Protein AF-A0A4C1TTH3-F1 (afdb_monomer)

pLDDT: mean 70.86, std 21.7, range [21.84, 97.75]

Structure (mmCIF, N/CA/C/O backbone):
data_AF-A0A4C1TTH3-F1
#
_entry.id   AF-A0A4C1TTH3-F1
#
loop_
_atom_site.group_PDB
_atom_site.id
_atom_site.type_symbol
_atom_site.label_atom_id
_atom_site.label_alt_id
_atom_site.label_comp_id
_atom_site.label_asym_id
_atom_site.label_entity_id
_atom_site.label_seq_id
_atom_site.pdbx_PDB_ins_code
_atom_site.Cartn_x
_atom_site.Cartn_y
_atom_site.Cartn_z
_atom_site.occupancy
_atom_site.B_iso_or_equiv
_atom_site.auth_seq_id
_atom_site.auth_comp_id
_atom_site.auth_asym_id
_atom_site.auth_atom_id
_atom_site.pdbx_PDB_model_num
ATOM 1 N N . MET A 1 1 ? 19.690 10.436 -14.563 1.00 42.12 1 MET A N 1
ATOM 2 C CA . MET A 1 1 ? 19.011 10.699 -15.862 1.00 42.12 1 MET A CA 1
ATOM 3 C C . MET A 1 1 ? 18.703 9.431 -16.688 1.00 42.12 1 MET A C 1
ATOM 5 O O . MET A 1 1 ? 17.757 9.463 -17.469 1.00 42.12 1 MET A O 1
ATOM 9 N N . HIS A 1 2 ? 19.437 8.315 -16.526 1.00 52.94 2 HIS A N 1
ATOM 10 C CA . HIS A 1 2 ? 19.313 7.115 -17.380 1.00 52.94 2 HIS A CA 1
ATOM 11 C C . HIS A 1 2 ? 18.184 6.132 -16.983 1.00 52.94 2 HIS A C 1
ATOM 13 O O . HIS A 1 2 ? 17.442 5.668 -17.846 1.00 52.94 2 HIS A O 1
ATOM 19 N N . THR A 1 3 ? 17.958 5.880 -15.688 1.00 59.75 3 THR A N 1
ATOM 20 C CA . THR A 1 3 ? 16.935 4.922 -15.202 1.00 59.75 3 THR A CA 1
ATOM 21 C C . THR A 1 3 ? 15.510 5.293 -15.628 1.00 59.75 3 THR A C 1
ATOM 23 O O . THR A 1 3 ? 14.761 4.445 -16.106 1.00 59.75 3 THR A O 1
ATOM 26 N N . ARG A 1 4 ? 15.147 6.584 -15.576 1.00 66.94 4 ARG A N 1
ATOM 27 C CA . ARG A 1 4 ? 13.846 7.079 -16.069 1.00 66.94 4 ARG A CA 1
ATOM 28 C C . ARG A 1 4 ? 13.658 6.826 -17.568 1.00 66.94 4 ARG A C 1
ATOM 30 O O . ARG A 1 4 ? 12.554 6.495 -17.986 1.00 66.94 4 ARG A O 1
ATOM 37 N N . ARG A 1 5 ? 14.718 6.943 -18.380 1.00 69.94 5 ARG A N 1
ATOM 38 C CA . ARG A 1 5 ? 14.681 6.666 -19.832 1.00 69.94 5 ARG A CA 1
ATOM 39 C C . ARG A 1 5 ? 14.541 5.175 -20.144 1.00 69.94 5 ARG A C 1
ATOM 41 O O . ARG A 1 5 ? 14.066 4.834 -21.219 1.00 69.94 5 ARG A O 1
ATOM 48 N N . ARG A 1 6 ? 14.898 4.306 -19.198 1.00 74.38 6 ARG A N 1
ATOM 49 C CA . ARG A 1 6 ? 14.829 2.844 -19.321 1.00 74.38 6 ARG A CA 1
ATOM 50 C C . ARG A 1 6 ? 13.618 2.216 -18.631 1.00 74.38 6 ARG A C 1
ATOM 52 O O . ARG A 1 6 ? 13.443 1.014 -18.754 1.00 74.38 6 ARG A O 1
ATOM 59 N N . ASN A 1 7 ? 12.773 3.005 -17.960 1.00 82.50 7 ASN A N 1
ATOM 60 C CA . ASN A 1 7 ? 11.551 2.512 -17.323 1.00 82.50 7 ASN A CA 1
ATOM 61 C C . ASN A 1 7 ? 10.514 2.064 -18.379 1.00 82.50 7 ASN A C 1
ATOM 63 O O . ASN A 1 7 ? 10.028 2.932 -19.121 1.00 82.50 7 ASN A O 1
ATOM 67 N N . PRO A 1 8 ? 10.140 0.769 -18.435 1.00 79.31 8 PRO A N 1
ATOM 68 C CA . PRO A 1 8 ? 9.083 0.279 -19.317 1.00 79.31 8 PRO A CA 1
ATOM 69 C C . PRO A 1 8 ? 7.701 0.825 -18.947 1.00 79.31 8 PRO A C 1
ATOM 71 O O . PRO A 1 8 ? 6.890 1.051 -19.825 1.00 79.31 8 PRO A O 1
ATOM 74 N N . ALA A 1 9 ? 7.429 1.143 -17.683 1.00 84.88 9 ALA A N 1
ATOM 75 C CA . ALA A 1 9 ? 6.153 1.731 -17.267 1.00 84.88 9 ALA A CA 1
ATOM 76 C C . ALA A 1 9 ? 6.107 3.267 -17.401 1.00 84.88 9 ALA A C 1
ATOM 78 O O . ALA A 1 9 ? 5.178 3.914 -16.920 1.00 84.88 9 ALA A O 1
ATOM 79 N N . GLY A 1 10 ? 7.111 3.877 -18.043 1.00 85.50 10 GLY A N 1
ATOM 80 C CA . GLY A 1 10 ? 7.292 5.333 -18.070 1.00 85.50 10 GLY A CA 1
ATOM 81 C C . GLY A 1 10 ? 6.135 6.133 -18.682 1.00 85.50 10 GLY A C 1
ATOM 82 O O . GLY A 1 10 ? 5.984 7.300 -18.335 1.00 85.50 10 GLY A O 1
ATOM 83 N N . GLU A 1 11 ? 5.322 5.515 -19.542 1.00 82.38 11 GLU A N 1
ATOM 84 C CA . GLU A 1 11 ? 4.189 6.167 -20.221 1.00 82.38 11 GLU A CA 1
ATOM 85 C C . GLU A 1 11 ? 2.832 5.864 -19.566 1.00 82.38 11 GLU A C 1
ATOM 87 O O . GLU A 1 11 ? 1.827 6.451 -19.961 1.00 82.38 11 GLU A O 1
ATOM 92 N N . VAL A 1 12 ? 2.776 4.984 -18.554 1.00 83.25 12 VAL A N 1
ATOM 93 C CA . VAL A 1 12 ? 1.510 4.581 -17.909 1.00 83.25 12 VAL A CA 1
ATOM 94 C C . VAL A 1 12 ? 0.770 5.797 -17.355 1.00 83.25 12 VAL A C 1
ATOM 96 O O . VAL A 1 12 ? -0.394 6.004 -17.680 1.00 83.25 12 VAL A O 1
ATOM 99 N N . GLY A 1 13 ? 1.451 6.647 -16.579 1.00 83.44 13 GLY A N 1
ATOM 100 C CA . GLY A 1 13 ? 0.831 7.840 -15.995 1.00 83.44 13 GLY A CA 1
ATOM 101 C C . GLY A 1 13 ? 0.301 8.812 -17.054 1.00 83.44 13 GLY A C 1
ATOM 102 O O . GLY A 1 13 ? -0.820 9.296 -16.945 1.00 83.44 13 GLY A O 1
ATOM 103 N N . TRP A 1 14 ? 1.057 9.059 -18.128 1.00 79.25 14 TRP A N 1
ATOM 10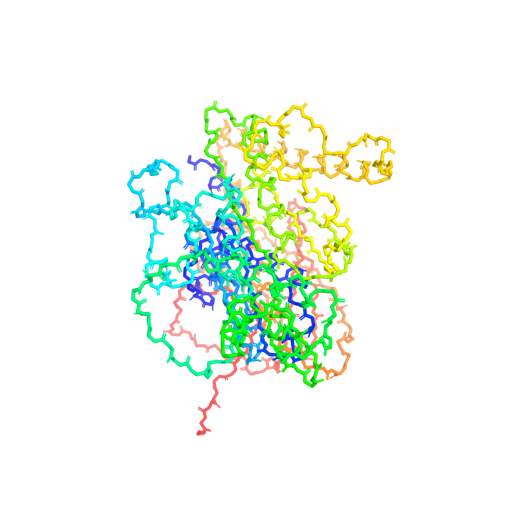4 C CA . TRP A 1 14 ? 0.567 9.899 -19.226 1.00 79.25 14 TRP A CA 1
ATOM 105 C C . TRP A 1 14 ? -0.667 9.282 -19.893 1.00 79.25 14 TRP A C 1
ATOM 107 O O . TRP A 1 14 ? -1.658 9.974 -20.119 1.00 79.25 14 TRP A O 1
ATOM 117 N N . LYS A 1 15 ? -0.651 7.965 -20.133 1.00 75.94 15 LYS A N 1
ATOM 118 C CA . LYS A 1 15 ? -1.774 7.250 -20.740 1.00 75.94 15 LYS A CA 1
ATOM 119 C C . LYS A 1 15 ? -3.032 7.315 -19.878 1.00 75.94 15 LYS A C 1
ATOM 121 O O . LYS A 1 15 ? -4.095 7.638 -20.396 1.00 75.94 15 LYS A O 1
ATOM 126 N N . VAL A 1 16 ? -2.904 7.072 -18.574 1.00 79.19 16 VAL A N 1
ATOM 127 C CA . VAL A 1 16 ? -4.002 7.188 -17.602 1.00 79.19 16 VAL A CA 1
ATOM 128 C C . VAL A 1 16 ? -4.576 8.605 -17.622 1.00 79.19 16 VAL A C 1
ATOM 130 O O . VAL A 1 16 ? -5.788 8.770 -17.755 1.00 79.19 16 VAL A O 1
ATOM 133 N N . LYS A 1 17 ? -3.717 9.634 -17.609 1.00 77.75 17 LYS A N 1
ATOM 134 C CA . LYS A 1 17 ? -4.150 11.033 -17.720 1.00 77.75 17 LYS A CA 1
ATOM 135 C C . LYS A 1 17 ? -4.968 11.292 -18.984 1.00 77.75 17 LYS A C 1
ATOM 137 O O . LYS A 1 17 ? -5.989 11.959 -18.919 1.00 77.75 17 LYS A O 1
ATOM 142 N N . CYS A 1 18 ? -4.536 10.770 -20.127 1.00 75.44 18 CYS A N 1
ATOM 143 C CA . CYS A 1 18 ? -5.238 10.976 -21.391 1.00 75.44 18 CYS A CA 1
ATOM 144 C C . CYS A 1 18 ? -6.563 10.209 -21.495 1.00 75.44 18 CYS A C 1
ATOM 146 O O . CYS A 1 18 ? -7.446 10.657 -22.218 1.00 75.44 18 CYS A O 1
ATOM 148 N N . VAL A 1 19 ? -6.691 9.055 -20.832 1.00 70.44 19 VAL A N 1
ATOM 149 C CA . VAL A 1 19 ? -7.866 8.178 -20.973 1.00 70.44 19 VAL A CA 1
ATOM 150 C C . VAL A 1 19 ? -8.957 8.513 -19.958 1.00 70.44 19 VAL A C 1
ATOM 152 O O . VAL A 1 19 ? -10.119 8.579 -20.344 1.00 70.44 19 VAL A O 1
ATOM 155 N N . ILE A 1 20 ? -8.602 8.723 -18.687 1.00 76.06 20 ILE A N 1
ATOM 156 C CA . ILE A 1 20 ? -9.586 8.968 -17.611 1.00 76.06 20 ILE A CA 1
ATOM 157 C C . ILE A 1 20 ? -9.337 10.254 -16.826 1.00 76.06 20 ILE A C 1
ATOM 159 O O . ILE A 1 20 ? -10.205 10.660 -16.066 1.00 76.06 20 ILE A O 1
ATOM 163 N N . ASN A 1 21 ? -8.178 10.896 -17.019 1.00 77.69 21 ASN A N 1
ATOM 164 C CA . ASN A 1 21 ? -7.796 12.153 -16.371 1.00 77.69 21 ASN A CA 1
ATOM 165 C C . ASN A 1 21 ? -8.146 12.204 -14.866 1.00 77.69 21 ASN A C 1
ATOM 167 O O . ASN A 1 21 ? -8.904 13.085 -14.453 1.00 77.69 21 ASN A O 1
ATOM 171 N N . PRO A 1 22 ? -7.633 11.259 -14.054 1.00 83.56 22 PRO A N 1
ATOM 172 C CA . PRO A 1 22 ? -8.020 11.165 -12.658 1.00 83.56 22 PRO A CA 1
ATOM 173 C C . PRO A 1 22 ? -7.406 12.307 -11.847 1.00 83.56 22 PRO A C 1
ATOM 175 O O . PRO A 1 22 ? -6.373 12.889 -12.204 1.00 83.56 22 PRO A O 1
ATOM 178 N N . GLU A 1 23 ? -8.041 12.604 -10.724 1.00 82.25 23 GLU A N 1
ATOM 179 C CA . GLU A 1 23 ? -7.547 13.536 -9.732 1.00 82.25 23 GLU A CA 1
ATOM 180 C C . GLU A 1 23 ? -6.210 13.068 -9.146 1.00 82.25 23 GLU A C 1
ATOM 182 O O . GLU A 1 23 ? -5.964 11.879 -8.946 1.00 82.25 23 GLU A O 1
ATOM 187 N N . PHE A 1 24 ? -5.329 14.033 -8.883 1.00 85.19 24 PHE A N 1
ATOM 188 C CA . PHE A 1 24 ? -4.076 13.823 -8.157 1.00 85.19 24 PHE A CA 1
ATOM 189 C C . PHE A 1 24 ? -3.208 12.650 -8.668 1.00 85.19 24 PHE A C 1
ATOM 191 O O . PHE A 1 24 ? -2.597 11.901 -7.904 1.00 85.19 24 PHE A O 1
ATOM 198 N N . LEU A 1 25 ? -3.134 12.498 -9.995 1.00 87.75 25 LEU A N 1
ATOM 199 C CA . LEU A 1 25 ? -2.385 11.421 -10.633 1.00 87.75 25 LEU A CA 1
ATOM 200 C C . LEU A 1 25 ? -0.875 11.516 -10.369 1.00 87.75 25 LEU A C 1
ATOM 202 O O . LEU A 1 25 ? -0.181 12.392 -10.893 1.00 87.75 25 LEU A O 1
ATOM 206 N N . THR A 1 26 ? -0.352 10.535 -9.640 1.00 91.69 26 THR A N 1
ATOM 207 C CA . THR A 1 26 ? 1.079 10.343 -9.374 1.00 91.69 26 THR A CA 1
ATOM 208 C C . THR A 1 26 ? 1.521 8.913 -9.706 1.00 91.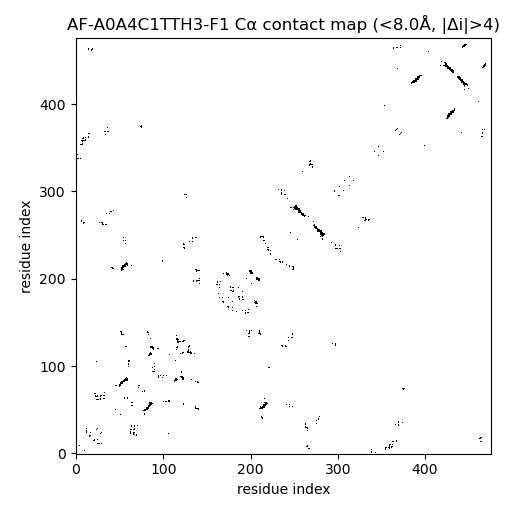69 26 THR A C 1
ATOM 210 O O . THR A 1 26 ? 0.721 8.056 -10.081 1.00 91.69 26 THR A O 1
ATOM 213 N N . GLN A 1 27 ? 2.817 8.619 -9.560 1.00 92.75 27 GLN A N 1
ATOM 214 C CA . GLN A 1 27 ? 3.301 7.239 -9.662 1.00 92.75 27 GLN A CA 1
ATOM 215 C C . GLN A 1 27 ? 2.666 6.356 -8.574 1.00 92.75 27 GLN A C 1
ATOM 217 O O . GLN A 1 27 ? 2.183 5.276 -8.896 1.00 92.75 27 GLN A O 1
ATOM 222 N N . ALA A 1 28 ? 2.594 6.835 -7.326 1.00 93.94 28 ALA A N 1
ATOM 223 C CA . ALA A 1 28 ? 1.937 6.136 -6.217 1.00 93.94 28 ALA A CA 1
ATOM 224 C C . ALA A 1 28 ? 0.452 5.856 -6.512 1.00 93.94 28 ALA A C 1
ATOM 226 O O . ALA A 1 28 ? 0.002 4.726 -6.344 1.00 93.94 28 ALA A O 1
ATOM 227 N N . TRP A 1 29 ? -0.263 6.823 -7.102 1.00 94.94 29 TRP A N 1
ATOM 228 C CA . TRP A 1 29 ? -1.647 6.632 -7.557 1.00 94.94 29 TRP A CA 1
ATOM 229 C C . TRP A 1 29 ? -1.767 5.412 -8.481 1.00 94.94 29 TRP A C 1
ATOM 231 O O . TRP A 1 29 ? -2.627 4.556 -8.277 1.00 94.94 29 TRP A O 1
ATOM 241 N N . THR A 1 30 ? -0.868 5.293 -9.472 1.00 95.44 30 THR A N 1
ATOM 242 C CA . THR A 1 30 ? -0.897 4.171 -10.427 1.00 95.44 30 THR A CA 1
ATOM 243 C C . THR A 1 30 ? -0.507 2.836 -9.803 1.00 95.44 30 THR A C 1
ATOM 245 O O . THR A 1 30 ? -1.017 1.813 -10.248 1.00 95.44 30 TH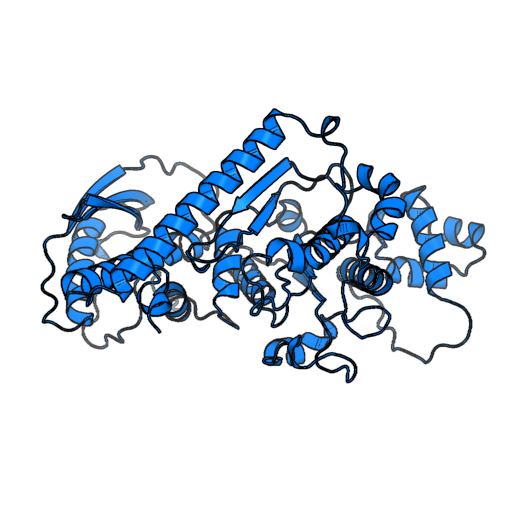R A O 1
ATOM 248 N N . LYS A 1 31 ? 0.364 2.828 -8.783 1.00 95.62 31 LYS A N 1
ATOM 249 C CA . LYS A 1 31 ? 0.735 1.609 -8.048 1.00 95.62 31 LYS A CA 1
ATOM 250 C C . LYS A 1 31 ? -0.475 1.055 -7.300 1.00 95.62 31 LYS A C 1
ATOM 252 O O . LYS A 1 31 ? -0.828 -0.105 -7.488 1.00 95.62 31 LYS A O 1
ATOM 257 N N . PHE A 1 32 ? -1.146 1.900 -6.516 1.00 96.69 32 PHE A N 1
ATOM 258 C CA . PHE A 1 32 ? -2.321 1.479 -5.760 1.00 96.69 32 PHE A CA 1
ATOM 259 C C . PHE A 1 32 ? -3.491 1.102 -6.667 1.00 96.69 32 PHE A C 1
ATOM 261 O O . PHE A 1 32 ? -4.133 0.082 -6.432 1.00 96.69 32 PHE A O 1
ATOM 268 N N . TYR A 1 33 ? -3.721 1.855 -7.749 1.00 94.94 33 TYR A N 1
ATOM 269 C CA . TYR A 1 33 ? -4.773 1.527 -8.714 1.00 94.94 33 TYR A CA 1
ATOM 270 C C . TYR A 1 33 ? -4.551 0.136 -9.323 1.00 94.94 33 TYR A C 1
ATOM 272 O O . TYR A 1 33 ? -5.489 -0.644 -9.469 1.00 94.94 33 TYR A O 1
ATOM 280 N N . GLU A 1 34 ? -3.296 -0.209 -9.632 1.00 93.38 34 GLU A N 1
ATOM 281 C CA . GLU A 1 34 ? -2.926 -1.542 -10.109 1.00 93.38 34 GLU A CA 1
ATOM 282 C C . GLU A 1 34 ? -3.214 -2.630 -9.070 1.00 93.38 34 GLU A C 1
ATOM 284 O O . GLU A 1 34 ? -3.793 -3.662 -9.422 1.00 93.38 34 GLU A O 1
ATOM 289 N N . CYS A 1 35 ? -2.869 -2.399 -7.798 1.00 92.06 35 CYS A N 1
ATOM 290 C CA . CYS A 1 35 ? -3.201 -3.308 -6.699 1.00 92.06 35 CYS A CA 1
ATOM 291 C C . CYS A 1 35 ? -4.719 -3.506 -6.580 1.00 92.06 35 CYS A C 1
ATOM 293 O O . CYS A 1 35 ? -5.185 -4.644 -6.569 1.00 92.06 35 CYS A O 1
ATOM 295 N N . ALA A 1 36 ? -5.496 -2.419 -6.573 1.00 91.94 36 ALA A N 1
ATOM 296 C CA . ALA A 1 36 ? -6.955 -2.450 -6.477 1.00 91.94 36 ALA A CA 1
ATOM 297 C C . ALA A 1 36 ? -7.621 -3.170 -7.662 1.00 91.94 36 ALA A C 1
ATOM 299 O O . ALA A 1 36 ? -8.633 -3.853 -7.506 1.00 91.94 36 ALA A O 1
ATOM 300 N N . CYS A 1 37 ? -7.039 -3.063 -8.857 1.00 86.31 37 CYS A N 1
ATOM 301 C CA . CYS A 1 37 ? -7.527 -3.777 -10.034 1.00 86.31 37 CYS A CA 1
ATOM 302 C C . CYS A 1 37 ? -7.158 -5.264 -10.013 1.00 86.31 37 CYS A C 1
ATOM 304 O O . CYS A 1 37 ? -7.950 -6.094 -10.470 1.00 86.31 37 CYS A O 1
ATOM 306 N N . THR A 1 38 ? -5.980 -5.597 -9.481 1.00 85.81 38 THR A N 1
ATOM 307 C CA . THR A 1 38 ? -5.441 -6.965 -9.437 1.00 85.81 38 THR A CA 1
ATOM 308 C C . THR A 1 38 ? -6.110 -7.805 -8.352 1.00 85.81 38 THR A C 1
ATOM 310 O O . THR A 1 38 ? -6.468 -8.951 -8.605 1.00 85.81 38 THR A O 1
ATOM 313 N N . TYR A 1 39 ? -6.334 -7.225 -7.175 1.00 87.56 39 TYR A N 1
ATOM 314 C CA . TYR A 1 39 ? -6.858 -7.921 -6.003 1.00 87.56 39 TYR A CA 1
ATOM 315 C C . TYR A 1 39 ? -8.274 -7.458 -5.665 1.00 87.56 39 TYR A C 1
ATOM 317 O O . TYR A 1 39 ? -8.646 -6.307 -5.898 1.00 87.56 39 TYR A O 1
ATOM 325 N N . ASN A 1 40 ? -9.099 -8.342 -5.100 1.00 86.00 40 ASN A N 1
ATOM 326 C CA . ASN A 1 40 ? -10.425 -7.952 -4.626 1.00 86.00 40 ASN A CA 1
ATOM 327 C C . ASN A 1 40 ? -10.331 -7.305 -3.236 1.00 86.00 40 ASN A C 1
ATOM 329 O O . ASN A 1 40 ? -10.636 -7.930 -2.225 1.00 86.00 40 ASN A O 1
ATOM 333 N N . ILE A 1 41 ? -9.870 -6.053 -3.199 1.00 88.31 41 ILE A N 1
ATOM 334 C CA . ILE A 1 41 ? -9.631 -5.308 -1.952 1.00 88.31 41 ILE A CA 1
ATOM 335 C C . ILE A 1 41 ? -10.904 -4.716 -1.330 1.00 88.31 41 ILE A C 1
ATOM 337 O O . ILE A 1 41 ? -10.845 -4.159 -0.238 1.00 88.31 41 ILE A O 1
ATOM 341 N N . ILE A 1 42 ? -12.045 -4.799 -2.023 1.00 87.75 42 ILE A N 1
ATOM 342 C CA . ILE A 1 42 ? -13.332 -4.295 -1.538 1.00 87.75 42 ILE A CA 1
ATOM 343 C C . ILE A 1 42 ? -14.130 -5.475 -0.978 1.00 87.75 42 ILE A C 1
ATOM 345 O O . ILE A 1 42 ? -14.544 -6.345 -1.749 1.00 87.75 42 ILE A O 1
ATOM 349 N N . PRO A 1 43 ? -14.368 -5.539 0.346 1.00 83.75 43 PRO A N 1
ATOM 350 C CA . PRO A 1 43 ? -15.132 -6.631 0.932 1.00 83.75 43 PRO A CA 1
ATOM 351 C C . PRO A 1 43 ? -16.558 -6.687 0.376 1.00 83.75 43 PRO A C 1
ATOM 353 O O . PRO A 1 43 ? -17.210 -5.654 0.225 1.00 83.75 43 PRO A O 1
ATOM 356 N N . ASN A 1 44 ? -17.095 -7.894 0.172 1.00 81.06 44 ASN A N 1
ATOM 357 C CA . ASN A 1 44 ? -18.471 -8.089 -0.314 1.00 81.06 44 ASN A CA 1
ATOM 358 C C . ASN A 1 44 ? -19.520 -7.363 0.547 1.00 81.06 44 ASN A C 1
ATOM 360 O O . ASN A 1 44 ? -20.534 -6.906 0.025 1.00 81.06 44 ASN A O 1
ATOM 364 N N . GLN A 1 45 ? -19.255 -7.201 1.848 1.00 80.94 45 GLN A N 1
ATOM 365 C CA . GLN A 1 45 ? -20.121 -6.458 2.763 1.00 80.94 45 GLN A CA 1
ATOM 366 C C . GLN A 1 45 ? -20.329 -4.998 2.325 1.00 80.94 45 GLN A C 1
ATOM 368 O O . GLN A 1 45 ? -21.435 -4.484 2.450 1.00 80.94 45 GLN A O 1
ATOM 373 N N . VAL A 1 46 ? -19.312 -4.352 1.738 1.00 83.50 46 VAL A N 1
ATOM 374 C CA . VAL A 1 46 ? -19.424 -2.986 1.194 1.00 83.50 46 VAL A CA 1
ATOM 375 C C . VAL A 1 46 ? -20.454 -2.929 0.067 1.00 83.50 46 VAL A C 1
ATOM 377 O O . VAL A 1 46 ? -21.189 -1.952 -0.063 1.00 83.50 46 VAL A O 1
ATOM 380 N N . LEU A 1 47 ? -20.529 -3.980 -0.753 1.00 82.75 47 LEU A N 1
ATOM 381 C CA . LEU A 1 47 ? -21.445 -4.038 -1.893 1.00 82.75 47 LEU A CA 1
ATOM 382 C C . LEU A 1 47 ? -22.906 -4.129 -1.443 1.00 82.75 47 LEU A C 1
ATOM 384 O O . LEU A 1 47 ? -23.783 -3.606 -2.133 1.00 82.75 47 LEU A O 1
ATOM 388 N N . VAL A 1 48 ? -23.136 -4.765 -0.292 1.00 82.50 48 VAL A N 1
ATOM 389 C CA . VAL A 1 48 ? -24.449 -4.914 0.347 1.00 82.50 48 VAL A CA 1
ATOM 390 C C . VAL A 1 48 ? -24.823 -3.650 1.118 1.00 82.50 48 VAL A C 1
ATOM 392 O O . VAL A 1 48 ? -25.875 -3.070 0.866 1.00 82.50 48 VAL A O 1
ATOM 395 N N . ASP A 1 49 ? -23.953 -3.196 2.023 1.00 83.06 49 ASP A N 1
ATOM 396 C CA . ASP A 1 49 ? -24.237 -2.069 2.919 1.00 83.06 49 ASP A CA 1
ATOM 397 C C . ASP A 1 49 ? -24.136 -0.709 2.229 1.00 83.06 49 ASP A C 1
ATOM 399 O O . ASP A 1 49 ? -24.609 0.290 2.773 1.00 83.06 49 ASP A O 1
ATOM 403 N N . LYS A 1 50 ? -23.487 -0.659 1.058 1.00 86.25 50 LYS A N 1
ATOM 404 C CA . LYS A 1 50 ? -23.193 0.571 0.313 1.00 86.25 50 LYS A CA 1
ATOM 405 C C . LYS A 1 50 ? -22.447 1.613 1.147 1.00 86.25 50 LYS A C 1
ATOM 407 O O . LYS A 1 50 ? -22.538 2.803 0.874 1.00 86.25 50 LYS A O 1
ATOM 412 N N . LYS A 1 51 ? -21.680 1.169 2.143 1.00 87.06 51 LYS A N 1
ATOM 413 C CA . LYS A 1 51 ? -20.865 2.012 3.019 1.00 87.06 51 LYS A CA 1
ATOM 414 C C . LYS A 1 51 ? -19.477 1.416 3.163 1.00 87.06 51 LYS A C 1
ATOM 416 O O . LYS A 1 51 ? -19.341 0.203 3.316 1.00 87.06 51 LYS A O 1
ATOM 421 N N . MET A 1 52 ? -18.460 2.267 3.146 1.00 89.06 52 MET A N 1
ATOM 422 C CA . MET A 1 52 ? -17.073 1.859 3.338 1.00 89.06 52 MET A CA 1
ATOM 423 C C . MET A 1 52 ? -16.343 2.864 4.215 1.00 89.06 52 MET A C 1
ATOM 425 O O . MET A 1 52 ? -16.461 4.066 4.001 1.00 89.06 52 MET A O 1
ATOM 429 N N . VAL A 1 53 ? -15.556 2.360 5.164 1.00 91.44 53 VAL A N 1
ATOM 430 C CA . VAL A 1 53 ? -14.579 3.160 5.907 1.00 91.44 53 VAL A CA 1
ATOM 431 C C . VAL A 1 53 ? -13.180 2.645 5.586 1.00 91.44 53 VAL A C 1
ATOM 433 O O . VAL A 1 53 ? -12.929 1.448 5.750 1.00 91.44 53 VAL A O 1
ATOM 436 N N . SER A 1 54 ? -12.273 3.520 5.155 1.00 94.75 54 SER A N 1
ATOM 437 C CA . SER A 1 54 ? -10.847 3.198 4.999 1.00 94.75 54 SER A CA 1
ATOM 438 C C . SER A 1 54 ? -9.957 4.043 5.910 1.00 94.75 54 SER A C 1
ATOM 440 O O . SER A 1 54 ? -10.306 5.158 6.296 1.00 94.75 54 SER A O 1
ATOM 442 N N . LEU A 1 55 ? -8.800 3.493 6.271 1.00 96.19 55 LEU A N 1
ATOM 443 C CA . LEU A 1 55 ? -7.747 4.194 6.999 1.00 96.19 55 LEU A CA 1
ATOM 444 C C . LEU A 1 55 ? -6.457 4.150 6.182 1.00 96.19 55 LEU A C 1
ATOM 446 O O . LEU A 1 55 ? -6.038 3.083 5.750 1.00 96.19 55 LEU A O 1
ATOM 450 N N . HIS A 1 56 ? -5.818 5.296 6.001 1.00 97.62 56 HIS A N 1
ATOM 451 C CA . HIS A 1 56 ? -4.585 5.400 5.234 1.00 97.62 56 HIS A CA 1
ATOM 452 C C . HIS A 1 56 ? -3.454 5.929 6.122 1.00 97.62 56 HIS A C 1
ATOM 454 O O . HIS A 1 56 ? -3.498 7.067 6.586 1.00 97.62 56 HIS A O 1
ATOM 460 N N . LEU A 1 57 ? -2.472 5.087 6.419 1.00 97.75 57 LEU A N 1
ATOM 461 C CA . LEU A 1 57 ? -1.364 5.386 7.320 1.00 97.75 57 LEU A CA 1
ATOM 462 C C . LEU A 1 57 ? -0.168 5.923 6.536 1.00 97.75 57 LEU A C 1
ATOM 464 O O . LEU A 1 57 ? 0.165 5.394 5.479 1.00 97.75 57 LEU A O 1
ATOM 468 N N . CYS A 1 58 ? 0.470 6.968 7.068 1.00 95.25 58 CYS A N 1
ATOM 469 C CA . CYS A 1 58 ? 1.638 7.609 6.455 1.00 95.25 58 CYS A CA 1
ATOM 470 C C . CYS A 1 58 ? 1.423 7.976 4.974 1.00 95.25 58 CYS A C 1
ATOM 472 O O . CYS A 1 58 ? 2.314 7.848 4.144 1.00 95.25 58 CYS A O 1
ATOM 474 N N . GLU A 1 59 ? 0.216 8.437 4.654 1.00 93.00 59 GLU A N 1
ATOM 475 C CA . GLU A 1 59 ? -0.331 8.425 3.293 1.00 93.00 59 GLU A CA 1
ATOM 476 C C . GLU A 1 59 ? -0.070 9.709 2.499 1.00 93.00 59 GLU A C 1
ATOM 478 O O . GLU A 1 59 ? -0.390 9.806 1.309 1.00 93.00 59 GLU A O 1
ATOM 483 N N . ALA A 1 60 ? 0.455 10.751 3.141 1.00 87.75 60 ALA A N 1
ATOM 484 C CA . ALA A 1 60 ? 0.678 12.002 2.440 1.00 87.75 60 ALA A CA 1
ATOM 485 C C . ALA A 1 60 ? 1.504 11.761 1.152 1.00 87.75 60 ALA A C 1
ATOM 487 O O . ALA A 1 60 ? 2.384 10.901 1.119 1.00 87.75 60 ALA A O 1
ATOM 488 N N . PRO A 1 61 ? 1.230 12.501 0.064 1.00 88.50 61 PRO A N 1
ATOM 489 C CA . PRO A 1 61 ? 0.261 13.592 -0.037 1.00 88.50 61 PRO A CA 1
ATOM 490 C C . PRO A 1 61 ? -1.192 13.156 -0.329 1.00 88.50 61 PRO A C 1
ATOM 492 O O . PRO A 1 61 ? -2.033 14.016 -0.571 1.00 88.50 61 PRO A O 1
ATOM 495 N N . GLY A 1 62 ? -1.512 11.855 -0.323 1.00 91.12 62 GLY A N 1
ATOM 496 C CA . GLY A 1 62 ? -2.874 11.338 -0.537 1.00 91.12 62 GLY A CA 1
ATOM 497 C C . GLY A 1 62 ? -3.104 10.636 -1.876 1.00 91.12 62 GLY A C 1
ATOM 498 O O . GLY A 1 62 ? -4.214 10.642 -2.412 1.00 91.12 62 GLY A O 1
ATOM 499 N N . ALA A 1 63 ? -2.055 10.056 -2.460 1.00 93.44 63 ALA A N 1
ATOM 500 C CA . ALA A 1 63 ? -2.135 9.434 -3.777 1.00 93.44 63 ALA A CA 1
ATOM 501 C C . ALA A 1 63 ? -2.956 8.134 -3.787 1.00 93.44 63 ALA A C 1
ATOM 503 O O . ALA A 1 63 ? -3.685 7.899 -4.754 1.00 93.44 63 ALA A O 1
ATOM 504 N N . PHE A 1 64 ? -2.867 7.293 -2.751 1.00 96.25 64 PHE A N 1
ATOM 505 C CA . PHE A 1 64 ? -3.693 6.089 -2.646 1.00 96.25 64 PHE A CA 1
ATOM 506 C C . PHE A 1 64 ? -5.133 6.455 -2.304 1.00 96.25 64 PHE A C 1
ATOM 508 O O . PHE A 1 64 ? -6.038 5.811 -2.820 1.00 96.25 64 PHE A O 1
ATOM 515 N N . ILE A 1 65 ? -5.366 7.517 -1.524 1.00 96.00 65 ILE A N 1
ATOM 516 C CA . ILE A 1 65 ? -6.720 8.032 -1.240 1.00 96.00 65 ILE A CA 1
ATOM 517 C C . ILE A 1 65 ? -7.405 8.450 -2.544 1.00 96.00 65 ILE A C 1
ATOM 519 O O . ILE A 1 65 ? -8.484 7.957 -2.864 1.00 96.00 65 ILE A O 1
ATOM 523 N N . ALA A 1 66 ? -6.756 9.305 -3.339 1.00 93.38 66 ALA A N 1
ATOM 524 C CA . ALA A 1 66 ? -7.264 9.731 -4.644 1.00 93.38 66 ALA A CA 1
ATOM 525 C C . ALA A 1 66 ? -7.462 8.547 -5.610 1.00 93.38 66 ALA A C 1
ATOM 527 O O . ALA A 1 66 ? -8.431 8.489 -6.365 1.00 93.38 66 ALA A O 1
ATOM 528 N N . SER A 1 67 ? -6.558 7.568 -5.574 1.00 95.44 67 SER A N 1
ATOM 529 C CA . SER A 1 67 ? -6.655 6.356 -6.390 1.00 95.44 67 SER A CA 1
ATOM 530 C C . SER A 1 67 ? -7.819 5.456 -5.974 1.00 95.44 67 SER A C 1
ATOM 532 O O . SER A 1 67 ? -8.569 4.984 -6.832 1.00 95.44 67 SER A O 1
ATOM 534 N N . LEU A 1 68 ? -8.034 5.280 -4.668 1.00 95.38 68 LEU A N 1
ATOM 535 C CA . LEU A 1 68 ? -9.165 4.543 -4.119 1.00 95.38 68 LEU A CA 1
ATOM 536 C C . LEU A 1 68 ? -10.485 5.242 -4.436 1.00 95.38 68 LEU A C 1
ATOM 538 O O . LEU A 1 68 ? -11.421 4.566 -4.851 1.00 95.38 68 LEU A O 1
ATOM 542 N N . ASN A 1 69 ? -10.551 6.572 -4.308 1.00 93.25 69 ASN A N 1
ATOM 543 C CA . ASN A 1 69 ? -11.726 7.350 -4.693 1.00 93.25 69 ASN A CA 1
ATOM 544 C C . ASN A 1 69 ? -12.114 7.058 -6.144 1.00 93.25 69 ASN A C 1
ATOM 546 O O . ASN A 1 69 ? -13.226 6.609 -6.423 1.00 93.25 69 ASN A O 1
ATOM 550 N N . HIS A 1 70 ? -11.163 7.241 -7.062 1.00 90.00 70 HIS A N 1
ATOM 551 C CA . HIS A 1 70 ? -11.385 7.006 -8.480 1.00 90.00 70 HIS A CA 1
ATOM 552 C C . HIS A 1 70 ? -11.798 5.556 -8.762 1.00 90.00 70 HIS A C 1
ATOM 554 O O . HIS A 1 70 ? -12.719 5.307 -9.545 1.00 90.00 70 HIS A O 1
ATOM 560 N N . PHE A 1 71 ? -11.147 4.589 -8.110 1.00 91.31 71 PHE A N 1
ATOM 561 C CA . PHE A 1 71 ? -11.486 3.175 -8.222 1.00 91.31 71 PHE A CA 1
ATOM 562 C C . PHE A 1 71 ? -12.916 2.893 -7.750 1.00 91.31 71 PHE A C 1
ATOM 564 O O . PHE A 1 71 ? -13.670 2.242 -8.474 1.00 91.31 71 PHE A O 1
ATOM 571 N N . LEU A 1 72 ? -13.317 3.420 -6.590 1.00 89.88 72 LEU A N 1
ATOM 572 C CA . LEU A 1 72 ? -14.658 3.240 -6.043 1.00 89.88 72 LEU A CA 1
ATOM 573 C C . LEU A 1 72 ? -15.724 3.841 -6.963 1.00 89.88 72 LEU A C 1
ATOM 575 O O . LEU A 1 72 ? -16.645 3.132 -7.361 1.00 89.88 72 LEU A O 1
ATOM 579 N N . GLN A 1 73 ? -15.550 5.101 -7.370 1.00 86.25 73 GLN A N 1
ATOM 580 C CA . GLN A 1 73 ? -16.496 5.812 -8.239 1.00 86.25 73 GLN A CA 1
ATOM 581 C C . GLN A 1 73 ? -16.644 5.156 -9.619 1.00 86.25 73 GLN A C 1
ATOM 583 O O . GLN A 1 73 ? -17.731 5.155 -10.193 1.00 86.25 73 GLN A O 1
ATOM 588 N N . SER A 1 74 ? -15.565 4.576 -10.151 1.00 81.94 74 SER A N 1
ATOM 589 C CA . SER A 1 74 ? -15.579 3.975 -11.490 1.00 81.94 74 SER A CA 1
ATOM 590 C C . SER A 1 74 ? -16.132 2.549 -11.521 1.00 81.94 74 SER A C 1
ATOM 592 O O . SER A 1 74 ? -16.624 2.113 -12.560 1.00 81.94 74 SER A O 1
ATOM 594 N N . ASN A 1 75 ? -16.045 1.810 -10.409 1.00 80.88 75 ASN A N 1
ATOM 595 C CA . ASN A 1 75 ? -16.349 0.374 -10.378 1.00 80.88 75 ASN A CA 1
ATOM 596 C C . ASN A 1 75 ? -17.579 0.020 -9.536 1.00 80.88 75 ASN A C 1
ATOM 598 O O . ASN A 1 75 ? -18.130 -1.072 -9.687 1.00 80.88 75 ASN A O 1
ATOM 602 N N . PHE A 1 76 ? -18.020 0.910 -8.645 1.00 84.00 76 PHE A N 1
ATOM 603 C CA . PHE A 1 76 ? -19.096 0.614 -7.711 1.00 84.00 76 PHE A CA 1
ATOM 604 C C . PHE A 1 76 ? -20.062 1.787 -7.575 1.00 84.00 76 PHE A C 1
ATOM 606 O O . PHE A 1 76 ? -19.733 2.856 -7.067 1.00 84.00 76 PHE A O 1
ATOM 613 N N . GLN A 1 77 ? -21.313 1.560 -7.964 1.00 80.00 77 GLN A N 1
ATOM 614 C CA . GLN A 1 77 ? -22.345 2.580 -7.836 1.00 80.00 77 GLN A CA 1
ATOM 615 C C . GLN A 1 77 ? -22.860 2.696 -6.397 1.00 80.00 77 GLN A C 1
ATOM 617 O O . GLN A 1 77 ? -23.274 1.701 -5.781 1.00 80.00 77 GLN A O 1
ATOM 622 N N . GLY A 1 78 ? -22.883 3.937 -5.906 1.00 81.25 78 GLY A N 1
ATOM 623 C CA . GLY A 1 78 ? -23.584 4.331 -4.686 1.00 81.25 78 GLY A CA 1
ATOM 624 C C . GLY A 1 78 ? -22.908 3.918 -3.382 1.00 81.25 78 GLY A C 1
ATOM 625 O O . GLY A 1 78 ? -23.606 3.823 -2.381 1.00 81.25 78 GLY A O 1
ATOM 626 N N . ILE A 1 79 ? -21.598 3.642 -3.374 1.00 87.00 79 ILE A N 1
ATOM 627 C CA . ILE A 1 79 ? -20.863 3.462 -2.114 1.00 87.00 79 ILE A CA 1
ATOM 628 C C . ILE A 1 79 ? -20.672 4.833 -1.456 1.00 87.00 79 ILE A C 1
ATOM 630 O O . ILE A 1 79 ? -19.996 5.706 -1.995 1.00 87.00 79 ILE A O 1
ATOM 634 N N . GLU A 1 80 ? -21.234 5.000 -0.265 1.00 88.62 80 GLU A N 1
ATOM 635 C CA . GLU A 1 80 ? -20.907 6.080 0.659 1.00 88.62 80 GLU A CA 1
ATOM 636 C C . GLU A 1 80 ? -19.562 5.760 1.323 1.00 88.62 80 GLU A C 1
ATOM 638 O O . GLU A 1 80 ? -19.449 4.857 2.158 1.00 88.62 80 GLU A O 1
ATOM 643 N N . TRP A 1 81 ? -18.521 6.473 0.907 1.00 91.69 81 TRP A N 1
ATOM 644 C CA . TRP A 1 81 ? -17.161 6.239 1.368 1.00 91.69 81 TRP A CA 1
ATOM 645 C C . TRP A 1 81 ? -16.723 7.319 2.352 1.00 91.69 81 TRP A C 1
ATOM 647 O O . TRP A 1 81 ? -16.756 8.509 2.046 1.00 91.69 81 TRP A O 1
ATOM 657 N N . HIS A 1 82 ? -16.282 6.873 3.522 1.00 92.31 82 HIS A N 1
ATOM 658 C CA . HIS A 1 82 ? -15.626 7.689 4.531 1.00 92.31 82 HIS A CA 1
ATOM 659 C C . HIS A 1 82 ? -14.184 7.226 4.697 1.00 92.31 82 HIS A C 1
ATOM 661 O O . HIS A 1 82 ? -13.885 6.035 4.598 1.00 92.31 82 HIS A O 1
ATOM 667 N N . TRP A 1 83 ? -13.276 8.146 4.993 1.00 94.38 83 TRP A N 1
ATOM 668 C CA . TRP A 1 83 ? -11.871 7.802 5.169 1.00 94.38 83 TRP A CA 1
ATOM 669 C C . TRP A 1 83 ? -11.190 8.704 6.190 1.00 94.38 83 TRP A C 1
ATOM 671 O O . TRP A 1 83 ? -11.564 9.867 6.355 1.00 94.38 83 TRP A O 1
ATOM 681 N N . ALA A 1 84 ? -10.205 8.136 6.879 1.00 95.56 84 ALA A N 1
ATOM 682 C CA . ALA A 1 84 ? -9.236 8.856 7.695 1.00 95.56 84 ALA A CA 1
ATOM 683 C C . ALA A 1 84 ? -7.843 8.638 7.108 1.00 95.56 84 ALA A C 1
ATOM 685 O O . ALA A 1 84 ? -7.546 7.552 6.603 1.00 95.56 84 ALA A O 1
ATOM 686 N N . ALA A 1 85 ? -6.976 9.634 7.226 1.00 96.31 85 ALA A N 1
ATOM 687 C CA . ALA A 1 85 ? -5.571 9.498 6.874 1.00 96.31 85 ALA A CA 1
ATOM 688 C C . ALA A 1 85 ? -4.665 10.014 7.988 1.00 96.31 85 ALA A C 1
ATOM 690 O O . ALA A 1 85 ? -5.042 10.918 8.726 1.00 96.31 85 ALA A O 1
ATOM 691 N N . SER A 1 86 ? -3.464 9.461 8.105 1.00 95.75 86 SER A N 1
ATOM 692 C CA . SER A 1 86 ? -2.424 9.968 8.996 1.00 95.75 86 SER A CA 1
ATOM 693 C C . SER A 1 86 ? -1.110 10.158 8.251 1.00 95.75 86 SER A C 1
ATOM 695 O O . SER A 1 86 ? -0.849 9.556 7.212 1.00 95.75 86 SER A O 1
ATOM 697 N N . THR A 1 87 ? -0.290 11.053 8.781 1.00 93.94 87 THR A N 1
ATOM 698 C CA . THR A 1 87 ? 1.042 11.415 8.291 1.00 93.94 87 THR A CA 1
ATOM 699 C C . THR A 1 87 ? 1.691 12.317 9.333 1.00 93.94 87 THR A C 1
ATOM 701 O O . THR A 1 87 ? 0.974 12.896 10.152 1.00 93.94 87 THR A O 1
ATOM 704 N N . LEU A 1 88 ? 3.012 12.508 9.266 1.00 92.31 88 LEU A N 1
ATOM 705 C CA . LEU A 1 88 ? 3.670 13.600 9.986 1.00 92.31 88 LEU A CA 1
ATOM 706 C C . LEU A 1 88 ? 2.994 14.927 9.636 1.00 92.31 88 LEU A C 1
ATOM 708 O O . LEU A 1 88 ? 2.823 15.237 8.457 1.00 92.31 88 LEU A O 1
ATOM 712 N N . ASN A 1 89 ? 2.601 15.688 10.657 1.00 87.25 89 ASN A N 1
ATOM 713 C CA . ASN A 1 89 ? 1.870 16.936 10.491 1.00 87.25 89 ASN A CA 1
ATOM 714 C C . ASN A 1 89 ? 2.773 18.006 9.852 1.00 87.25 89 ASN A C 1
ATOM 716 O O . ASN A 1 89 ? 3.706 18.455 10.529 1.00 87.25 89 ASN A O 1
ATOM 720 N N . PRO A 1 90 ? 2.498 18.452 8.607 1.00 82.25 90 PRO A N 1
ATOM 721 C CA . PRO A 1 90 ? 3.302 19.473 7.935 1.00 82.25 90 PRO A CA 1
ATOM 722 C C . PRO A 1 90 ? 3.198 20.856 8.591 1.00 82.25 90 PRO A C 1
ATOM 724 O O . PRO A 1 90 ? 4.050 21.711 8.368 1.00 82.25 90 PRO A O 1
ATOM 727 N N . TYR A 1 91 ? 2.170 21.074 9.414 1.00 79.94 91 TYR A N 1
ATOM 728 C CA . TYR A 1 91 ? 1.890 22.340 10.091 1.00 79.94 91 TYR A CA 1
ATOM 729 C C . TYR A 1 91 ? 2.389 22.367 11.545 1.00 79.94 91 TYR A C 1
ATOM 731 O O . TYR A 1 91 ? 2.133 23.330 12.266 1.00 79.94 91 TYR A O 1
ATOM 739 N N . TYR A 1 92 ? 3.081 21.316 11.998 1.00 77.81 92 TYR A N 1
ATOM 740 C CA . TYR A 1 92 ? 3.673 21.256 13.332 1.00 77.81 92 TYR A CA 1
ATOM 741 C C . TYR A 1 92 ? 5.150 21.664 13.283 1.00 77.81 92 TYR A C 1
ATOM 743 O O . TYR A 1 92 ? 5.980 20.940 12.737 1.00 77.81 92 TYR A O 1
ATOM 751 N N . GLU A 1 93 ? 5.491 22.802 13.895 1.00 74.31 93 GLU A N 1
ATOM 752 C CA . GLU A 1 93 ? 6.839 23.405 13.835 1.00 74.31 93 GLU A CA 1
ATOM 753 C C . GLU A 1 93 ? 7.959 22.497 14.371 1.00 74.31 93 GLU A C 1
ATOM 755 O O . GLU A 1 93 ? 9.117 22.655 13.995 1.00 74.31 93 GLU A O 1
ATOM 760 N N . GLY A 1 94 ? 7.629 21.536 15.242 1.00 68.50 94 GLY A N 1
ATOM 761 C CA . GLY A 1 94 ? 8.601 20.597 15.805 1.00 68.50 94 GLY A CA 1
ATOM 762 C C . GLY A 1 94 ? 8.998 19.444 14.876 1.00 68.50 94 GLY A C 1
ATOM 763 O O . GLY A 1 94 ? 9.904 18.687 15.222 1.00 68.50 94 GLY A O 1
ATOM 764 N N . ASN A 1 95 ? 8.344 19.280 13.722 1.00 79.19 95 ASN A N 1
ATOM 765 C CA . ASN A 1 95 ? 8.687 18.240 12.756 1.00 79.19 95 ASN A CA 1
ATOM 766 C C . ASN A 1 95 ? 9.789 18.709 11.793 1.00 79.19 95 ASN A C 1
ATOM 768 O O . ASN A 1 95 ? 9.807 19.848 11.329 1.00 79.19 95 ASN A O 1
ATOM 772 N N . SER A 1 96 ? 10.703 17.801 11.441 1.00 74.88 96 SER A N 1
ATOM 773 C CA . SER A 1 96 ? 11.753 18.087 10.458 1.00 74.88 96 SER A CA 1
ATOM 774 C C . SER A 1 96 ? 11.163 18.293 9.062 1.00 74.88 96 SER A C 1
ATOM 776 O O . SER A 1 96 ? 10.512 17.395 8.531 1.00 74.88 96 SER A O 1
ATOM 778 N N . LEU A 1 97 ? 11.482 19.425 8.424 1.00 69.00 97 LEU A N 1
ATOM 779 C CA . LEU A 1 97 ? 11.104 19.725 7.034 1.00 69.00 97 LEU A CA 1
ATOM 780 C C . LEU A 1 97 ? 11.584 18.658 6.037 1.00 69.00 97 LEU A C 1
ATOM 782 O O . LEU A 1 97 ? 10.940 18.465 5.012 1.00 69.00 97 LEU A O 1
ATOM 786 N N . ALA A 1 98 ? 12.679 17.947 6.335 1.00 62.03 98 ALA A N 1
ATOM 787 C CA . ALA A 1 98 ? 13.197 16.875 5.480 1.00 62.03 98 ALA A CA 1
ATOM 788 C C . ALA A 1 98 ? 12.303 15.621 5.476 1.00 62.03 98 ALA A C 1
ATOM 790 O O . ALA A 1 98 ? 12.304 14.871 4.504 1.00 62.03 98 ALA A O 1
ATOM 791 N N . ASN A 1 99 ? 11.522 15.416 6.540 1.00 62.12 99 ASN A N 1
ATOM 792 C CA . ASN A 1 99 ? 10.649 14.253 6.702 1.00 62.12 99 ASN A CA 1
ATOM 793 C C . ASN A 1 99 ? 9.194 14.554 6.306 1.00 62.12 99 ASN A C 1
ATOM 795 O O . ASN A 1 99 ? 8.349 13.663 6.346 1.00 62.12 99 ASN A O 1
ATOM 799 N N . MET A 1 100 ? 8.883 15.810 5.969 1.00 67.56 100 MET A N 1
ATOM 800 C CA . MET A 1 100 ? 7.535 16.261 5.635 1.00 67.56 100 MET A CA 1
ATOM 801 C C . MET A 1 100 ? 7.355 16.394 4.127 1.00 67.56 100 MET A C 1
ATOM 803 O O . MET A 1 100 ? 8.292 16.658 3.373 1.00 67.56 100 MET A O 1
ATOM 807 N N . ILE A 1 101 ? 6.115 16.226 3.683 1.00 65.56 101 ILE A N 1
ATOM 808 C CA . ILE A 1 101 ? 5.773 16.296 2.266 1.00 65.56 101 ILE A CA 1
ATOM 809 C C . ILE A 1 101 ? 5.468 17.733 1.878 1.00 65.56 101 ILE A C 1
ATOM 811 O O . ILE A 1 101 ? 4.768 18.448 2.587 1.00 65.56 101 ILE A O 1
ATOM 815 N N . SER A 1 102 ? 6.009 18.146 0.735 1.00 59.09 102 SER A N 1
ATOM 816 C CA . SER A 1 102 ? 5.944 19.526 0.252 1.00 59.09 102 SER A CA 1
ATOM 817 C C . SER A 1 102 ? 4.686 19.863 -0.552 1.00 59.09 102 SER A C 1
ATOM 819 O O . SER A 1 102 ? 4.405 21.040 -0.751 1.00 59.09 102 SER A O 1
ATOM 821 N N . ASP A 1 103 ? 3.941 18.863 -1.034 1.00 69.88 103 ASP A N 1
ATOM 822 C CA . ASP A 1 103 ? 2.683 19.058 -1.766 1.00 69.88 103 ASP A CA 1
ATOM 823 C C . ASP A 1 103 ? 1.487 18.782 -0.849 1.00 69.88 103 ASP A C 1
ATOM 825 O O . ASP A 1 103 ? 1.056 17.640 -0.701 1.00 69.88 103 ASP A O 1
ATOM 829 N N . ASP A 1 104 ? 0.959 19.832 -0.224 1.00 73.00 104 ASP A N 1
ATOM 830 C CA . ASP A 1 104 ? -0.147 19.754 0.732 1.00 73.00 104 ASP A CA 1
ATOM 831 C C . ASP A 1 104 ? -1.512 20.085 0.113 1.00 73.00 104 ASP A C 1
ATOM 833 O O . ASP A 1 104 ? -2.513 20.090 0.816 1.00 73.00 104 ASP A O 1
ATOM 837 N N . ARG A 1 105 ? -1.610 20.324 -1.201 1.00 75.06 105 ARG A N 1
ATOM 838 C CA . ARG A 1 105 ? -2.849 20.826 -1.832 1.00 75.06 105 ARG A CA 1
ATOM 839 C C . ARG A 1 105 ? -4.052 19.910 -1.617 1.00 75.06 105 ARG A C 1
ATOM 841 O O . ARG A 1 105 ? -5.148 20.388 -1.337 1.00 75.06 105 ARG A O 1
ATOM 848 N N . PHE A 1 106 ? -3.858 18.597 -1.751 1.00 81.50 106 PHE A N 1
ATOM 849 C CA . PHE A 1 106 ? -4.915 17.623 -1.472 1.00 81.50 106 PHE A CA 1
ATOM 850 C C . PHE A 1 106 ? -5.264 17.609 0.022 1.00 81.50 106 PHE A C 1
ATOM 852 O O . PHE A 1 106 ? -6.441 17.667 0.378 1.00 81.50 106 PHE A O 1
ATOM 859 N N . MET A 1 107 ? -4.246 17.608 0.886 1.00 79.94 107 MET A N 1
ATOM 860 C CA . MET A 1 107 ? -4.402 17.614 2.341 1.00 79.94 107 MET A CA 1
ATOM 861 C C . MET A 1 107 ? -5.140 18.854 2.843 1.00 79.94 107 MET A C 1
ATOM 863 O O . MET A 1 107 ? -6.080 18.731 3.616 1.00 79.94 107 MET A O 1
ATOM 867 N N . PHE A 1 108 ? -4.779 20.037 2.356 1.00 76.81 108 PHE A N 1
ATOM 868 C CA . PHE A 1 108 ? -5.376 21.309 2.738 1.00 76.81 108 PHE A CA 1
ATOM 869 C C . PHE A 1 108 ? -6.888 21.336 2.480 1.00 76.81 108 PHE A C 1
ATOM 871 O O . PHE A 1 108 ? -7.660 21.781 3.325 1.00 76.81 108 PHE A O 1
ATOM 878 N N . HIS A 1 109 ? -7.329 20.810 1.334 1.00 75.75 109 HIS A N 1
ATOM 879 C CA . HIS A 1 109 ? -8.751 20.742 0.984 1.00 75.75 109 HIS A CA 1
ATOM 880 C C . HIS A 1 109 ? -9.517 19.604 1.667 1.00 75.75 109 HIS A C 1
ATOM 882 O O . HIS A 1 109 ? -10.742 19.577 1.582 1.00 75.75 109 HIS A O 1
ATOM 888 N N . THR A 1 110 ? -8.818 18.680 2.324 1.00 83.56 110 THR A N 1
ATOM 889 C CA . THR A 1 110 ? -9.397 17.498 2.981 1.00 83.56 110 THR A CA 1
ATOM 890 C C . THR A 1 110 ? -8.984 17.396 4.447 1.00 83.56 110 THR A C 1
ATOM 892 O O . THR A 1 110 ? -9.011 16.312 5.021 1.00 83.56 110 THR A O 1
ATOM 895 N N . LEU A 1 111 ? -8.556 18.509 5.059 1.00 82.75 111 LEU A N 1
ATOM 896 C CA . LEU A 1 111 ? -7.854 18.529 6.348 1.00 82.75 111 LEU A CA 1
ATOM 897 C C . LEU A 1 111 ? -8.663 17.895 7.490 1.00 82.75 111 LEU A C 1
ATOM 899 O O . LEU A 1 111 ? -8.089 17.333 8.416 1.00 82.75 111 LEU A O 1
ATOM 903 N N . ASP A 1 112 ? -9.990 17.940 7.406 1.00 85.38 112 ASP A N 1
ATOM 904 C CA . ASP A 1 112 ? -10.928 17.311 8.338 1.00 85.38 112 ASP A CA 1
ATOM 905 C C . ASP A 1 112 ? -10.852 15.773 8.362 1.00 85.38 112 ASP A C 1
ATOM 907 O O . ASP A 1 112 ? -11.242 15.151 9.354 1.00 85.38 112 ASP A O 1
ATOM 911 N N . HIS A 1 113 ? -10.289 15.164 7.318 1.00 89.19 113 HIS A N 1
ATOM 912 C CA . HIS A 1 113 ? -10.011 13.732 7.231 1.00 89.19 113 HIS A CA 1
ATOM 913 C C . HIS A 1 113 ? -8.604 13.339 7.717 1.00 89.19 113 HIS A C 1
ATOM 915 O O . HIS A 1 113 ? -8.330 12.146 7.888 1.00 89.19 113 HIS A O 1
ATOM 921 N N . TRP A 1 114 ? -7.708 14.304 7.960 1.00 91.25 114 TRP A N 1
ATOM 922 C CA . TRP A 1 114 ? -6.341 14.040 8.416 1.00 91.25 114 TRP A CA 1
ATOM 923 C C . TRP A 1 114 ? -6.248 14.026 9.941 1.00 91.25 114 TRP A C 1
ATOM 925 O O . TRP A 1 114 ? -6.687 14.941 10.636 1.00 91.25 114 TRP A O 1
ATOM 935 N N . VAL A 1 115 ? -5.648 12.962 10.468 1.00 93.81 115 VAL A N 1
ATOM 936 C CA . VAL A 1 115 ? -5.544 12.675 11.895 1.00 93.81 115 VAL A CA 1
ATOM 937 C C . VAL A 1 115 ? -4.083 12.703 12.314 1.00 93.81 115 VAL A C 1
ATOM 939 O O . VAL A 1 115 ? -3.310 11.800 11.995 1.00 93.81 115 VAL A O 1
ATOM 942 N N . PHE A 1 116 ? -3.712 13.730 13.075 1.00 92.62 116 PHE A N 1
ATOM 943 C CA . PHE A 1 116 ? -2.335 13.949 13.531 1.00 92.62 116 PHE A CA 1
ATOM 944 C C . PHE A 1 116 ? -2.040 13.364 14.922 1.00 92.62 116 PHE A C 1
ATOM 946 O O . PHE A 1 116 ? -1.007 13.658 15.520 1.00 92.62 116 PHE A O 1
ATOM 953 N N . GLY A 1 117 ? -2.926 12.513 15.440 1.00 91.12 117 GLY A N 1
ATOM 954 C CA . GLY A 1 117 ? -2.734 11.837 16.722 1.00 91.12 117 GLY A CA 1
ATOM 955 C C . GLY A 1 117 ? -3.063 12.696 17.949 1.00 91.12 117 GLY A C 1
ATOM 956 O O . GLY A 1 117 ? -3.657 13.768 17.849 1.00 91.12 117 GLY A O 1
ATOM 957 N N . ALA A 1 118 ? -2.705 12.190 19.128 1.00 90.44 118 ALA A N 1
ATOM 958 C CA . ALA A 1 118 ? -3.008 12.790 20.424 1.00 90.44 118 ALA A CA 1
ATOM 959 C C . ALA A 1 118 ? -2.172 14.048 20.715 1.00 90.44 118 ALA A C 1
ATOM 961 O O . ALA A 1 118 ? -2.666 14.971 21.362 1.00 90.44 118 ALA A O 1
ATOM 962 N N . ASP A 1 119 ? -0.927 14.084 20.232 1.00 91.25 119 ASP A N 1
ATOM 963 C CA . ASP A 1 119 ? 0.010 15.200 20.417 1.00 91.25 119 ASP A CA 1
ATOM 964 C C . ASP A 1 119 ? 0.073 16.159 19.213 1.00 91.25 119 ASP A C 1
ATOM 966 O O . ASP A 1 119 ? 0.826 17.131 19.235 1.00 91.25 119 ASP A O 1
ATOM 970 N N . ASN A 1 120 ? -0.734 15.904 18.175 1.00 90.69 120 ASN A N 1
ATOM 971 C CA . ASN A 1 120 ? -0.803 16.675 16.932 1.00 90.69 120 ASN A CA 1
ATOM 972 C C . ASN A 1 120 ? 0.486 16.666 16.079 1.00 90.69 120 ASN A C 1
ATOM 974 O O . ASN A 1 120 ? 0.567 17.398 15.092 1.00 90.69 120 ASN A O 1
ATOM 978 N N . THR A 1 121 ? 1.485 15.838 16.405 1.00 92.00 121 THR A N 1
ATOM 979 C CA . THR A 1 121 ? 2.728 15.713 15.619 1.00 92.00 121 THR A CA 1
ATOM 980 C C . THR A 1 121 ? 2.529 14.896 14.347 1.00 92.00 121 THR A C 1
ATOM 982 O O . THR A 1 121 ? 3.283 15.046 13.386 1.00 92.00 121 THR A O 1
ATOM 985 N N . GLY A 1 122 ? 1.540 14.001 14.327 1.00 92.19 122 GLY A N 1
ATOM 986 C CA . GLY A 1 122 ? 1.358 13.026 13.258 1.00 92.19 122 GLY A CA 1
ATOM 987 C C . GLY A 1 122 ? 2.390 11.893 13.256 1.00 92.19 122 GLY A C 1
ATOM 988 O O . GLY A 1 122 ? 2.416 11.087 12.328 1.00 92.19 122 GLY A O 1
ATOM 989 N N . ASN A 1 123 ? 3.245 11.802 14.281 1.00 95.00 123 ASN A N 1
ATOM 990 C CA . ASN A 1 123 ? 4.230 10.733 14.385 1.00 95.00 123 ASN A CA 1
ATOM 991 C C . ASN A 1 123 ? 3.541 9.408 14.733 1.00 95.00 123 ASN A C 1
ATOM 993 O O . ASN A 1 123 ? 3.169 9.180 15.887 1.00 95.00 123 ASN A O 1
ATOM 997 N N . LEU A 1 124 ? 3.403 8.530 13.736 1.00 96.12 124 LEU A N 1
ATOM 998 C CA . LEU A 1 124 ? 2.783 7.214 13.891 1.00 96.12 124 LEU A CA 1
ATOM 999 C C . LEU A 1 124 ? 3.558 6.300 14.849 1.00 96.12 124 LEU A C 1
ATOM 1001 O O . LEU A 1 124 ? 2.954 5.413 15.447 1.00 96.12 124 LEU A O 1
ATOM 1005 N N . MET A 1 125 ? 4.864 6.521 15.034 1.00 94.56 125 MET A N 1
ATOM 1006 C CA . MET A 1 125 ? 5.678 5.728 15.960 1.00 94.56 125 MET A CA 1
ATOM 1007 C C . MET A 1 125 ? 5.382 6.040 17.434 1.00 94.56 125 MET A C 1
ATOM 1009 O O . MET A 1 125 ? 5.826 5.312 18.316 1.00 94.56 125 MET A O 1
ATOM 1013 N N . ASN A 1 126 ? 4.603 7.087 17.726 1.00 95.06 126 ASN A N 1
ATOM 1014 C CA . ASN A 1 126 ? 4.048 7.300 19.057 1.00 95.06 126 ASN A CA 1
ATOM 1015 C C . ASN A 1 126 ? 2.780 6.443 19.228 1.00 95.06 126 ASN A C 1
ATOM 1017 O O . ASN A 1 126 ? 1.800 6.600 18.493 1.00 95.06 126 ASN A O 1
ATOM 1021 N N . TRP A 1 127 ? 2.784 5.556 20.229 1.00 94.75 127 TRP A N 1
ATOM 1022 C CA . TRP A 1 127 ? 1.645 4.691 20.541 1.00 94.75 127 TRP A CA 1
ATOM 1023 C C . TRP A 1 127 ? 0.347 5.486 20.721 1.00 94.75 127 TRP A C 1
ATOM 1025 O O . TRP A 1 127 ? -0.662 5.139 20.114 1.00 94.75 127 TRP A O 1
ATOM 1035 N N . ASP A 1 128 ? 0.352 6.573 21.491 1.00 95.12 128 ASP A N 1
ATOM 1036 C CA . ASP A 1 128 ? -0.875 7.324 21.786 1.00 95.12 128 ASP A CA 1
ATOM 1037 C C . ASP A 1 128 ? -1.447 7.999 20.529 1.00 95.12 128 ASP A C 1
ATOM 1039 O O . ASP A 1 128 ? -2.668 8.071 20.355 1.00 95.12 128 ASP A O 1
ATOM 1043 N N . ASN A 1 129 ? -0.579 8.399 19.594 1.00 95.69 129 ASN A N 1
ATOM 1044 C CA . ASN A 1 129 ? -1.001 8.882 18.282 1.00 95.69 129 ASN A CA 1
ATOM 1045 C C . ASN A 1 129 ? -1.672 7.781 17.465 1.00 95.69 129 ASN A C 1
ATOM 1047 O O . ASN A 1 129 ? -2.750 8.018 16.918 1.00 95.69 129 ASN A O 1
ATOM 1051 N N . SER A 1 130 ? -1.090 6.576 17.427 1.00 95.69 130 SER A N 1
ATOM 1052 C CA . SER A 1 130 ? -1.693 5.429 16.733 1.00 95.69 130 SER A CA 1
ATOM 1053 C C . SER A 1 130 ? -3.105 5.125 17.246 1.00 95.69 130 SER A C 1
ATOM 1055 O O . SER A 1 130 ? -4.030 4.928 16.457 1.00 95.69 130 SER A O 1
ATOM 1057 N N . GLN A 1 131 ? -3.306 5.179 18.567 1.00 93.56 131 GLN A N 1
ATOM 1058 C CA . GLN A 1 131 ? -4.598 4.899 19.189 1.00 93.56 131 GLN A CA 1
ATOM 1059 C C . GLN A 1 131 ? -5.632 5.981 18.865 1.00 93.56 131 GLN A C 1
ATOM 1061 O O . GLN A 1 131 ? -6.774 5.658 18.534 1.00 93.56 131 GLN A O 1
ATOM 1066 N N . ALA A 1 132 ? -5.233 7.257 18.889 1.00 90.19 132 ALA A N 1
ATOM 1067 C CA . ALA A 1 132 ? -6.098 8.362 18.483 1.00 90.19 132 ALA A CA 1
ATOM 1068 C C . ALA A 1 132 ? -6.522 8.251 17.004 1.00 90.19 132 ALA A C 1
ATOM 1070 O O . ALA A 1 132 ? -7.696 8.452 16.685 1.00 90.19 132 ALA A O 1
ATOM 1071 N N . ILE A 1 133 ? -5.599 7.856 16.117 1.00 94.00 133 ILE A N 1
ATOM 1072 C CA . ILE A 1 133 ? -5.877 7.603 14.694 1.00 94.00 133 ILE A CA 1
ATOM 1073 C C . ILE A 1 133 ? -6.907 6.479 14.529 1.00 94.00 133 ILE A C 1
ATOM 1075 O O . ILE A 1 133 ? -7.918 6.662 13.846 1.00 94.00 133 ILE A O 1
ATOM 1079 N N . ILE A 1 134 ? -6.697 5.338 15.196 1.00 90.88 134 ILE A N 1
ATOM 1080 C CA . ILE A 1 134 ? -7.621 4.195 15.163 1.00 90.88 134 ILE A CA 1
ATOM 1081 C C . ILE A 1 134 ? -9.015 4.610 15.645 1.00 90.88 134 ILE A C 1
ATOM 1083 O O . ILE A 1 134 ? -10.021 4.283 15.009 1.00 90.88 134 ILE A O 1
ATOM 1087 N N . GLN A 1 135 ? -9.086 5.338 16.761 1.00 87.44 135 GLN A N 1
ATOM 1088 C CA . GLN A 1 135 ? -10.348 5.782 17.341 1.00 87.44 135 GLN A CA 1
ATOM 1089 C C . GLN A 1 135 ? -11.112 6.709 16.390 1.00 87.44 135 GLN A C 1
ATOM 1091 O O . GLN A 1 135 ? -12.320 6.540 16.205 1.00 87.44 135 GLN A O 1
ATOM 1096 N N . GLN A 1 136 ? -10.425 7.668 15.764 1.00 87.56 136 GLN A N 1
ATOM 1097 C CA . GLN A 1 136 ? -11.057 8.571 14.809 1.00 87.56 136 GLN A CA 1
ATOM 1098 C C . GLN A 1 136 ? -11.556 7.817 13.575 1.00 87.56 136 GLN A C 1
ATOM 1100 O O . GLN A 1 136 ? -12.712 8.005 13.194 1.00 87.56 136 GLN A O 1
ATOM 1105 N N . ALA A 1 137 ? -10.755 6.908 13.012 1.00 89.56 137 ALA A N 1
ATOM 1106 C CA . ALA A 1 137 ? -11.142 6.104 11.853 1.00 89.56 137 ALA A CA 1
ATOM 1107 C C . ALA A 1 137 ? -12.399 5.262 12.122 1.00 89.56 137 ALA A C 1
ATOM 1109 O O . ALA A 1 137 ? -13.362 5.314 11.357 1.00 89.56 137 ALA A O 1
ATOM 1110 N N . LYS A 1 138 ? -12.454 4.568 13.267 1.00 84.88 138 LYS A N 1
ATOM 1111 C CA . LYS A 1 138 ? -13.636 3.793 13.697 1.00 84.88 138 LYS A CA 1
ATOM 1112 C C . LYS A 1 138 ? -14.884 4.662 13.909 1.00 84.88 138 LYS A C 1
ATOM 1114 O O . LYS A 1 138 ? -16.002 4.154 13.937 1.00 84.88 138 LYS A O 1
ATOM 1119 N N . SER A 1 139 ? -14.725 5.979 14.028 1.00 82.06 139 SER A N 1
ATOM 1120 C CA . SER A 1 139 ? -15.826 6.914 14.255 1.00 82.06 139 SER A CA 1
ATOM 1121 C C . SER A 1 139 ? -16.484 7.458 12.975 1.00 82.06 139 SER A C 1
ATOM 1123 O O . SER A 1 139 ? -17.555 8.056 13.068 1.00 82.06 139 SER A O 1
ATOM 1125 N N . LEU A 1 140 ? -15.897 7.252 11.791 1.00 76.50 140 LEU A N 1
ATOM 1126 C CA . LEU A 1 140 ? -16.303 7.936 10.553 1.00 76.50 140 LEU A CA 1
ATOM 1127 C C . LEU A 1 140 ? -17.568 7.390 9.860 1.00 76.50 140 LEU A C 1
ATOM 1129 O O . LEU A 1 140 ? -18.055 8.005 8.925 1.00 76.50 140 LEU A O 1
ATOM 1133 N N . GLY A 1 141 ? -18.160 6.283 10.316 1.00 57.75 141 GLY A N 1
ATOM 1134 C CA . GLY A 1 141 ? -19.358 5.697 9.685 1.00 57.75 141 GLY A CA 1
ATOM 1135 C C . GLY A 1 141 ? -20.718 6.220 10.179 1.00 57.75 141 GLY A C 1
ATOM 1136 O O . GLY A 1 141 ? -21.756 5.713 9.749 1.00 57.75 141 GLY A O 1
ATOM 1137 N N . LYS A 1 142 ? -20.741 7.197 11.095 1.00 63.41 142 LYS A N 1
ATOM 1138 C CA . LYS A 1 142 ? -21.956 7.649 11.799 1.00 63.41 142 LYS A CA 1
ATOM 1139 C C . LYS A 1 142 ? -22.971 8.281 10.841 1.00 63.41 142 LYS A C 1
ATOM 1141 O O . LYS A 1 142 ? -22.666 9.255 10.164 1.00 63.41 142 LYS A O 1
ATOM 1146 N N . SER A 1 143 ? -24.230 7.841 10.874 1.00 40.78 143 SER A N 1
ATOM 1147 C CA . SER A 1 143 ? -25.331 8.673 10.377 1.00 40.78 143 SER A CA 1
ATOM 1148 C C . SER A 1 143 ? -25.469 9.903 11.283 1.00 40.78 143 SER A C 1
ATOM 1150 O O . SER A 1 143 ? -25.803 9.757 12.461 1.00 40.78 143 SER A O 1
ATOM 1152 N N . ASN A 1 144 ? -25.206 11.097 10.747 1.00 31.28 144 ASN A N 1
ATOM 1153 C CA . ASN A 1 144 ? -25.431 12.371 11.428 1.00 31.28 144 ASN A CA 1
ATOM 1154 C C . ASN A 1 144 ? -26.907 12.513 11.828 1.00 31.28 144 ASN A C 1
ATOM 1156 O O . ASN A 1 144 ? -27.742 12.918 11.028 1.00 31.28 144 ASN A O 1
ATOM 1160 N N . ASN A 1 145 ? -27.208 12.246 13.092 1.00 29.86 145 ASN A N 1
ATOM 1161 C CA . ASN A 1 145 ? -28.264 12.940 13.809 1.00 29.86 145 ASN A CA 1
ATOM 1162 C C . ASN A 1 145 ? -27.610 13.533 15.056 1.00 29.86 145 ASN A C 1
ATOM 1164 O O . ASN A 1 145 ? -26.965 12.813 15.811 1.00 29.86 145 ASN A O 1
ATOM 1168 N N . PHE A 1 146 ? -27.795 14.841 15.239 1.00 32.91 146 PHE A N 1
ATOM 1169 C CA . PHE A 1 146 ? -27.247 15.714 16.286 1.00 32.91 146 PHE A CA 1
ATOM 1170 C C . PHE A 1 146 ? -25.891 16.359 15.973 1.00 32.91 146 PHE A C 1
ATOM 1172 O O . PHE A 1 146 ? -24.827 15.911 16.393 1.00 32.91 146 PHE A O 1
ATOM 1179 N N . GLY A 1 147 ? -25.965 17.510 15.294 1.00 32.56 147 GLY A N 1
ATOM 1180 C CA . GLY A 1 147 ? -24.900 18.504 15.314 1.00 32.56 147 GLY A CA 1
ATOM 1181 C C . GLY A 1 147 ? -24.656 18.978 16.746 1.00 32.56 147 GLY A C 1
ATOM 1182 O O . GLY A 1 147 ? -25.503 19.639 17.344 1.00 32.56 147 GLY A O 1
ATOM 1183 N N . VAL A 1 148 ? -23.493 18.639 17.293 1.00 33.22 148 VAL A N 1
ATOM 1184 C CA . VAL A 1 148 ? -22.998 19.203 18.549 1.00 33.22 148 VAL A CA 1
ATOM 1185 C C . VAL A 1 148 ? -21.846 20.131 18.189 1.00 33.22 148 VAL A C 1
ATOM 1187 O O . VAL A 1 148 ? -20.797 19.682 17.732 1.00 33.22 148 VAL A O 1
ATOM 1190 N N . LYS A 1 149 ? -22.062 21.440 18.359 1.00 28.59 149 LYS A N 1
ATOM 1191 C CA . LYS A 1 149 ? -20.992 22.441 18.309 1.00 28.59 149 LYS A CA 1
ATOM 1192 C C . LYS A 1 149 ? -20.009 22.160 19.450 1.00 28.59 149 LYS A C 1
ATOM 1194 O O . LYS A 1 149 ? -20.427 21.879 20.570 1.00 28.59 149 LYS A O 1
ATOM 1199 N N . ASN A 1 150 ? -18.713 22.228 19.153 1.00 30.08 150 ASN A N 1
ATOM 1200 C CA . ASN A 1 150 ? -17.652 22.111 20.152 1.00 30.08 150 ASN A CA 1
ATOM 1201 C C . ASN A 1 150 ? -17.727 23.290 21.138 1.00 30.08 150 ASN A C 1
ATOM 1203 O O . ASN A 1 150 ? -17.492 24.427 20.737 1.00 30.08 150 ASN A O 1
ATOM 1207 N N . GLU A 1 151 ? -18.008 23.020 22.414 1.00 28.08 151 GLU A N 1
ATOM 1208 C CA . GLU A 1 151 ? -17.814 23.975 23.515 1.00 28.08 151 GLU A CA 1
ATOM 1209 C C . GLU A 1 151 ? -16.577 23.608 24.364 1.00 28.08 151 GLU A C 1
ATOM 1211 O O . GLU A 1 151 ? -16.147 22.446 24.353 1.00 28.08 151 GLU A O 1
ATOM 1216 N N . PRO A 1 152 ? -15.961 24.579 25.074 1.00 34.47 152 PRO A N 1
ATOM 1217 C CA . PRO A 1 152 ? -14.677 24.393 25.744 1.00 34.47 152 PRO A CA 1
ATOM 1218 C C . PRO A 1 152 ? -14.773 23.417 26.920 1.00 34.47 152 PRO A C 1
ATOM 1220 O O . PRO A 1 152 ? -15.704 23.449 27.721 1.00 34.47 152 PRO A O 1
ATOM 1223 N N . ARG A 1 153 ? -13.767 22.546 27.021 1.00 44.66 153 ARG A N 1
ATOM 1224 C CA . ARG A 1 153 ? -13.693 21.435 27.976 1.00 44.66 153 ARG A CA 1
ATOM 1225 C C . ARG A 1 153 ? -13.326 21.932 29.379 1.00 44.66 153 ARG A C 1
ATOM 1227 O O . ARG A 1 153 ? -12.280 22.553 29.546 1.00 44.66 153 ARG A O 1
ATOM 1234 N N . SER A 1 154 ? -14.109 21.555 30.389 1.00 31.73 154 SER A N 1
ATOM 1235 C CA . SER A 1 154 ? -13.707 21.581 31.800 1.00 31.73 154 SER A CA 1
ATOM 1236 C C . SER A 1 154 ? -13.754 20.167 32.406 1.00 31.73 154 SER A C 1
ATOM 1238 O O . SER A 1 154 ? -14.700 19.418 32.186 1.00 31.73 154 SER A O 1
ATOM 1240 N N . GLY A 1 155 ? -12.689 19.814 33.140 1.00 41.12 155 GLY A N 1
ATOM 1241 C CA . GLY A 1 155 ? -12.643 18.811 34.218 1.00 41.12 155 GLY A CA 1
ATOM 1242 C C . GLY A 1 155 ? -12.848 17.318 33.895 1.00 41.12 155 GLY A C 1
ATOM 1243 O O . GLY A 1 155 ? -13.975 16.863 33.752 1.00 41.12 155 GLY A O 1
ATOM 1244 N N . GLN A 1 156 ? -11.755 16.539 34.003 1.00 38.00 156 GLN A N 1
ATOM 1245 C CA . GLN A 1 156 ? -11.658 15.060 34.110 1.00 38.00 156 GLN A CA 1
ATOM 1246 C C . GLN A 1 156 ? -11.647 14.259 32.780 1.00 38.00 156 GLN A C 1
ATOM 1248 O O . GLN A 1 156 ? -12.387 14.595 31.854 1.00 38.00 156 GLN A O 1
ATOM 1253 N N . PRO A 1 157 ? -10.793 13.215 32.614 1.00 50.97 157 PRO A N 1
ATOM 1254 C CA . PRO A 1 157 ? -10.433 12.714 31.289 1.00 50.97 157 PRO A CA 1
ATOM 1255 C C . PRO A 1 157 ? -11.602 11.956 30.660 1.00 50.97 157 PRO A C 1
ATOM 1257 O O . PRO A 1 157 ? -11.911 10.824 31.028 1.00 50.97 157 PRO A O 1
ATOM 1260 N N . VAL A 1 158 ? -12.226 12.584 29.664 1.00 53.00 158 VAL A N 1
ATOM 1261 C CA . VAL A 1 158 ? -13.253 12.017 28.772 1.00 53.00 158 VAL A CA 1
ATOM 1262 C C . VAL A 1 158 ? -12.874 10.605 28.294 1.00 53.00 158 VAL A C 1
ATOM 1264 O O . VAL A 1 158 ? -13.752 9.759 28.140 1.00 53.00 158 VAL A O 1
ATOM 1267 N N . MET A 1 159 ? -11.575 10.338 28.131 1.00 47.28 159 MET A N 1
ATOM 1268 C CA . MET A 1 159 ? -11.027 9.074 27.642 1.00 47.28 159 MET A CA 1
ATOM 1269 C C . MET A 1 159 ? -11.245 7.883 28.586 1.00 47.28 159 MET A C 1
ATOM 1271 O O . MET A 1 159 ? -11.610 6.805 28.125 1.00 47.28 159 MET A O 1
ATOM 1275 N N . ASN A 1 160 ? -11.139 8.079 29.905 1.00 57.84 160 ASN A N 1
ATOM 1276 C CA . ASN A 1 160 ? -11.349 6.997 30.876 1.00 57.84 160 ASN A CA 1
ATOM 1277 C C . ASN A 1 160 ? -12.803 6.503 30.855 1.00 57.84 160 ASN A C 1
ATOM 1279 O O . ASN A 1 160 ? -13.060 5.309 30.970 1.00 57.84 160 ASN A O 1
ATOM 1283 N N . LYS A 1 161 ? -13.754 7.422 30.638 1.00 63.72 161 LYS A N 1
ATOM 1284 C CA . LYS A 1 161 ? -15.181 7.093 30.508 1.00 63.72 161 LYS A CA 1
ATOM 1285 C C . LYS A 1 161 ? -15.491 6.376 29.190 1.00 63.72 161 LYS A C 1
ATOM 1287 O O . LYS A 1 161 ? -16.344 5.503 29.177 1.00 63.72 161 LYS A O 1
ATOM 1292 N N . ILE A 1 162 ? -14.807 6.720 28.092 1.00 58.81 162 ILE A N 1
ATOM 1293 C CA . ILE A 1 162 ? -14.965 6.035 26.793 1.00 58.81 162 ILE A CA 1
ATOM 1294 C C . ILE A 1 162 ? -14.464 4.589 26.875 1.00 58.81 162 ILE A C 1
ATOM 1296 O O . ILE A 1 162 ? -15.176 3.682 26.453 1.00 58.81 162 ILE A O 1
ATOM 1300 N N . ASN A 1 163 ? -13.278 4.376 27.449 1.00 58.47 163 ASN A N 1
ATOM 1301 C CA . ASN A 1 163 ? -12.678 3.045 27.559 1.00 58.47 163 ASN A CA 1
ATOM 1302 C C . ASN A 1 163 ? -13.533 2.100 28.416 1.00 58.47 163 ASN A C 1
ATOM 1304 O O . ASN A 1 163 ? -13.770 0.971 28.005 1.00 58.47 163 ASN A O 1
ATOM 1308 N N . ALA A 1 164 ? -14.073 2.582 29.541 1.00 68.94 164 ALA A N 1
ATOM 1309 C CA . ALA A 1 164 ? -14.963 1.791 30.396 1.00 68.94 164 ALA A CA 1
ATOM 1310 C C . ALA A 1 164 ? -16.271 1.379 29.690 1.00 68.94 164 ALA A C 1
ATOM 1312 O O . ALA A 1 164 ? -16.782 0.284 29.905 1.00 68.94 164 ALA A O 1
ATOM 1313 N N . ILE A 1 165 ? -16.814 2.244 28.824 1.00 68.12 165 ILE A N 1
ATOM 1314 C CA . ILE A 1 165 ? -18.007 1.927 28.025 1.00 68.12 165 ILE A CA 1
ATOM 1315 C C . ILE A 1 165 ? -17.678 0.877 26.960 1.00 68.12 165 ILE A C 1
ATOM 1317 O O . ILE A 1 165 ? -18.447 -0.065 26.780 1.00 68.12 165 ILE A O 1
ATOM 1321 N N . LEU A 1 166 ? -16.545 1.025 26.265 1.00 61.91 166 LEU A N 1
ATOM 1322 C CA . LEU A 1 166 ? -16.086 0.054 25.269 1.00 61.91 166 LEU A CA 1
ATOM 1323 C C . LEU A 1 166 ? -15.883 -1.327 25.879 1.00 61.91 166 LEU A C 1
ATOM 1325 O O . LEU A 1 166 ? -16.383 -2.300 25.331 1.00 61.91 166 LEU A O 1
ATOM 1329 N N . GLU A 1 167 ? -15.226 -1.398 27.033 1.00 69.25 167 GLU A N 1
ATOM 1330 C CA . GLU A 1 167 ? -14.988 -2.650 27.748 1.00 69.25 167 GLU A CA 1
ATOM 1331 C C . GLU A 1 167 ? -16.302 -3.386 28.054 1.00 69.25 167 GLU A C 1
ATOM 1333 O O . GLU A 1 167 ? -16.408 -4.591 27.839 1.00 69.25 167 GLU A O 1
ATOM 1338 N N . LYS A 1 168 ? -17.348 -2.658 28.466 1.00 70.19 168 LYS A N 1
ATOM 1339 C CA . LYS A 1 168 ? -18.677 -3.233 28.722 1.00 70.19 168 LYS A CA 1
ATOM 1340 C C . LYS A 1 168 ? -19.386 -3.710 27.458 1.00 70.19 168 LYS A C 1
ATOM 1342 O O . LYS A 1 168 ? -19.979 -4.784 27.465 1.00 70.19 168 LYS A O 1
ATOM 1347 N N . VAL A 1 169 ? -19.298 -2.945 26.372 1.00 65.25 169 VAL A N 1
ATOM 1348 C CA . VAL A 1 169 ? -19.863 -3.334 25.068 1.00 65.25 169 VAL A CA 1
ATOM 1349 C C . VAL A 1 169 ? -19.125 -4.538 24.470 1.00 65.25 169 VAL A C 1
ATOM 1351 O O . VAL A 1 169 ? -19.738 -5.363 23.795 1.00 65.25 169 VAL A O 1
ATOM 1354 N N . GLU A 1 170 ? -17.819 -4.661 24.711 1.00 61.25 170 GLU A N 1
ATOM 1355 C CA . GLU A 1 170 ? -17.030 -5.826 24.303 1.00 61.25 170 GLU A CA 1
ATOM 1356 C C . GLU A 1 170 ? -17.362 -7.074 25.132 1.00 61.25 170 GLU A C 1
ATOM 1358 O O . GLU A 1 170 ? -17.385 -8.172 24.575 1.00 61.25 170 GLU A O 1
ATOM 1363 N N . GLN A 1 171 ? -17.644 -6.914 26.431 1.00 68.00 171 GLN A N 1
ATOM 1364 C CA . GLN A 1 171 ? -18.056 -8.003 27.327 1.00 68.00 171 GLN A CA 1
ATOM 1365 C C . GLN A 1 171 ? -19.446 -8.554 26.981 1.00 68.00 171 GLN A C 1
ATOM 1367 O O . GLN A 1 171 ? -19.642 -9.768 27.006 1.00 68.00 171 GLN A O 1
ATOM 1372 N N . ASP A 1 172 ? -20.397 -7.683 26.640 1.00 66.25 172 ASP A N 1
ATOM 1373 C CA . ASP A 1 172 ? -21.746 -8.069 26.227 1.00 66.25 172 ASP A CA 1
ATOM 1374 C C . ASP A 1 172 ? -22.280 -7.123 25.142 1.00 66.25 172 ASP A C 1
ATOM 1376 O O . ASP A 1 172 ? -22.600 -5.960 25.387 1.00 66.25 172 ASP A O 1
ATOM 1380 N N . ARG A 1 173 ? -22.441 -7.637 23.919 1.00 58.25 173 ARG A N 1
ATOM 1381 C CA . ARG A 1 173 ? -22.933 -6.841 22.781 1.00 58.25 173 ARG A CA 1
ATOM 1382 C C . ARG A 1 173 ? -24.429 -6.551 22.824 1.00 58.25 173 ARG A C 1
ATOM 1384 O O . ARG A 1 173 ? -24.890 -5.696 22.061 1.00 58.25 173 ARG A O 1
ATOM 1391 N N . HIS A 1 174 ? -25.174 -7.239 23.686 1.00 65.88 174 HIS A N 1
ATOM 1392 C CA . HIS A 1 174 ? -26.606 -7.042 23.903 1.00 65.88 174 HIS A CA 1
ATOM 1393 C C . HIS A 1 174 ? -26.898 -6.112 25.085 1.00 65.88 174 HIS A C 1
ATOM 1395 O O . HIS A 1 174 ? -28.059 -5.760 25.318 1.00 65.88 174 HIS A O 1
ATOM 1401 N N . ILE A 1 175 ? -25.860 -5.661 25.801 1.00 71.69 175 ILE A N 1
ATOM 1402 C CA . ILE A 1 175 ? -26.021 -4.781 26.951 1.00 71.69 175 ILE A CA 1
ATOM 1403 C C . ILE A 1 175 ? -26.740 -3.488 26.550 1.00 71.69 175 ILE A C 1
ATOM 1405 O O . ILE A 1 175 ? -26.411 -2.800 25.573 1.00 71.69 175 ILE A O 1
ATOM 1409 N N . THR A 1 176 ? -27.766 -3.126 27.316 1.00 71.88 176 THR A N 1
ATOM 1410 C CA . THR A 1 176 ? -28.510 -1.897 27.042 1.00 71.88 176 THR A CA 1
ATOM 1411 C C . THR A 1 176 ? -27.722 -0.683 27.531 1.00 71.88 176 THR A C 1
ATOM 1413 O O . THR A 1 176 ? -27.046 -0.725 28.556 1.00 71.88 176 THR A O 1
ATOM 1416 N N . SER A 1 177 ? -27.862 0.455 26.844 1.00 70.69 177 SER A N 1
ATOM 1417 C CA . SER A 1 177 ? -27.296 1.738 27.295 1.00 70.69 177 SER A CA 1
ATOM 1418 C C . SER A 1 177 ? -27.698 2.110 28.727 1.00 70.69 177 SER A C 1
ATOM 1420 O O . SER A 1 177 ? -26.966 2.832 29.393 1.00 70.69 177 SER A O 1
ATOM 1422 N N . TYR A 1 178 ? -28.870 1.651 29.181 1.00 73.44 178 TYR A N 1
ATOM 1423 C CA . TYR A 1 178 ? -29.366 1.885 30.537 1.00 73.44 178 TYR A CA 1
ATOM 1424 C C . TYR A 1 178 ? -28.620 1.034 31.563 1.00 73.44 178 TYR A C 1
ATOM 1426 O O . TYR A 1 178 ? -28.239 1.558 32.600 1.00 73.44 178 TYR A O 1
ATOM 1434 N N . HIS A 1 179 ? -28.331 -0.229 31.239 1.00 74.62 179 HIS A N 1
ATOM 1435 C CA . HIS A 1 179 ? -27.502 -1.088 32.085 1.00 74.62 179 HIS A CA 1
ATOM 1436 C C . HIS A 1 179 ? -26.068 -0.561 32.199 1.00 74.62 179 HIS A C 1
ATOM 1438 O O . HIS A 1 179 ? -25.531 -0.483 33.296 1.00 74.62 179 HIS A O 1
ATOM 1444 N N . ILE A 1 180 ? -25.470 -0.100 31.091 1.00 73.75 180 ILE A N 1
ATOM 1445 C CA . ILE A 1 180 ? -24.139 0.530 31.139 1.00 73.75 180 ILE A CA 1
ATOM 1446 C C . ILE A 1 180 ? -24.170 1.796 32.020 1.00 73.75 180 ILE A C 1
ATOM 1448 O O . ILE A 1 180 ? -23.251 2.026 32.803 1.00 73.75 180 ILE A O 1
ATOM 1452 N N . ALA A 1 181 ? -25.214 2.627 31.893 1.00 77.56 181 ALA A N 1
ATOM 1453 C CA . ALA A 1 181 ? -25.382 3.840 32.701 1.00 77.56 181 ALA A CA 1
ATOM 1454 C C . ALA A 1 181 ? -25.469 3.527 34.203 1.00 77.56 181 ALA A C 1
ATOM 1456 O O . ALA A 1 181 ? -24.836 4.208 35.010 1.00 77.56 181 ALA A O 1
ATOM 1457 N N . GLU A 1 182 ? -26.224 2.485 34.555 1.00 79.25 182 GLU A N 1
ATOM 1458 C CA . GLU A 1 182 ? -26.407 2.006 35.925 1.00 79.25 182 GLU A CA 1
ATOM 1459 C C . GLU A 1 182 ? -25.104 1.446 36.509 1.00 79.25 182 GLU A C 1
ATOM 1461 O O . GLU A 1 182 ? -24.685 1.874 37.582 1.00 79.25 182 GLU A O 1
ATOM 1466 N N . GLU A 1 183 ? -24.409 0.572 35.776 1.00 80.06 183 GLU A N 1
ATOM 1467 C CA . GLU A 1 183 ? -23.158 -0.038 36.240 1.00 80.06 183 GLU A CA 1
ATOM 1468 C C . GLU A 1 183 ? -22.012 0.966 36.390 1.00 80.06 183 GLU A C 1
ATOM 1470 O O . GLU A 1 183 ? -21.210 0.861 37.318 1.00 80.06 183 GLU A O 1
ATOM 1475 N N . LEU A 1 184 ? -21.908 1.934 35.475 1.00 77.31 184 LEU A N 1
ATOM 1476 C CA . LEU A 1 184 ? -20.832 2.925 35.501 1.00 77.31 184 LEU A CA 1
ATOM 1477 C C . LEU A 1 184 ? -21.178 4.162 36.343 1.00 77.31 184 LEU A C 1
ATOM 1479 O O . LEU A 1 184 ? -20.308 5.008 36.558 1.00 77.31 184 LEU A O 1
ATOM 1483 N N . GLY A 1 185 ? -22.429 4.305 36.797 1.00 76.75 185 GLY A N 1
ATOM 1484 C CA . GLY A 1 185 ? -22.911 5.512 37.475 1.00 76.75 185 GLY A CA 1
ATOM 1485 C C . GLY A 1 185 ? -22.806 6.767 36.598 1.00 76.75 185 GLY A C 1
ATOM 1486 O O . GLY A 1 185 ? -22.543 7.863 37.097 1.00 76.75 185 GLY A O 1
ATOM 1487 N N . ILE A 1 186 ? -22.945 6.610 35.279 1.00 76.81 186 ILE A N 1
ATOM 1488 C CA . ILE A 1 186 ? -22.796 7.681 34.286 1.00 76.81 186 ILE A CA 1
ATOM 1489 C C . ILE A 1 186 ? -24.165 8.002 33.692 1.00 76.81 186 ILE A C 1
ATOM 1491 O O . ILE A 1 186 ? -24.918 7.106 33.330 1.00 76.81 186 ILE A O 1
ATOM 1495 N N . ASP A 1 187 ? -24.464 9.293 33.529 1.00 74.81 187 ASP A N 1
ATOM 1496 C CA . ASP A 1 187 ? -25.701 9.744 32.893 1.00 74.81 187 ASP A CA 1
ATOM 1497 C C . ASP A 1 187 ? -25.909 9.093 31.510 1.00 74.81 187 ASP A C 1
ATOM 1499 O O . ASP A 1 187 ? -25.002 9.039 30.676 1.00 74.81 187 ASP A O 1
ATOM 1503 N N . HIS A 1 188 ? -27.124 8.611 31.247 1.00 71.38 188 HIS A N 1
ATOM 1504 C CA . HIS A 1 188 ? -27.466 7.885 30.020 1.00 71.38 188 HIS A CA 1
ATOM 1505 C C . HIS A 1 188 ? -27.194 8.692 28.739 1.00 71.38 188 HIS A C 1
ATOM 1507 O O . HIS A 1 188 ? -26.753 8.135 27.732 1.00 71.38 188 HIS A O 1
ATOM 1513 N N . LYS A 1 189 ? -27.353 10.021 28.776 1.00 68.06 189 LYS A N 1
ATOM 1514 C CA . LYS A 1 189 ? -27.022 10.909 27.654 1.00 68.06 189 LYS A CA 1
ATOM 1515 C C . LYS A 1 189 ? -25.513 10.959 27.423 1.00 68.06 189 LYS A C 1
ATOM 1517 O O . LYS A 1 189 ? -25.072 10.999 26.275 1.00 68.06 189 LYS A O 1
ATOM 1522 N N . ILE A 1 190 ? -24.717 10.901 28.493 1.00 67.50 190 ILE A N 1
ATOM 1523 C CA . ILE A 1 190 ? -23.257 10.762 28.419 1.00 67.50 190 ILE A CA 1
ATOM 1524 C C . ILE A 1 190 ? -22.889 9.383 27.863 1.00 67.50 190 ILE A C 1
ATOM 1526 O O . ILE A 1 190 ? -22.054 9.331 26.967 1.00 67.50 190 ILE A O 1
ATOM 1530 N N . ILE A 1 191 ? -23.543 8.293 28.281 1.00 66.75 191 ILE A N 1
ATOM 1531 C CA . ILE A 1 191 ? -23.341 6.963 27.674 1.00 66.75 191 ILE A CA 1
ATOM 1532 C C . ILE A 1 191 ? -23.612 7.007 26.169 1.00 66.75 191 ILE A C 1
ATOM 1534 O O . ILE A 1 191 ? -22.784 6.532 25.401 1.00 66.75 191 ILE A O 1
ATOM 1538 N N . LEU A 1 192 ? -24.711 7.618 25.718 1.00 62.59 192 LEU A N 1
ATOM 1539 C CA . LEU A 1 192 ? -25.028 7.740 24.290 1.00 62.59 192 LEU A CA 1
ATOM 1540 C C . LEU A 1 192 ? -23.981 8.573 23.534 1.00 62.59 192 LEU A C 1
ATOM 1542 O O . LEU A 1 192 ? -23.473 8.132 22.504 1.00 62.59 192 LEU A O 1
ATOM 1546 N N . ILE A 1 193 ? -23.597 9.741 24.064 1.00 61.44 193 ILE A N 1
ATOM 1547 C CA . ILE A 1 193 ? -22.566 10.608 23.470 1.00 61.44 193 ILE A CA 1
ATOM 1548 C C . ILE A 1 193 ? -21.214 9.886 23.406 1.00 61.44 193 ILE A C 1
ATOM 1550 O O . ILE A 1 193 ? -20.509 9.976 22.401 1.00 61.44 193 ILE A O 1
ATOM 1554 N N . HIS A 1 194 ? -20.835 9.179 24.467 1.00 61.53 194 HIS A N 1
ATOM 1555 C CA . HIS A 1 194 ? -19.551 8.497 24.558 1.00 61.53 194 HIS A CA 1
ATOM 1556 C C . HIS A 1 194 ? -19.523 7.184 23.769 1.00 61.53 194 HIS A C 1
ATOM 1558 O O . HIS A 1 194 ? -18.508 6.923 23.141 1.00 61.53 194 HIS A O 1
ATOM 1564 N N . SER A 1 195 ? -20.620 6.426 23.694 1.00 55.66 195 SER A N 1
ATOM 1565 C CA . SER A 1 195 ? -20.748 5.226 22.842 1.00 55.66 195 SER A CA 1
ATOM 1566 C C . SER A 1 195 ? -20.670 5.594 21.360 1.00 55.66 195 SER A C 1
ATOM 1568 O O . SER A 1 195 ? -19.976 4.939 20.586 1.00 55.66 195 SER A O 1
ATOM 1570 N N . LEU A 1 196 ? -21.290 6.717 20.975 1.00 52.06 196 LEU A N 1
ATOM 1571 C CA . LEU A 1 196 ? -21.119 7.305 19.646 1.00 52.06 196 LEU A CA 1
ATOM 1572 C C . LEU A 1 196 ? -19.669 7.762 19.423 1.00 52.06 196 LEU A C 1
ATOM 1574 O O . LEU A 1 196 ? -19.096 7.495 18.371 1.00 52.06 196 LEU A O 1
ATOM 1578 N N . LYS A 1 197 ? -19.020 8.422 20.393 1.00 49.44 197 LYS A N 1
ATOM 1579 C CA . LYS A 1 197 ? -17.582 8.769 20.307 1.00 49.44 197 LYS A CA 1
ATOM 1580 C C . LYS A 1 197 ? -16.663 7.541 20.265 1.00 49.44 197 LYS A C 1
ATOM 1582 O O . LYS A 1 197 ? -15.578 7.642 19.704 1.00 49.44 197 LYS A O 1
ATOM 1587 N N . ALA A 1 198 ? -17.103 6.413 20.810 1.00 48.69 198 ALA A N 1
ATOM 1588 C CA . ALA A 1 198 ? -16.398 5.138 20.824 1.00 48.69 198 ALA A CA 1
ATOM 1589 C C . ALA A 1 198 ? -16.567 4.317 19.529 1.00 48.69 198 ALA A C 1
ATOM 1591 O O . ALA A 1 198 ? -15.887 3.314 19.350 1.00 48.69 198 ALA A O 1
ATOM 1592 N N . GLY A 1 199 ? -17.454 4.742 18.622 1.00 49.75 199 GLY A N 1
ATOM 1593 C CA . GLY A 1 199 ? -17.687 4.076 17.337 1.00 49.75 199 GLY A CA 1
ATOM 1594 C C . GLY A 1 199 ? -18.770 2.993 17.357 1.00 49.75 199 GLY A C 1
ATOM 1595 O O . GLY A 1 199 ? -18.948 2.325 16.344 1.00 49.75 199 GLY A O 1
ATOM 1596 N N . CYS A 1 200 ? -19.521 2.830 18.451 1.00 50.72 200 CYS A N 1
ATOM 1597 C CA . CYS A 1 200 ? -20.576 1.820 18.580 1.00 50.72 200 CYS A CA 1
ATOM 1598 C C . CYS A 1 200 ? -21.936 2.353 18.085 1.00 50.72 200 CYS A C 1
ATOM 1600 O O . CYS A 1 200 ? -22.369 3.432 18.491 1.00 50.72 200 CYS A O 1
ATOM 1602 N N . THR A 1 201 ? -22.647 1.586 17.248 1.00 51.41 201 THR A N 1
ATOM 1603 C CA . THR A 1 201 ? -24.028 1.889 16.811 1.00 51.41 201 THR A CA 1
ATOM 1604 C C . THR A 1 201 ? -24.985 0.758 17.156 1.00 51.41 201 THR A C 1
ATOM 1606 O O . THR A 1 201 ? -24.621 -0.405 17.059 1.00 51.41 201 THR A O 1
ATOM 1609 N N . LYS A 1 202 ? -26.219 1.066 17.566 1.00 45.53 202 LYS A N 1
ATOM 1610 C CA . LYS A 1 202 ? -27.211 0.046 17.932 1.00 45.53 202 LYS A CA 1
ATOM 1611 C C . LYS A 1 202 ? -28.011 -0.381 16.690 1.00 45.53 202 LYS A C 1
ATOM 1613 O O . LYS A 1 202 ? -28.816 0.402 16.191 1.00 45.53 202 LYS A O 1
ATOM 1618 N N . LYS A 1 203 ? -27.816 -1.609 16.195 1.00 44.19 203 LYS A N 1
ATOM 1619 C CA . LYS A 1 203 ? -28.690 -2.260 15.196 1.00 44.19 203 LYS A CA 1
ATOM 1620 C C . LYS A 1 203 ? -29.492 -3.351 15.904 1.00 44.19 203 LYS A C 1
ATOM 1622 O O . LYS A 1 203 ? -28.886 -4.275 16.430 1.00 44.19 203 LYS A O 1
ATOM 1627 N N . LEU A 1 204 ? -30.828 -3.246 15.908 1.00 39.94 204 LEU A N 1
ATOM 1628 C CA . LEU A 1 204 ? -31.750 -4.290 16.403 1.00 39.94 204 LEU A CA 1
ATOM 1629 C C . LEU A 1 204 ? -31.308 -4.896 17.758 1.00 39.94 204 LEU A C 1
ATOM 1631 O O . LEU A 1 204 ? -31.062 -6.091 17.862 1.00 39.94 204 LEU A O 1
ATOM 1635 N N . ASP A 1 205 ? -31.123 -4.047 18.774 1.00 48.59 205 ASP A N 1
ATOM 1636 C CA . ASP A 1 205 ? -30.686 -4.444 20.129 1.00 48.59 205 ASP A CA 1
AT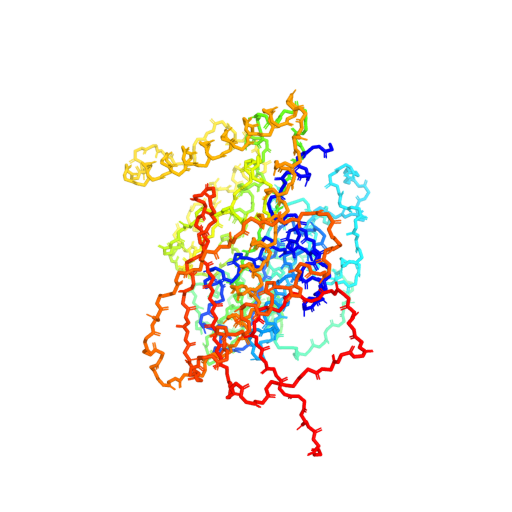OM 1637 C C . ASP A 1 205 ? -29.276 -5.039 20.274 1.00 48.59 205 ASP A C 1
ATOM 1639 O O . ASP A 1 205 ? -28.940 -5.608 21.307 1.00 48.59 205 ASP A O 1
ATOM 1643 N N . THR A 1 206 ? -28.408 -4.805 19.288 1.00 37.41 206 THR A N 1
ATOM 1644 C CA . THR A 1 206 ? -26.984 -5.160 19.350 1.00 37.41 206 THR A CA 1
ATOM 1645 C C . THR A 1 206 ? -26.114 -3.944 19.046 1.00 37.41 206 THR A C 1
ATOM 1647 O O . THR A 1 206 ? -26.360 -3.224 18.072 1.00 37.41 206 THR A O 1
ATOM 1650 N N . TRP A 1 207 ? -25.084 -3.700 19.855 1.00 49.25 207 TRP A N 1
ATOM 1651 C CA . TRP A 1 207 ? -24.056 -2.710 19.533 1.00 49.25 207 TRP A CA 1
ATOM 1652 C C . TRP A 1 207 ? -23.098 -3.268 18.475 1.00 49.25 207 TRP A C 1
ATOM 1654 O O . TRP A 1 207 ? -22.466 -4.304 18.661 1.00 49.25 207 TRP A O 1
ATOM 1664 N N . VAL A 1 208 ? -22.981 -2.566 17.352 1.00 46.22 208 VAL A N 1
ATOM 1665 C CA . VAL A 1 208 ? -22.104 -2.894 16.230 1.00 46.22 208 VAL A CA 1
ATOM 1666 C C . VAL A 1 208 ? -21.167 -1.706 15.996 1.00 46.22 208 VAL A C 1
ATOM 1668 O O . VAL A 1 208 ? -21.641 -0.613 15.656 1.00 46.22 208 VAL A O 1
ATOM 1671 N N . PRO A 1 209 ? -19.849 -1.872 16.193 1.00 50.97 209 PRO A N 1
ATOM 1672 C CA . PRO A 1 209 ? -18.876 -0.854 15.824 1.00 50.97 209 PRO A CA 1
ATOM 1673 C C . PRO A 1 209 ? -18.946 -0.549 14.321 1.00 50.97 209 PRO A C 1
ATOM 1675 O O . PRO A 1 209 ? -19.111 -1.477 13.524 1.00 50.97 209 PRO A O 1
ATOM 1678 N N . HIS A 1 210 ? -18.773 0.708 13.901 1.00 59.75 210 HIS A N 1
ATOM 1679 C CA . HIS A 1 210 ? -18.405 0.976 12.507 1.00 59.75 210 HIS A CA 1
ATOM 1680 C C . HIS A 1 210 ? -16.986 0.454 12.263 1.00 59.75 210 HIS A C 1
ATOM 1682 O O . HIS A 1 210 ? -16.055 0.739 13.016 1.00 59.75 210 HIS A O 1
ATOM 1688 N N . LYS A 1 211 ? -16.838 -0.374 11.230 1.00 76.31 211 LYS A N 1
ATOM 1689 C CA . LYS A 1 211 ? -15.629 -1.161 10.982 1.00 76.31 211 LYS A CA 1
ATOM 1690 C C . LYS A 1 211 ? -14.771 -0.461 9.936 1.00 76.31 211 LYS A C 1
ATOM 1692 O O . LYS A 1 211 ? -15.281 -0.123 8.872 1.00 76.31 211 LYS A O 1
ATOM 1697 N N . VAL A 1 212 ? -13.481 -0.273 10.219 1.00 88.19 212 VAL A N 1
ATOM 1698 C CA . VAL A 1 212 ? -12.498 0.044 9.173 1.00 88.19 212 VAL A CA 1
ATOM 1699 C C . VAL A 1 212 ? -12.359 -1.205 8.308 1.00 88.19 212 VAL A C 1
ATOM 1701 O O . VAL A 1 212 ? -12.081 -2.289 8.820 1.00 88.19 212 VAL A O 1
ATOM 1704 N N . MET A 1 213 ? -12.622 -1.062 7.013 1.00 89.06 213 MET A N 1
ATOM 1705 C CA . MET A 1 213 ? -12.749 -2.182 6.072 1.00 89.06 213 MET A CA 1
ATOM 1706 C C . MET A 1 213 ? -11.517 -2.355 5.188 1.00 89.06 213 MET A C 1
ATOM 1708 O O . MET A 1 213 ? -11.316 -3.423 4.620 1.00 89.06 213 MET A O 1
ATOM 1712 N N . LEU A 1 214 ? -10.709 -1.304 5.069 1.00 93.25 214 LEU A N 1
ATOM 1713 C CA . LEU A 1 214 ? -9.462 -1.297 4.322 1.00 93.25 214 LEU A CA 1
ATOM 1714 C C . LEU A 1 214 ? -8.460 -0.414 5.056 1.00 93.25 214 LEU A C 1
ATOM 1716 O O . LEU A 1 214 ? -8.794 0.709 5.439 1.00 93.25 214 LEU A O 1
ATOM 1720 N N . VAL A 1 215 ? -7.241 -0.917 5.218 1.00 95.50 215 VAL A N 1
ATOM 1721 C CA . VAL A 1 215 ? -6.097 -0.116 5.647 1.00 95.50 215 VAL A CA 1
ATOM 1722 C C . VAL A 1 215 ? -5.087 -0.080 4.510 1.00 95.50 215 VAL A C 1
ATOM 1724 O O . VAL A 1 215 ? -4.799 -1.120 3.920 1.00 95.50 215 VAL A O 1
ATOM 1727 N N . THR A 1 216 ? -4.553 1.098 4.205 1.00 97.31 216 THR A N 1
ATOM 1728 C CA . THR A 1 216 ? -3.356 1.241 3.368 1.00 97.31 216 THR A CA 1
ATOM 1729 C C . THR A 1 216 ? -2.236 1.870 4.180 1.00 97.31 216 THR A C 1
ATOM 1731 O O . THR A 1 216 ? -2.496 2.599 5.135 1.00 97.31 216 THR A O 1
ATOM 1734 N N . ALA A 1 217 ? -1.001 1.570 3.802 1.00 96.62 217 ALA A N 1
ATOM 1735 C CA . ALA A 1 217 ? 0.207 2.123 4.390 1.00 96.62 217 ALA A CA 1
ATOM 1736 C C . ALA A 1 217 ? 1.257 2.244 3.274 1.00 96.62 217 ALA A C 1
ATOM 1738 O O . ALA A 1 217 ? 1.474 1.272 2.548 1.00 96.62 217 ALA A O 1
ATOM 1739 N N . ASP A 1 218 ? 1.829 3.434 3.089 1.00 92.69 218 ASP A N 1
ATOM 1740 C CA . ASP A 1 218 ? 2.877 3.728 2.085 1.00 92.69 218 ASP A CA 1
ATOM 1741 C C . ASP A 1 218 ? 3.997 4.581 2.718 1.00 92.69 218 ASP A C 1
ATOM 1743 O O . ASP A 1 218 ? 4.656 5.376 2.046 1.00 92.69 218 ASP A O 1
ATOM 1747 N N . GLY A 1 219 ? 4.191 4.452 4.038 1.00 90.44 219 GLY A N 1
ATOM 1748 C CA . GLY A 1 219 ? 5.206 5.179 4.782 1.00 90.44 219 GLY A CA 1
ATOM 1749 C C . GLY A 1 219 ? 6.623 4.705 4.476 1.00 90.44 219 GLY A C 1
ATOM 1750 O O . GLY A 1 219 ? 6.892 3.528 4.261 1.00 90.44 219 GLY A O 1
ATOM 1751 N N . SER A 1 220 ? 7.568 5.641 4.493 1.00 89.12 220 SER A N 1
ATOM 1752 C CA . SER A 1 220 ? 8.998 5.348 4.390 1.00 89.12 220 SER A CA 1
ATOM 1753 C C . SER A 1 220 ? 9.799 6.393 5.158 1.00 89.12 220 SER A C 1
ATOM 1755 O O . SER A 1 220 ? 9.311 7.480 5.466 1.00 89.12 220 SER A O 1
ATOM 1757 N N . ILE A 1 221 ? 11.057 6.066 5.434 1.00 87.38 221 ILE A N 1
ATOM 1758 C CA . ILE A 1 221 ? 12.052 6.967 6.021 1.00 87.38 221 ILE A CA 1
ATOM 1759 C C . ILE A 1 221 ? 13.152 7.203 4.981 1.00 87.38 221 ILE A C 1
ATOM 1761 O O . ILE A 1 221 ? 13.441 6.314 4.175 1.00 87.38 221 ILE A O 1
ATOM 1765 N N . ASP A 1 222 ? 13.732 8.405 4.962 1.00 86.69 222 ASP A N 1
ATOM 1766 C CA . ASP A 1 222 ? 14.872 8.701 4.096 1.00 86.69 222 ASP A CA 1
ATOM 1767 C C . ASP A 1 222 ? 16.088 7.855 4.505 1.00 86.69 222 ASP A C 1
ATOM 1769 O O . ASP A 1 222 ? 16.547 7.888 5.646 1.00 86.69 222 ASP A O 1
ATOM 1773 N N . CYS A 1 223 ? 16.598 7.080 3.554 1.00 87.75 223 CYS A N 1
ATOM 1774 C CA . CYS A 1 223 ? 17.742 6.194 3.717 1.00 87.75 223 CYS A CA 1
ATOM 1775 C C . CYS A 1 223 ? 18.807 6.436 2.635 1.00 87.75 223 CYS A C 1
ATOM 1777 O O . CYS A 1 223 ? 19.567 5.525 2.308 1.00 87.75 223 CYS A O 1
ATOM 1779 N N . LEU A 1 224 ? 18.857 7.636 2.038 1.00 85.00 224 LEU A N 1
ATOM 1780 C CA . LEU A 1 224 ? 19.782 7.962 0.942 1.00 85.00 224 LEU A CA 1
ATOM 1781 C C . LEU A 1 224 ? 21.261 7.712 1.282 1.00 85.00 224 LEU A C 1
ATOM 1783 O O . LEU A 1 224 ? 22.016 7.303 0.403 1.00 85.00 224 LEU A O 1
ATOM 1787 N N . GLU A 1 225 ? 21.654 7.906 2.542 1.00 89.56 225 GLU A N 1
ATOM 1788 C CA . GLU A 1 225 ? 23.030 7.692 3.018 1.00 89.56 225 GLU A CA 1
ATOM 1789 C C . GLU A 1 225 ? 23.382 6.204 3.229 1.00 89.56 225 GLU A C 1
ATOM 1791 O O . GLU A 1 225 ? 24.554 5.834 3.198 1.00 89.56 225 GLU A O 1
ATOM 1796 N N . ARG A 1 226 ? 22.380 5.335 3.438 1.00 89.81 226 ARG A N 1
ATOM 1797 C CA . ARG A 1 226 ? 22.540 3.883 3.663 1.00 89.81 226 ARG A CA 1
ATOM 1798 C C . ARG A 1 226 ? 21.455 3.079 2.925 1.00 89.81 226 ARG A C 1
ATOM 1800 O O . ARG A 1 226 ? 20.600 2.460 3.563 1.00 89.81 226 ARG A O 1
ATOM 1807 N N . PRO A 1 227 ? 21.446 3.087 1.580 1.00 88.38 227 PRO A N 1
ATOM 1808 C CA . PRO A 1 227 ? 20.395 2.437 0.796 1.00 88.38 227 PRO A CA 1
ATOM 1809 C C . PRO A 1 227 ? 20.410 0.905 0.911 1.00 88.38 227 PRO A C 1
ATOM 1811 O O . PRO A 1 227 ? 19.382 0.267 0.705 1.00 88.38 227 PRO A O 1
ATOM 1814 N N . ASP A 1 228 ? 21.557 0.313 1.245 1.00 89.56 228 ASP A N 1
ATOM 1815 C CA . ASP A 1 228 ? 21.734 -1.114 1.529 1.00 89.56 228 ASP A CA 1
ATOM 1816 C C . ASP A 1 228 ? 21.053 -1.549 2.836 1.00 89.56 228 ASP A C 1
ATOM 1818 O O . ASP A 1 228 ? 20.603 -2.685 2.944 1.00 89.56 228 ASP A O 1
ATOM 1822 N N . ALA A 1 229 ? 20.912 -0.629 3.793 1.00 90.69 229 ALA A N 1
ATOM 1823 C CA . ALA A 1 229 ? 20.242 -0.852 5.072 1.00 90.69 229 ALA A CA 1
ATOM 1824 C C . ALA A 1 229 ? 18.790 -0.338 5.089 1.00 90.69 229 ALA A C 1
ATOM 1826 O O . ALA A 1 229 ? 18.218 -0.134 6.159 1.00 90.69 229 ALA A O 1
ATOM 1827 N N . GLN A 1 230 ? 18.178 -0.104 3.920 1.00 91.00 230 GLN A N 1
ATOM 1828 C CA . GLN A 1 230 ? 16.822 0.448 3.820 1.00 91.00 230 GLN A CA 1
ATOM 1829 C C . GLN A 1 230 ? 15.797 -0.356 4.636 1.00 91.00 230 GLN A C 1
ATOM 1831 O O . GLN A 1 230 ? 14.959 0.240 5.310 1.00 91.00 230 GLN A O 1
ATOM 1836 N N . GLU A 1 231 ? 15.857 -1.689 4.593 1.00 89.44 231 GLU A N 1
ATOM 1837 C CA . GLU A 1 231 ? 14.947 -2.558 5.349 1.00 89.44 231 GLU A CA 1
ATOM 1838 C C . GLU A 1 231 ? 15.103 -2.354 6.862 1.00 89.44 231 GLU A C 1
ATOM 1840 O O . GLU A 1 231 ? 14.112 -2.133 7.552 1.00 89.44 231 GLU A O 1
ATOM 1845 N N . GLU A 1 232 ? 16.341 -2.324 7.364 1.00 88.94 232 GLU A N 1
ATOM 1846 C CA . GLU A 1 232 ? 16.652 -2.056 8.774 1.00 88.94 232 GLU A CA 1
ATOM 1847 C C . GLU A 1 232 ? 16.084 -0.693 9.208 1.00 88.94 232 GLU A C 1
ATOM 1849 O O . GLU A 1 232 ? 15.370 -0.608 10.208 1.00 88.94 232 GLU A O 1
ATOM 1854 N N . ILE A 1 233 ? 16.324 0.354 8.409 1.00 89.69 233 ILE A N 1
ATOM 1855 C CA . ILE A 1 233 ? 15.918 1.739 8.697 1.00 89.69 233 ILE A CA 1
ATOM 1856 C C . ILE A 1 233 ? 14.392 1.921 8.662 1.00 89.69 233 ILE A C 1
ATOM 1858 O O . ILE A 1 233 ? 13.855 2.710 9.436 1.00 89.69 233 ILE A O 1
ATOM 1862 N N . THR A 1 234 ? 13.683 1.215 7.776 1.00 90.25 234 THR A N 1
ATOM 1863 C CA . THR A 1 234 ? 12.222 1.362 7.583 1.00 90.25 234 THR A CA 1
ATOM 1864 C C . THR A 1 234 ? 11.385 0.378 8.400 1.00 90.25 234 THR A C 1
ATOM 1866 O O . THR A 1 234 ? 10.239 0.685 8.732 1.00 90.25 234 THR A O 1
ATOM 1869 N N . SER A 1 235 ? 11.965 -0.750 8.828 1.00 89.81 235 SER A N 1
ATOM 1870 C CA . SER A 1 235 ? 11.332 -1.728 9.725 1.00 89.81 235 SER A CA 1
ATOM 1871 C C . SER A 1 235 ? 10.617 -1.154 10.968 1.00 89.81 235 SER A C 1
ATOM 1873 O O . SER A 1 235 ? 9.518 -1.646 11.248 1.00 89.81 235 SER A O 1
ATOM 1875 N N . PRO A 1 236 ? 11.112 -0.113 11.685 1.00 90.62 236 PRO A N 1
ATOM 1876 C CA . PRO A 1 236 ? 10.364 0.506 12.790 1.00 90.62 236 PRO A CA 1
ATOM 1877 C C . PRO A 1 236 ? 8.991 1.006 12.364 1.00 90.62 236 PRO A C 1
ATOM 1879 O O . PRO A 1 236 ? 7.990 0.802 13.056 1.00 90.62 236 PRO A O 1
ATOM 1882 N N . LEU A 1 237 ? 8.967 1.710 11.233 1.00 93.19 237 LEU A N 1
ATOM 1883 C CA . LEU A 1 237 ? 7.768 2.341 10.723 1.00 93.19 237 LEU A CA 1
ATOM 1884 C C . LEU A 1 237 ? 6.801 1.272 10.228 1.00 93.19 237 LEU A C 1
ATOM 1886 O O . LEU A 1 237 ? 5.645 1.289 10.642 1.00 93.19 237 LEU A O 1
ATOM 1890 N N . HIS A 1 238 ? 7.295 0.285 9.474 1.00 93.00 238 HIS A N 1
ATOM 1891 C CA . HIS A 1 238 ? 6.483 -0.845 9.021 1.00 93.00 238 HIS A CA 1
ATOM 1892 C C . HIS A 1 238 ? 5.856 -1.603 10.197 1.00 93.00 238 HIS A C 1
ATOM 1894 O O . HIS A 1 238 ? 4.679 -1.949 10.154 1.00 93.00 238 HIS A O 1
ATOM 1900 N N . TYR A 1 239 ? 6.604 -1.828 11.284 1.00 93.19 239 TYR A N 1
ATOM 1901 C CA . TYR A 1 239 ? 6.060 -2.439 12.497 1.00 93.19 239 TYR A CA 1
ATOM 1902 C C . TYR A 1 239 ? 4.895 -1.617 13.066 1.00 93.19 239 TYR A C 1
ATOM 1904 O O . TYR A 1 239 ? 3.832 -2.163 13.368 1.00 93.19 239 TYR A O 1
ATOM 1912 N N . CYS A 1 240 ? 5.071 -0.298 13.172 1.00 95.19 240 CYS A N 1
ATOM 1913 C CA . CYS A 1 240 ? 4.040 0.612 13.663 1.00 95.19 240 CYS A CA 1
ATOM 1914 C C . CYS A 1 240 ? 2.805 0.639 12.745 1.00 95.19 240 CYS A C 1
ATOM 1916 O O . CYS A 1 240 ? 1.675 0.589 13.236 1.00 95.19 240 CYS A O 1
ATOM 1918 N N . GLU A 1 241 ? 2.999 0.652 11.425 1.00 96.31 241 GLU A N 1
ATOM 1919 C CA . GLU A 1 241 ? 1.930 0.583 10.422 1.00 96.31 241 GLU A CA 1
ATOM 1920 C C . GLU A 1 241 ? 1.153 -0.735 10.506 1.00 96.31 241 GLU A C 1
ATOM 1922 O O . GLU A 1 241 ? -0.077 -0.714 10.560 1.00 96.31 241 GLU A O 1
ATOM 1927 N N . ILE A 1 242 ? 1.849 -1.874 10.595 1.00 93.56 242 ILE A N 1
ATOM 1928 C CA . ILE A 1 242 ? 1.237 -3.204 10.715 1.00 93.56 242 ILE A CA 1
ATOM 1929 C C . ILE A 1 242 ? 0.425 -3.291 12.008 1.00 93.56 242 ILE A C 1
ATOM 1931 O O . ILE A 1 242 ? -0.758 -3.626 11.974 1.00 93.56 242 ILE A O 1
ATOM 1935 N N . VAL A 1 243 ? 1.022 -2.955 13.154 1.00 92.62 243 VAL A N 1
ATOM 1936 C CA . VAL A 1 243 ? 0.346 -3.044 14.457 1.00 92.62 243 VAL A CA 1
ATOM 1937 C C . VAL A 1 243 ? -0.841 -2.079 14.535 1.00 92.62 243 VAL A C 1
ATOM 1939 O O . VAL A 1 243 ? -1.890 -2.442 15.073 1.00 92.62 243 VAL A O 1
ATOM 1942 N N . THR A 1 244 ? -0.729 -0.873 13.973 1.00 94.69 244 THR A N 1
ATOM 1943 C CA . THR A 1 244 ? -1.846 0.085 13.904 1.00 94.69 244 THR A CA 1
ATOM 1944 C C . THR A 1 244 ? -2.953 -0.412 12.982 1.00 94.69 244 THR A C 1
ATOM 1946 O O . THR A 1 244 ? -4.123 -0.418 13.367 1.00 94.69 244 THR A O 1
ATOM 1949 N N . GLY A 1 245 ? -2.599 -0.858 11.776 1.00 93.50 245 GLY A N 1
ATOM 1950 C CA . GLY A 1 245 ? -3.547 -1.336 10.777 1.00 93.50 245 GLY A CA 1
ATOM 1951 C C . GLY A 1 245 ? -4.330 -2.551 11.258 1.00 93.50 245 GLY A C 1
ATOM 1952 O O . GLY A 1 245 ? -5.556 -2.574 11.165 1.00 93.50 245 GLY A O 1
ATOM 1953 N N . LEU A 1 246 ? -3.645 -3.517 11.869 1.00 90.06 246 LEU A N 1
ATOM 1954 C CA . LEU A 1 246 ? -4.265 -4.706 12.448 1.00 90.06 246 LEU A CA 1
ATOM 1955 C C . LEU A 1 246 ? -5.276 -4.370 13.558 1.00 90.06 246 LEU A C 1
ATOM 1957 O O . LEU A 1 246 ? -6.344 -4.975 13.606 1.00 90.06 246 LEU A O 1
ATOM 1961 N N . GLN A 1 247 ? -4.978 -3.385 14.413 1.00 88.69 247 GLN A N 1
ATOM 1962 C CA . GLN A 1 247 ? -5.905 -2.904 15.449 1.00 88.69 247 GLN A CA 1
ATOM 1963 C C . GLN A 1 247 ? -7.079 -2.086 14.884 1.00 88.69 247 GLN A C 1
ATOM 1965 O O . GLN A 1 247 ? -8.154 -2.022 15.499 1.00 88.69 247 GLN A O 1
ATOM 1970 N N . ALA A 1 248 ? -6.875 -1.406 13.752 1.00 88.62 248 ALA A N 1
ATOM 1971 C CA . ALA A 1 248 ? -7.906 -0.615 13.090 1.00 88.62 248 ALA A CA 1
ATOM 1972 C C . ALA A 1 248 ? -8.969 -1.504 12.432 1.00 88.62 248 ALA A C 1
ATOM 1974 O O . ALA A 1 248 ? -10.164 -1.223 12.573 1.00 88.62 248 ALA A O 1
ATOM 1975 N N . LEU A 1 249 ? -8.534 -2.571 11.755 1.00 86.94 249 LEU A N 1
ATOM 1976 C CA . LEU A 1 249 ? -9.401 -3.564 11.123 1.00 86.94 249 LEU A CA 1
ATOM 1977 C C . LEU A 1 249 ? -10.261 -4.313 12.168 1.00 86.94 249 LEU A C 1
ATOM 1979 O O . LEU A 1 249 ? -9.917 -4.420 13.344 1.00 86.94 249 LEU A O 1
ATOM 1983 N N . SER A 1 250 ? -11.423 -4.828 11.760 1.00 69.44 250 SER A N 1
ATOM 1984 C CA . SER A 1 250 ? -12.408 -5.447 12.670 1.00 69.44 250 SER A CA 1
ATOM 1985 C C . SER A 1 250 ? -12.317 -6.986 12.805 1.00 69.44 250 SER A C 1
ATOM 1987 O O . SER A 1 250 ? -12.203 -7.641 11.785 1.00 69.44 250 SER A O 1
ATOM 1989 N N . GLU A 1 251 ? -12.460 -7.506 14.038 1.00 55.72 251 GLU A N 1
ATOM 1990 C CA . GLU A 1 251 ? -12.760 -8.868 14.608 1.00 55.72 251 GLU A CA 1
ATOM 1991 C C . GLU A 1 251 ? -12.750 -10.190 13.809 1.00 55.72 251 GLU A C 1
ATOM 1993 O O . GLU A 1 251 ? -13.299 -10.187 12.711 1.00 55.72 251 GLU A O 1
ATOM 1998 N N . GLY A 1 252 ? -12.244 -11.278 14.487 1.00 50.44 252 GLY A N 1
ATOM 1999 C CA . GLY A 1 252 ? -11.897 -12.709 14.122 1.00 50.44 252 GLY A CA 1
ATOM 2000 C C . GLY A 1 252 ? -10.406 -13.110 13.742 1.00 50.44 252 GLY A C 1
ATOM 2001 O O . GLY A 1 252 ? -9.505 -12.704 14.474 1.00 50.44 252 GLY A O 1
ATOM 2002 N N . ASN A 1 253 ? -10.108 -13.924 12.688 1.00 50.16 253 ASN A N 1
ATOM 2003 C CA . ASN A 1 253 ? -8.764 -14.488 12.305 1.00 50.16 253 ASN A CA 1
ATOM 2004 C C . ASN A 1 253 ? -7.968 -13.786 11.149 1.00 50.16 253 ASN A C 1
ATOM 2006 O O . ASN A 1 253 ? -8.297 -13.910 9.972 1.00 50.16 253 ASN A O 1
ATOM 2010 N N . LEU A 1 254 ? -6.854 -13.128 11.488 1.00 72.31 254 LEU A N 1
ATOM 2011 C CA . LEU A 1 254 ? -5.941 -12.314 10.654 1.00 72.31 254 LEU A CA 1
ATOM 2012 C C . LEU A 1 254 ? -6.184 -12.256 9.144 1.00 72.31 254 LEU A C 1
ATOM 2014 O O . LEU A 1 254 ? -6.897 -11.362 8.753 1.00 72.31 254 LEU A O 1
ATOM 2018 N N . PHE A 1 255 ? -5.633 -13.106 8.278 1.00 88.31 255 PHE A N 1
ATOM 2019 C CA . PHE A 1 255 ? -5.889 -13.020 6.827 1.00 88.31 255 PHE A CA 1
ATOM 2020 C C . PHE A 1 255 ? -5.937 -14.410 6.190 1.00 88.31 255 PHE A C 1
ATOM 2022 O O . PHE A 1 255 ? -5.220 -15.309 6.624 1.00 88.31 255 PHE A O 1
ATOM 2029 N N . ASN A 1 256 ? -6.752 -14.578 5.145 1.00 88.38 256 ASN A N 1
ATOM 2030 C CA . ASN A 1 256 ? -6.792 -15.803 4.337 1.00 88.38 256 ASN A CA 1
ATOM 2031 C C . ASN A 1 256 ? -5.541 -15.979 3.483 1.00 88.38 256 ASN A C 1
ATOM 2033 O O . ASN A 1 256 ? -5.065 -17.092 3.284 1.00 88.38 256 ASN A O 1
ATOM 2037 N N . GLU A 1 257 ? -5.068 -14.875 2.918 1.00 90.25 257 GLU A N 1
ATOM 2038 C CA . GLU A 1 257 ? -3.995 -14.871 1.939 1.00 90.25 257 GLU A CA 1
ATOM 2039 C C . GLU A 1 257 ? -3.179 -13.585 2.059 1.00 90.25 257 GLU A C 1
ATOM 2041 O O . GLU A 1 257 ? -3.712 -12.506 2.337 1.00 90.25 257 GLU A O 1
ATOM 2046 N N . VAL A 1 258 ? -1.871 -13.721 1.851 1.00 93.31 258 VAL A N 1
ATOM 2047 C CA . VAL A 1 258 ? -0.909 -12.621 1.838 1.00 93.31 258 VAL A CA 1
ATOM 2048 C C . VAL A 1 258 ? -0.109 -12.736 0.552 1.00 93.31 258 VAL A C 1
ATOM 2050 O O . VAL A 1 258 ? 0.547 -13.746 0.306 1.00 93.31 258 VAL A O 1
ATOM 2053 N N . HIS A 1 259 ? -0.170 -11.695 -0.270 1.00 94.50 259 HIS A N 1
ATOM 2054 C CA . HIS A 1 259 ? 0.521 -11.628 -1.552 1.00 94.50 259 HIS A CA 1
ATOM 2055 C C . HIS A 1 259 ? 1.624 -10.583 -1.485 1.00 94.50 259 HIS A C 1
ATOM 2057 O O . HIS A 1 259 ? 1.359 -9.442 -1.120 1.00 94.50 259 HIS A O 1
ATOM 2063 N N . ILE A 1 260 ? 2.847 -10.935 -1.880 1.00 95.69 260 ILE A N 1
ATOM 2064 C CA . ILE A 1 260 ? 3.915 -9.949 -2.074 1.00 95.69 260 ILE A CA 1
ATOM 2065 C C . ILE A 1 260 ? 3.909 -9.518 -3.537 1.00 95.69 260 ILE A C 1
ATOM 2067 O O . ILE A 1 260 ? 4.085 -10.330 -4.446 1.00 95.69 260 ILE A O 1
ATOM 2071 N N . TYR A 1 261 ? 3.679 -8.230 -3.772 1.00 94.19 261 TYR A N 1
ATOM 2072 C CA . TYR A 1 261 ? 3.390 -7.695 -5.092 1.00 94.19 261 TYR A CA 1
ATOM 2073 C C . TYR A 1 261 ? 4.222 -6.454 -5.408 1.00 94.19 261 TYR A C 1
ATOM 2075 O O . TYR A 1 261 ? 4.290 -5.515 -4.622 1.00 94.19 261 TYR A O 1
ATOM 2083 N N . LYS A 1 262 ? 4.815 -6.408 -6.604 1.00 93.25 262 LYS A N 1
ATOM 2084 C CA . LYS A 1 262 ? 5.501 -5.221 -7.127 1.00 93.25 262 LYS A CA 1
ATOM 2085 C C . LYS A 1 262 ? 4.738 -4.693 -8.347 1.00 93.25 262 LYS A C 1
ATOM 2087 O O . LYS A 1 262 ? 4.875 -5.284 -9.420 1.00 93.25 262 LYS A O 1
ATOM 2092 N N . PRO A 1 263 ? 3.954 -3.605 -8.216 1.00 92.56 263 PRO A N 1
ATOM 2093 C CA . PRO A 1 263 ? 3.249 -2.993 -9.340 1.00 92.56 263 PRO A CA 1
ATOM 2094 C C . PRO A 1 263 ? 4.202 -2.646 -10.483 1.00 92.56 263 PRO A C 1
ATOM 2096 O O . PRO A 1 263 ? 5.335 -2.217 -10.241 1.00 92.56 263 PRO A O 1
ATOM 2099 N N . ALA A 1 264 ? 3.746 -2.761 -11.731 1.00 87.12 264 ALA A N 1
ATOM 2100 C CA . ALA A 1 264 ? 4.572 -2.472 -12.904 1.00 87.12 264 ALA A CA 1
ATOM 2101 C C . ALA A 1 264 ? 5.070 -1.018 -12.921 1.00 87.12 264 ALA A C 1
ATOM 2103 O O . ALA A 1 264 ? 6.148 -0.721 -13.441 1.00 87.12 264 ALA A O 1
ATOM 2104 N N . THR A 1 265 ? 4.286 -0.110 -12.340 1.00 89.69 265 THR A N 1
ATOM 2105 C CA . THR A 1 265 ? 4.627 1.306 -12.200 1.00 89.69 265 THR A CA 1
ATOM 2106 C C . THR A 1 265 ? 5.573 1.593 -11.039 1.00 89.69 265 THR A C 1
ATOM 2108 O O . THR A 1 265 ? 6.099 2.704 -10.986 1.00 89.69 265 THR A O 1
ATOM 2111 N N . SER A 1 266 ? 5.870 0.636 -10.152 1.00 90.06 266 SER A N 1
ATOM 2112 C CA . SER A 1 266 ? 6.983 0.747 -9.202 1.00 90.06 266 SER A CA 1
ATOM 2113 C C . SER A 1 266 ? 8.326 0.686 -9.939 1.00 90.06 266 SER A C 1
ATOM 2115 O O . SER A 1 266 ? 8.463 0.083 -11.007 1.00 90.06 266 SER A O 1
ATOM 2117 N N . ARG A 1 267 ? 9.359 1.352 -9.411 1.00 88.38 267 ARG A N 1
ATOM 2118 C CA . ARG A 1 267 ? 10.671 1.368 -10.073 1.00 88.38 267 ARG A CA 1
ATOM 2119 C C . ARG A 1 267 ? 11.285 -0.026 -9.996 1.00 88.38 267 ARG A C 1
ATOM 2121 O O . ARG A 1 267 ? 11.672 -0.481 -8.935 1.00 88.38 267 ARG A O 1
ATOM 2128 N N . GLN A 1 268 ? 11.467 -0.671 -11.140 1.00 84.62 268 GLN A N 1
ATOM 2129 C CA . GLN A 1 268 ? 11.948 -2.056 -11.205 1.00 84.62 268 GLN A CA 1
ATOM 2130 C C . GLN A 1 268 ? 13.284 -2.321 -10.482 1.00 84.62 268 GLN A C 1
ATOM 2132 O O . GLN A 1 268 ? 13.501 -3.427 -10.012 1.00 84.62 268 GLN A O 1
ATOM 2137 N N . GLY A 1 269 ? 14.177 -1.327 -10.405 1.00 86.00 269 GLY A N 1
ATOM 2138 C CA . GLY A 1 269 ? 15.487 -1.475 -9.759 1.00 86.00 269 GLY A CA 1
ATOM 2139 C C . GLY A 1 269 ? 15.518 -1.172 -8.257 1.00 86.00 269 GLY A C 1
ATOM 2140 O O . GLY A 1 269 ? 16.589 -1.268 -7.669 1.00 86.00 269 GLY A O 1
ATOM 2141 N N . ASN A 1 270 ? 14.403 -0.759 -7.642 1.00 89.25 270 ASN A N 1
ATOM 2142 C CA . ASN A 1 270 ? 14.336 -0.561 -6.189 1.00 89.25 270 ASN A CA 1
ATOM 2143 C C . ASN A 1 270 ? 13.769 -1.804 -5.483 1.00 89.25 270 ASN A C 1
ATOM 2145 O O . ASN A 1 270 ? 13.181 -2.680 -6.125 1.00 89.25 270 ASN A O 1
ATOM 2149 N N . SER A 1 271 ? 13.898 -1.826 -4.160 1.00 91.38 271 SER A N 1
ATOM 2150 C CA . SER A 1 271 ? 13.448 -2.934 -3.310 1.00 91.38 271 SER A CA 1
ATOM 2151 C C . SER A 1 271 ? 11.969 -2.837 -2.904 1.00 91.38 271 SER A C 1
ATOM 2153 O O . SER A 1 271 ? 11.483 -3.678 -2.163 1.00 91.38 271 SER A O 1
ATOM 2155 N N . GLU A 1 272 ? 11.233 -1.831 -3.393 1.00 92.38 272 GLU A N 1
ATOM 2156 C CA . GLU A 1 272 ? 9.832 -1.597 -3.014 1.00 92.38 272 GLU A CA 1
ATOM 2157 C C . GLU A 1 272 ? 8.926 -2.742 -3.489 1.00 92.38 272 GLU A C 1
ATOM 2159 O O . GLU A 1 272 ? 8.863 -3.044 -4.687 1.00 92.38 272 GLU A O 1
ATOM 2164 N N . VAL A 1 273 ? 8.202 -3.335 -2.546 1.00 94.25 273 VAL A N 1
ATOM 2165 C CA . VAL A 1 273 ? 7.171 -4.359 -2.738 1.00 94.25 273 VAL A CA 1
ATOM 2166 C C . VAL A 1 273 ? 6.029 -4.077 -1.762 1.00 94.25 273 VAL A C 1
ATOM 2168 O O . VAL A 1 273 ? 6.241 -3.463 -0.722 1.00 94.25 273 VAL A O 1
ATOM 2171 N N . TYR A 1 274 ? 4.825 -4.528 -2.090 1.00 95.44 274 TYR A N 1
ATOM 2172 C CA . TYR A 1 274 ? 3.622 -4.351 -1.282 1.00 95.44 274 TYR A CA 1
ATOM 2173 C C . TYR A 1 274 ? 3.136 -5.704 -0.776 1.00 95.44 274 TYR A C 1
ATOM 2175 O O . TYR A 1 274 ? 3.002 -6.641 -1.563 1.00 95.44 274 TYR A O 1
ATOM 2183 N N . ALA A 1 275 ? 2.822 -5.796 0.514 1.00 96.19 275 ALA A N 1
ATOM 2184 C CA . ALA A 1 275 ? 2.058 -6.911 1.055 1.00 96.19 275 ALA A CA 1
ATOM 2185 C C . ALA A 1 275 ? 0.559 -6.618 0.887 1.00 96.19 275 ALA A C 1
ATOM 2187 O O . ALA A 1 275 ? 0.041 -5.651 1.443 1.00 96.19 275 ALA A O 1
ATOM 2188 N N . VAL A 1 276 ? -0.141 -7.439 0.106 1.00 95.50 276 VAL A N 1
ATOM 2189 C CA . VAL A 1 276 ? -1.593 -7.364 -0.079 1.00 95.50 276 VAL A CA 1
ATOM 2190 C C . VAL A 1 276 ? -2.235 -8.502 0.701 1.00 95.50 276 VAL A C 1
ATOM 2192 O O . VAL A 1 276 ? -2.157 -9.665 0.308 1.00 95.50 276 VAL A O 1
ATOM 2195 N N . CYS A 1 277 ? -2.856 -8.152 1.821 1.00 93.62 277 CYS A N 1
ATOM 2196 C CA . CYS A 1 277 ? -3.455 -9.096 2.756 1.00 93.62 277 CYS A CA 1
ATOM 2197 C C . CYS A 1 277 ? -4.980 -9.107 2.574 1.00 93.62 277 CYS A C 1
ATOM 2199 O O . CYS A 1 277 ? -5.625 -8.066 2.715 1.00 93.62 277 CYS A O 1
ATOM 2201 N N . LEU A 1 278 ? -5.566 -10.261 2.246 1.00 90.69 278 LEU A N 1
ATOM 2202 C CA . LEU A 1 278 ? -6.987 -10.375 1.895 1.00 90.69 278 LEU A CA 1
ATOM 2203 C C . LEU A 1 278 ? -7.727 -11.354 2.802 1.00 90.69 278 LEU A C 1
ATOM 2205 O O . LEU A 1 278 ? -7.147 -12.248 3.417 1.00 90.69 278 LEU A O 1
ATOM 2209 N N . GLY A 1 279 ? -9.048 -11.174 2.870 1.00 85.56 279 GLY A N 1
ATOM 2210 C CA . GLY A 1 279 ? -9.918 -11.995 3.706 1.00 85.56 279 GLY A CA 1
ATOM 2211 C C . GLY A 1 279 ? -9.576 -11.841 5.180 1.00 85.56 279 GLY A C 1
ATOM 2212 O O . GLY A 1 279 ? -9.293 -12.839 5.837 1.00 85.56 279 GLY A O 1
ATOM 2213 N N . PHE A 1 280 ? -9.553 -10.593 5.667 1.00 82.62 280 PHE A N 1
ATOM 2214 C CA . PHE A 1 280 ? -9.311 -10.342 7.079 1.00 82.62 280 PHE A CA 1
ATOM 2215 C C . PHE A 1 280 ? -10.441 -10.961 7.878 1.00 82.62 280 PHE A C 1
ATOM 2217 O O . PHE A 1 280 ? -11.561 -10.447 7.818 1.00 82.62 280 PHE A O 1
ATOM 2224 N N . HIS A 1 281 ? -10.181 -12.055 8.593 1.00 73.69 281 HIS A N 1
ATOM 2225 C CA . HIS A 1 281 ? -11.192 -12.525 9.518 1.00 73.69 281 HIS A CA 1
ATOM 2226 C C . HIS A 1 281 ? -11.041 -11.857 10.847 1.00 73.69 281 HIS A C 1
ATOM 2228 O O . HIS A 1 281 ? -11.984 -12.093 11.560 1.00 73.69 281 HIS A O 1
ATOM 2234 N N . GLY A 1 282 ? -9.960 -11.117 11.192 1.00 68.06 282 GLY A N 1
ATOM 2235 C CA . GLY A 1 282 ? -9.896 -10.316 12.424 1.00 68.06 282 GLY A CA 1
ATOM 2236 C C . GLY A 1 282 ? -8.655 -10.284 13.328 1.00 68.06 282 GLY A C 1
ATOM 2237 O O . GLY A 1 282 ? -7.618 -10.866 13.030 1.00 68.06 282 GLY A O 1
ATOM 2238 N N . TYR A 1 283 ? -8.795 -9.622 14.490 1.00 71.31 283 TYR A N 1
ATOM 2239 C CA . TYR A 1 283 ? -7.701 -9.338 15.441 1.00 71.31 283 TYR A CA 1
ATOM 2240 C C . TYR A 1 283 ? -7.795 -10.058 16.807 1.00 71.31 283 TYR A C 1
ATOM 2242 O O . TYR A 1 283 ? -6.926 -9.878 17.657 1.00 71.31 283 TYR A O 1
ATOM 2250 N N . ASP A 1 284 ? -8.819 -10.870 17.087 1.00 72.06 284 ASP A N 1
ATOM 2251 C CA . ASP A 1 284 ? -9.087 -11.307 18.475 1.00 72.06 284 ASP A CA 1
ATOM 2252 C C . ASP A 1 284 ? -7.944 -12.124 19.093 1.00 72.06 284 ASP A C 1
ATOM 2254 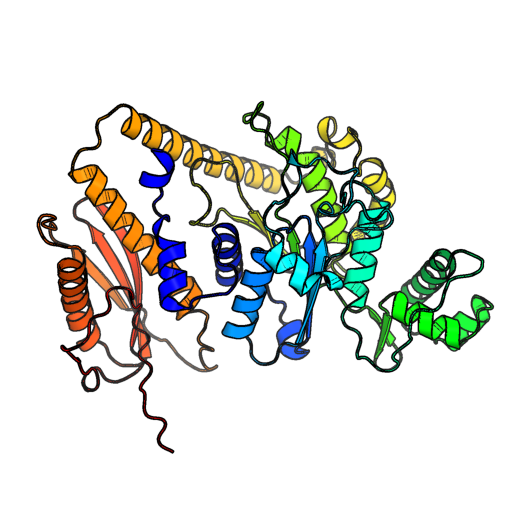O O . ASP A 1 284 ? -7.625 -11.959 20.269 1.00 72.06 284 ASP A O 1
ATOM 2258 N N . HIS A 1 285 ? -7.254 -12.923 18.279 1.00 73.88 285 HIS A N 1
ATOM 2259 C CA . HIS A 1 285 ? -6.113 -13.732 18.713 1.00 73.88 285 HIS A CA 1
ATOM 2260 C C . HIS A 1 285 ? -4.875 -12.884 19.035 1.00 73.88 285 HIS A C 1
ATOM 2262 O O . HIS A 1 285 ? -4.001 -13.325 19.773 1.00 73.88 285 HIS A O 1
ATOM 2268 N N . LEU A 1 286 ? -4.798 -11.658 18.508 1.00 76.50 286 LEU A N 1
ATOM 2269 C CA . LEU A 1 286 ? -3.702 -10.732 18.776 1.00 76.50 286 LEU A CA 1
ATOM 2270 C C . LEU A 1 286 ? -3.956 -9.831 19.992 1.00 76.50 286 LEU A C 1
ATOM 2272 O O . LEU A 1 286 ? -3.012 -9.215 20.489 1.00 76.50 286 LEU A O 1
ATOM 2276 N N . LYS A 1 287 ? -5.187 -9.775 20.528 1.00 80.81 287 LYS A N 1
ATOM 2277 C CA . LYS A 1 287 ? -5.512 -8.976 21.727 1.00 80.81 287 LYS A CA 1
ATOM 2278 C C . LYS A 1 287 ? -4.625 -9.340 22.920 1.00 80.81 287 LYS A C 1
ATOM 2280 O O . LYS A 1 287 ? -4.127 -8.443 23.595 1.00 80.81 287 LYS A O 1
ATOM 2285 N N . SER A 1 288 ? -4.348 -10.628 23.134 1.00 85.31 288 SER A N 1
ATOM 2286 C CA . SER A 1 288 ? -3.447 -11.098 24.199 1.00 85.31 288 SER A CA 1
ATOM 2287 C C . SER A 1 288 ? -1.991 -10.669 24.002 1.00 85.31 288 SER A C 1
ATOM 2289 O O . SER A 1 288 ? -1.244 -10.574 24.973 1.00 85.31 288 SER A O 1
ATOM 2291 N N . TYR A 1 289 ? -1.584 -10.388 22.763 1.00 86.06 289 TYR A N 1
ATOM 2292 C CA . TYR A 1 289 ? -0.225 -9.973 22.423 1.00 86.06 289 TYR A CA 1
ATOM 2293 C C . TYR A 1 289 ? -0.055 -8.450 22.391 1.00 86.06 289 TYR A C 1
ATOM 2295 O O . TYR A 1 289 ? 1.081 -7.984 22.406 1.00 86.06 289 TYR A O 1
ATOM 2303 N N . ILE A 1 290 ? -1.139 -7.659 22.422 1.00 87.56 290 ILE A N 1
ATOM 2304 C CA . ILE A 1 290 ? -1.082 -6.184 22.430 1.00 87.56 290 ILE A CA 1
ATOM 2305 C C . ILE A 1 290 ? -0.117 -5.621 23.480 1.00 87.56 290 ILE A C 1
ATOM 2307 O O . ILE A 1 290 ? 0.689 -4.770 23.107 1.00 87.56 290 ILE A O 1
ATOM 2311 N N . PRO A 1 291 ? -0.134 -6.058 24.758 1.00 90.25 291 PRO A N 1
ATOM 2312 C CA . PRO A 1 291 ? 0.784 -5.512 25.754 1.00 90.25 291 PRO A CA 1
ATOM 2313 C C . PRO A 1 291 ? 2.250 -5.702 25.357 1.00 90.25 291 PRO A C 1
ATOM 2315 O O . PRO A 1 291 ? 3.049 -4.786 25.520 1.00 90.25 291 PRO A O 1
ATOM 2318 N N . ILE A 1 292 ? 2.581 -6.861 24.777 1.00 88.00 292 ILE A N 1
ATOM 2319 C CA . ILE A 1 292 ? 3.924 -7.182 24.283 1.00 88.00 292 ILE A CA 1
ATOM 2320 C C . ILE A 1 292 ? 4.242 -6.330 23.054 1.00 88.00 292 ILE A C 1
ATOM 2322 O O . ILE A 1 292 ? 5.281 -5.674 23.030 1.00 88.00 292 ILE A O 1
ATOM 2326 N N . LEU A 1 293 ? 3.335 -6.271 22.073 1.00 89.19 293 LEU A N 1
ATOM 2327 C CA . LEU A 1 293 ? 3.529 -5.503 20.841 1.00 89.19 293 LEU A CA 1
ATOM 2328 C C . LEU A 1 293 ? 3.720 -4.007 21.128 1.00 89.19 293 LEU A C 1
ATOM 2330 O O . LEU A 1 293 ? 4.557 -3.355 20.502 1.00 89.19 293 LEU A O 1
ATOM 2334 N N . LYS A 1 294 ? 3.000 -3.482 22.124 1.00 91.69 294 LYS A N 1
ATOM 2335 C CA . LYS A 1 294 ? 3.152 -2.116 22.624 1.00 91.69 294 LYS A CA 1
ATOM 2336 C C . LYS A 1 294 ? 4.559 -1.848 23.164 1.00 91.69 294 LYS A C 1
ATOM 2338 O O . LYS A 1 294 ? 5.074 -0.763 22.928 1.00 91.69 294 LYS A O 1
ATOM 2343 N N . THR A 1 295 ? 5.206 -2.798 23.849 1.00 89.25 295 THR A N 1
ATOM 2344 C CA . THR A 1 295 ? 6.570 -2.568 24.381 1.00 89.25 295 THR A CA 1
ATOM 2345 C C . THR A 1 295 ? 7.614 -2.296 23.295 1.00 89.25 295 THR A C 1
ATOM 2347 O O . THR A 1 295 ? 8.560 -1.546 23.530 1.00 89.25 295 THR A O 1
ATOM 2350 N N . ALA A 1 296 ? 7.433 -2.865 22.101 1.00 88.31 296 ALA A N 1
ATOM 2351 C CA . ALA A 1 296 ? 8.329 -2.665 20.964 1.00 88.31 296 ALA A CA 1
ATOM 2352 C C . ALA A 1 296 ? 7.913 -1.487 20.061 1.00 88.31 296 ALA A C 1
ATOM 2354 O O . ALA A 1 296 ? 8.640 -1.117 19.143 1.00 88.31 296 ALA A O 1
ATOM 2355 N N . TYR A 1 297 ? 6.743 -0.893 20.302 1.00 91.94 297 TYR A N 1
ATOM 2356 C CA . TYR A 1 297 ? 6.168 0.121 19.429 1.00 91.94 297 TYR A CA 1
ATOM 2357 C C . TYR A 1 297 ? 6.959 1.432 19.504 1.00 91.94 297 TYR A C 1
ATOM 2359 O O . TYR A 1 297 ? 7.023 2.064 20.557 1.00 91.94 297 TYR A O 1
ATOM 2367 N N . GLY A 1 298 ? 7.570 1.828 18.384 1.00 88.06 298 GLY A N 1
ATOM 2368 C CA . GLY A 1 298 ? 8.397 3.035 18.291 1.00 88.06 298 GLY A CA 1
ATOM 2369 C C . GLY A 1 298 ? 9.718 2.989 19.073 1.00 88.06 298 GLY A C 1
ATOM 2370 O O . GLY A 1 298 ? 10.350 4.030 19.230 1.00 88.06 298 GLY A O 1
ATOM 2371 N N . THR A 1 299 ? 10.147 1.822 19.571 1.00 86.25 299 THR A N 1
ATOM 2372 C CA . THR A 1 299 ? 11.395 1.652 20.345 1.00 86.25 299 THR A CA 1
ATOM 2373 C C . THR A 1 299 ? 12.423 0.852 19.559 1.00 86.25 299 THR A C 1
ATOM 2375 O O . THR A 1 299 ? 12.036 0.008 18.775 1.00 86.25 299 THR A O 1
ATOM 2378 N N . GLU A 1 300 ? 13.726 0.998 19.805 1.00 79.31 300 GLU A N 1
ATOM 2379 C CA . GLU A 1 300 ? 14.792 0.244 19.098 1.00 79.31 300 GLU A CA 1
ATOM 2380 C C . GLU A 1 300 ? 14.786 -1.289 19.333 1.00 79.31 300 GLU A C 1
ATOM 2382 O O . GLU A 1 300 ? 15.707 -2.002 18.937 1.00 79.31 300 GLU A O 1
ATOM 2387 N N . LEU A 1 301 ? 13.765 -1.840 19.998 1.00 76.56 301 LEU A N 1
ATOM 2388 C CA . LEU A 1 301 ? 13.652 -3.279 20.238 1.00 76.56 301 LEU A CA 1
ATOM 2389 C C . LEU A 1 301 ? 13.388 -4.083 18.954 1.00 76.56 301 LEU A C 1
ATOM 2391 O O . LEU A 1 301 ? 13.802 -5.242 18.898 1.00 76.56 301 LEU A O 1
ATOM 2395 N N . TYR A 1 302 ? 12.741 -3.499 17.936 1.00 70.31 302 TYR A N 1
ATOM 2396 C CA . TYR A 1 302 ? 12.417 -4.195 16.677 1.00 70.31 302 TYR A CA 1
ATOM 2397 C C . TYR A 1 302 ? 13.661 -4.533 15.840 1.00 70.31 302 TYR A C 1
ATOM 2399 O O . TYR A 1 302 ? 13.638 -5.515 15.105 1.00 70.31 302 TYR A O 1
ATOM 2407 N N . SER A 1 303 ? 14.747 -3.757 15.942 1.00 67.00 303 SER A N 1
ATOM 2408 C CA . SER A 1 303 ? 15.934 -3.935 15.091 1.00 67.00 303 SER A CA 1
ATOM 2409 C C . SER A 1 303 ? 16.833 -5.078 15.556 1.00 67.00 303 SER A C 1
ATOM 2411 O O . SER A 1 303 ? 17.664 -5.562 14.795 1.00 67.00 303 SER A O 1
ATOM 2413 N N . ASN A 1 304 ? 16.655 -5.543 16.796 1.00 71.56 304 ASN A N 1
ATOM 2414 C CA . ASN A 1 304 ? 17.581 -6.471 17.445 1.00 71.56 304 ASN A CA 1
ATOM 2415 C C . ASN A 1 304 ? 16.952 -7.815 17.840 1.00 71.56 304 ASN A C 1
ATOM 2417 O O . ASN A 1 304 ? 17.642 -8.670 18.401 1.00 71.56 304 ASN A O 1
ATOM 2421 N N . LYS A 1 305 ? 15.644 -8.014 17.619 1.00 76.88 305 LYS A N 1
ATOM 2422 C CA . LYS A 1 305 ? 14.923 -9.214 18.072 1.00 76.88 305 LYS A CA 1
ATOM 2423 C C . LYS A 1 305 ? 13.885 -9.679 17.058 1.00 76.88 305 LYS A C 1
ATOM 2425 O O . LYS A 1 305 ? 13.183 -8.877 16.457 1.00 76.88 305 LYS A O 1
ATOM 2430 N N . ALA A 1 306 ? 13.740 -10.996 16.936 1.00 84.44 306 ALA A N 1
ATOM 2431 C CA . ALA A 1 306 ? 12.630 -11.593 16.206 1.00 84.44 306 ALA A CA 1
ATOM 2432 C C . ALA A 1 306 ? 11.323 -11.466 17.008 1.00 84.44 306 ALA A C 1
ATOM 2434 O O . ALA A 1 306 ? 11.320 -11.641 18.228 1.00 84.44 306 ALA A O 1
ATOM 2435 N N . ILE A 1 307 ? 10.210 -11.201 16.316 1.00 83.88 307 ILE A N 1
ATOM 2436 C CA . ILE A 1 307 ? 8.867 -11.138 16.923 1.00 83.88 307 ILE A CA 1
ATOM 2437 C C . ILE A 1 307 ? 8.405 -12.535 17.362 1.00 83.88 307 ILE A C 1
ATOM 2439 O O . ILE A 1 307 ? 7.762 -12.685 18.400 1.00 83.88 307 ILE A O 1
ATOM 2443 N N . PHE A 1 308 ? 8.763 -13.562 16.586 1.00 85.88 308 PHE A N 1
ATOM 2444 C CA . PHE A 1 308 ? 8.412 -14.955 16.842 1.00 85.88 308 PHE A CA 1
ATOM 2445 C C . PHE A 1 308 ? 9.679 -15.802 16.996 1.00 85.88 308 PHE A C 1
ATOM 2447 O O . PHE A 1 308 ? 10.631 -15.606 16.233 1.00 85.88 308 PHE A O 1
ATOM 2454 N N . PRO A 1 309 ? 9.702 -16.766 17.935 1.00 90.12 309 PRO A N 1
ATOM 2455 C CA . PRO A 1 309 ? 10.713 -17.816 17.935 1.00 90.12 309 PRO A CA 1
ATOM 2456 C C . PRO A 1 309 ? 10.688 -18.565 16.601 1.00 90.12 309 PRO A C 1
ATOM 2458 O O . PRO A 1 309 ? 9.612 -18.796 16.044 1.00 90.12 309 PRO A O 1
ATOM 2461 N N . LYS A 1 310 ? 11.858 -18.961 16.092 1.00 91.19 310 LYS A N 1
ATOM 2462 C CA . LYS A 1 310 ? 11.972 -19.618 14.780 1.00 91.19 310 LYS A CA 1
ATOM 2463 C C . LYS A 1 310 ? 11.143 -20.903 14.730 1.00 91.19 310 LYS A C 1
ATOM 2465 O O . LYS A 1 310 ? 10.462 -21.161 13.750 1.00 91.19 310 LYS A O 1
ATOM 2470 N N . GLU A 1 311 ? 11.168 -21.666 15.812 1.00 94.25 311 GLU A N 1
ATOM 2471 C CA . GLU A 1 311 ? 10.430 -22.910 16.020 1.00 94.25 311 GLU A CA 1
ATOM 2472 C C . GLU A 1 311 ? 8.900 -22.755 15.976 1.00 94.25 311 GLU A C 1
ATOM 2474 O O . GLU A 1 311 ? 8.199 -23.742 15.768 1.00 94.25 311 GLU A O 1
ATOM 2479 N N . CYS A 1 312 ? 8.373 -21.536 16.131 1.00 93.25 312 CYS A N 1
ATOM 2480 C CA . CYS A 1 312 ? 6.944 -21.250 15.996 1.00 93.25 312 CYS A CA 1
ATOM 2481 C C . CYS A 1 312 ? 6.532 -20.910 14.554 1.00 93.25 312 CYS A C 1
ATOM 2483 O O . CYS A 1 312 ? 5.342 -20.734 14.293 1.00 93.25 312 CYS A O 1
ATOM 2485 N N . ILE A 1 313 ? 7.489 -20.777 13.632 1.00 93.44 313 ILE A N 1
ATOM 2486 C CA . ILE A 1 313 ? 7.235 -20.429 12.235 1.00 93.44 313 ILE A CA 1
ATOM 2487 C C . ILE A 1 313 ? 7.211 -21.728 11.418 1.00 93.44 313 ILE A C 1
ATOM 2489 O O . ILE A 1 313 ? 8.209 -22.448 11.412 1.00 93.44 313 ILE A O 1
ATOM 2493 N N . PRO A 1 314 ? 6.106 -22.044 10.719 1.00 95.75 314 PRO A N 1
ATOM 2494 C CA . PRO A 1 314 ? 6.047 -23.220 9.858 1.00 95.75 314 PRO A CA 1
ATOM 2495 C C . PRO A 1 314 ? 7.156 -23.208 8.797 1.00 95.75 314 PRO A C 1
ATOM 2497 O O . PRO A 1 314 ? 7.395 -22.189 8.146 1.00 95.75 314 PRO A O 1
ATOM 2500 N N . GLU A 1 315 ? 7.837 -24.340 8.614 1.00 96.25 315 GLU A N 1
ATOM 2501 C CA . GLU A 1 315 ? 8.985 -24.442 7.699 1.00 96.25 315 GLU A CA 1
ATOM 2502 C C . GLU A 1 315 ? 8.579 -24.200 6.236 1.00 96.25 315 GLU A C 1
ATOM 2504 O O . GLU A 1 315 ? 9.298 -23.559 5.473 1.00 96.25 315 GLU A O 1
ATOM 2509 N N . ASP A 1 316 ? 7.388 -24.654 5.845 1.00 97.06 316 ASP A N 1
ATOM 2510 C CA . ASP A 1 316 ? 6.818 -24.418 4.519 1.00 97.06 316 ASP A CA 1
ATOM 2511 C C . ASP A 1 316 ? 6.511 -22.933 4.276 1.00 97.06 316 ASP A C 1
ATOM 2513 O O . ASP A 1 316 ? 6.727 -22.427 3.172 1.00 97.06 316 ASP A O 1
ATOM 2517 N N . PHE A 1 317 ? 6.057 -22.210 5.302 1.00 94.56 317 PHE A N 1
ATOM 2518 C CA . PHE A 1 317 ? 5.895 -20.759 5.248 1.00 94.56 317 PHE A CA 1
ATOM 2519 C C . PHE A 1 317 ? 7.251 -20.048 5.142 1.00 94.56 317 PHE A C 1
ATOM 2521 O O . PHE A 1 317 ? 7.424 -19.175 4.290 1.00 94.56 317 PHE A O 1
ATOM 2528 N N . LEU A 1 318 ? 8.244 -20.451 5.941 1.00 94.94 318 LEU A N 1
ATOM 2529 C CA . LEU A 1 318 ? 9.592 -19.882 5.876 1.00 94.94 318 LEU A CA 1
ATOM 2530 C C . LEU A 1 318 ? 10.218 -20.080 4.487 1.00 94.94 318 LEU A C 1
ATOM 2532 O O . LEU A 1 318 ? 10.785 -19.143 3.920 1.00 94.94 318 LEU A O 1
ATOM 2536 N N . GLN A 1 319 ? 10.050 -21.264 3.894 1.00 96.69 319 GLN A N 1
ATOM 2537 C CA . GLN A 1 319 ? 10.519 -21.551 2.541 1.00 96.69 319 GLN A CA 1
ATOM 2538 C C . GLN A 1 319 ? 9.833 -20.663 1.492 1.00 96.69 319 GLN A C 1
ATOM 2540 O O . GLN A 1 319 ? 10.495 -20.201 0.560 1.00 96.69 319 GLN A O 1
ATOM 2545 N N . GLN A 1 320 ? 8.533 -20.379 1.637 1.00 96.44 320 GLN A N 1
ATOM 2546 C CA . GLN A 1 320 ? 7.823 -19.436 0.764 1.00 96.44 320 GLN A CA 1
ATOM 2547 C C . GLN A 1 320 ? 8.403 -18.020 0.864 1.00 96.44 320 GLN A C 1
ATOM 2549 O O . GLN A 1 320 ? 8.639 -17.392 -0.169 1.00 96.44 320 GLN A O 1
ATOM 2554 N N . VAL A 1 321 ? 8.697 -17.542 2.078 1.00 94.88 321 VAL A N 1
ATOM 2555 C CA . VAL A 1 321 ? 9.323 -16.227 2.302 1.00 94.88 321 VAL A CA 1
ATOM 2556 C C . VAL A 1 321 ? 10.704 -16.158 1.645 1.00 94.88 321 VAL A C 1
ATOM 2558 O O . VAL A 1 321 ? 10.979 -15.216 0.902 1.00 94.88 321 VAL A O 1
ATOM 2561 N N . VAL A 1 322 ? 11.550 -17.176 1.840 1.00 96.31 322 VAL A N 1
ATOM 2562 C CA . VAL A 1 322 ? 12.889 -17.246 1.225 1.00 96.31 322 VAL A CA 1
ATOM 2563 C C . VAL A 1 322 ? 12.800 -17.272 -0.302 1.00 96.31 322 VAL A C 1
ATOM 2565 O O . VAL A 1 322 ? 13.516 -16.534 -0.978 1.00 96.31 322 VAL A O 1
ATOM 2568 N N . ASN A 1 323 ? 11.896 -18.076 -0.866 1.00 96.94 323 ASN A N 1
ATOM 2569 C CA . ASN A 1 323 ? 11.696 -18.148 -2.315 1.00 96.94 323 ASN A CA 1
ATOM 2570 C C . ASN A 1 323 ? 11.218 -16.807 -2.887 1.00 96.94 323 ASN A C 1
ATOM 2572 O O . ASN A 1 323 ? 11.706 -16.371 -3.929 1.00 96.94 323 ASN A O 1
ATOM 2576 N N . CYS A 1 324 ? 10.299 -16.138 -2.190 1.00 95.81 324 CYS A N 1
ATOM 2577 C CA . CYS A 1 324 ? 9.806 -14.818 -2.559 1.00 95.81 324 CYS A CA 1
ATOM 2578 C C . CYS A 1 324 ? 10.932 -13.771 -2.542 1.00 95.81 324 CYS A C 1
ATOM 2580 O O . CYS A 1 324 ? 11.100 -13.030 -3.513 1.00 95.81 324 CYS A O 1
ATOM 2582 N N . ALA A 1 325 ? 11.739 -13.739 -1.477 1.00 95.31 325 ALA A N 1
ATOM 2583 C CA . ALA A 1 325 ? 12.877 -12.830 -1.359 1.00 95.31 325 ALA A CA 1
ATOM 2584 C C . ALA A 1 325 ? 13.905 -13.058 -2.480 1.00 95.31 325 ALA A C 1
ATOM 2586 O O . ALA A 1 325 ? 14.315 -12.106 -3.146 1.00 95.31 325 ALA A O 1
ATOM 2587 N N . ASN A 1 326 ? 14.252 -14.320 -2.755 1.00 96.31 326 ASN A N 1
ATOM 2588 C CA . ASN A 1 326 ? 15.166 -14.680 -3.840 1.00 96.31 326 ASN A CA 1
ATOM 2589 C C . ASN A 1 326 ? 14.633 -14.246 -5.211 1.00 96.31 326 ASN A C 1
ATOM 2591 O O . ASN A 1 326 ? 15.382 -13.670 -5.995 1.00 96.31 326 ASN A O 1
ATOM 2595 N N . TYR A 1 327 ? 13.341 -14.457 -5.482 1.00 95.56 327 TYR A N 1
ATOM 2596 C CA . TYR A 1 327 ? 12.716 -14.048 -6.740 1.00 95.56 327 TYR A CA 1
ATOM 2597 C C . TYR A 1 327 ? 12.821 -12.534 -6.973 1.00 95.56 327 TYR A C 1
ATOM 2599 O O . TYR A 1 327 ? 13.259 -12.095 -8.039 1.00 95.56 327 TYR A O 1
ATOM 2607 N N . PHE A 1 328 ? 12.448 -11.712 -5.986 1.00 92.56 328 PHE A N 1
ATOM 2608 C CA . PHE A 1 328 ? 12.528 -10.256 -6.138 1.00 92.56 328 PHE A CA 1
ATOM 2609 C C . PHE A 1 328 ? 13.973 -9.753 -6.196 1.00 92.56 328 PHE A C 1
ATOM 2611 O O . PHE A 1 328 ? 14.258 -8.857 -6.993 1.00 92.56 328 PHE A O 1
ATOM 2618 N N . CYS A 1 329 ? 14.883 -10.362 -5.430 1.00 94.44 329 CYS A N 1
ATOM 2619 C CA . CYS A 1 329 ? 16.315 -10.074 -5.486 1.00 94.44 329 CYS A CA 1
ATOM 2620 C C . CYS A 1 329 ? 16.883 -10.346 -6.888 1.00 94.44 329 CYS A C 1
ATOM 2622 O O . CYS A 1 329 ? 17.493 -9.463 -7.490 1.00 94.44 329 CYS A O 1
ATOM 2624 N N . GLU A 1 330 ? 16.593 -11.514 -7.471 1.00 94.31 330 GLU A N 1
ATOM 2625 C CA . GLU A 1 330 ? 17.029 -11.873 -8.825 1.00 94.31 330 GLU A CA 1
ATOM 2626 C C . GLU A 1 330 ? 16.536 -10.848 -9.858 1.00 94.31 330 GLU A C 1
ATOM 2628 O O . GLU A 1 330 ? 17.330 -10.300 -10.629 1.00 94.31 330 GLU A O 1
ATOM 2633 N N . LYS A 1 331 ? 15.240 -10.503 -9.831 1.00 90.00 331 LYS A N 1
ATOM 2634 C CA . LYS A 1 331 ? 14.666 -9.513 -10.759 1.00 90.00 331 LYS A CA 1
ATOM 2635 C C . LYS A 1 331 ? 15.253 -8.118 -10.566 1.00 90.00 331 LYS A C 1
ATOM 2637 O O . LYS A 1 331 ? 15.483 -7.413 -11.554 1.00 90.00 331 LYS A O 1
ATOM 2642 N N . GLN A 1 332 ? 15.530 -7.716 -9.329 1.00 90.38 332 GLN A N 1
ATOM 2643 C CA . GLN A 1 332 ? 16.191 -6.449 -9.036 1.00 90.38 332 GLN A CA 1
ATOM 2644 C C . GLN A 1 332 ? 17.620 -6.431 -9.598 1.00 90.38 332 GLN A C 1
ATOM 2646 O O . GLN A 1 332 ? 17.979 -5.492 -10.317 1.00 90.38 332 GLN A O 1
ATOM 2651 N N . CYS A 1 333 ? 18.410 -7.480 -9.348 1.00 91.62 333 CYS A N 1
ATOM 2652 C CA . CYS A 1 333 ? 19.764 -7.631 -9.876 1.00 91.62 333 CYS A CA 1
ATOM 2653 C C . CYS A 1 333 ? 19.785 -7.603 -11.410 1.00 91.62 333 CYS A C 1
ATOM 2655 O O . CYS A 1 333 ? 20.577 -6.862 -11.996 1.00 91.62 333 CYS A O 1
ATOM 2657 N N . GLU A 1 334 ? 18.888 -8.336 -12.078 1.00 88.12 334 GLU A N 1
ATOM 2658 C CA . GLU A 1 334 ? 18.748 -8.311 -13.540 1.00 88.12 334 GLU A CA 1
ATOM 2659 C C . GLU A 1 334 ? 18.520 -6.888 -14.071 1.00 88.12 334 GLU A C 1
ATOM 2661 O O . GLU A 1 334 ? 19.150 -6.460 -15.043 1.00 88.12 334 GLU A O 1
ATOM 2666 N N . VAL A 1 335 ? 17.613 -6.135 -13.441 1.00 87.19 335 VAL A N 1
ATOM 2667 C CA . VAL A 1 335 ? 17.267 -4.770 -13.855 1.00 87.19 335 VAL A CA 1
ATOM 2668 C C . VAL A 1 335 ? 18.425 -3.807 -13.610 1.00 87.19 335 VAL A C 1
ATOM 2670 O O . VAL A 1 335 ? 18.710 -2.970 -14.472 1.00 87.19 335 VAL A O 1
ATOM 2673 N N . ILE A 1 336 ? 19.104 -3.911 -12.465 1.00 87.25 336 ILE A N 1
ATOM 2674 C CA . ILE A 1 336 ? 20.279 -3.093 -12.144 1.00 87.25 336 ILE A CA 1
ATOM 2675 C C . ILE A 1 336 ? 21.391 -3.362 -13.161 1.00 87.25 336 ILE A C 1
ATOM 2677 O O . ILE A 1 336 ? 21.869 -2.419 -13.794 1.00 87.25 336 ILE A O 1
ATOM 2681 N N . ASN A 1 337 ? 21.724 -4.629 -13.413 1.00 88.25 337 ASN A N 1
ATOM 2682 C CA . ASN A 1 337 ? 22.747 -5.020 -14.383 1.00 88.25 337 ASN A CA 1
ATOM 2683 C C . ASN A 1 337 ? 22.401 -4.549 -15.801 1.00 88.25 337 ASN A C 1
ATOM 2685 O O . ASN A 1 337 ? 23.245 -3.981 -16.494 1.00 88.25 337 ASN A O 1
ATOM 2689 N N . ARG A 1 338 ? 21.136 -4.680 -16.219 1.00 83.31 338 ARG A N 1
ATOM 2690 C CA . ARG A 1 338 ? 20.656 -4.161 -17.511 1.00 83.31 338 ARG A CA 1
ATOM 2691 C C . ARG A 1 338 ? 20.786 -2.640 -17.609 1.00 83.31 338 ARG A C 1
ATOM 2693 O O . ARG A 1 338 ? 21.097 -2.117 -18.681 1.00 83.31 338 ARG A O 1
ATOM 2700 N N . ASN A 1 339 ? 20.525 -1.921 -16.518 1.00 83.31 339 ASN A N 1
ATOM 2701 C CA . ASN A 1 339 ? 20.659 -0.467 -16.468 1.00 83.31 339 ASN A CA 1
ATOM 2702 C C . ASN A 1 339 ? 22.125 -0.021 -16.502 1.00 83.31 339 ASN A C 1
ATOM 2704 O O . ASN A 1 339 ? 22.408 0.970 -17.174 1.00 83.31 339 ASN A O 1
ATOM 2708 N N . LEU A 1 340 ? 23.025 -0.744 -15.826 1.00 85.12 340 LEU A N 1
ATOM 2709 C CA . LEU A 1 340 ? 24.471 -0.505 -15.850 1.00 85.12 340 LEU A CA 1
ATOM 2710 C C . LEU A 1 340 ? 25.055 -0.777 -17.237 1.00 85.12 340 LEU A C 1
ATOM 2712 O O . LEU A 1 340 ? 25.713 0.096 -17.796 1.00 85.12 340 LEU A O 1
ATOM 2716 N N . ALA A 1 341 ? 24.739 -1.926 -17.841 1.00 82.44 341 ALA A N 1
ATOM 2717 C CA . ALA A 1 341 ? 25.171 -2.252 -19.198 1.00 82.44 341 ALA A CA 1
ATOM 2718 C C . ALA A 1 341 ? 24.739 -1.160 -20.189 1.00 82.44 341 ALA A C 1
ATOM 2720 O O . ALA A 1 341 ? 25.548 -0.633 -20.945 1.00 82.44 341 ALA A O 1
ATOM 2721 N N . ALA A 1 342 ? 23.476 -0.737 -20.127 1.00 75.75 342 ALA A N 1
ATOM 2722 C CA . ALA A 1 342 ? 22.972 0.326 -20.990 1.00 75.75 342 ALA A CA 1
ATOM 2723 C C . ALA A 1 342 ? 23.519 1.729 -20.650 1.00 75.75 342 ALA A C 1
ATOM 2725 O O . ALA A 1 342 ? 23.369 2.630 -21.464 1.00 75.75 342 ALA A O 1
ATOM 2726 N N . TYR A 1 343 ? 24.092 1.939 -19.460 1.00 79.25 343 TYR A N 1
ATOM 2727 C CA . TYR A 1 343 ? 24.754 3.194 -19.096 1.00 79.25 343 TYR A CA 1
ATOM 2728 C C . TYR A 1 343 ? 26.172 3.268 -19.672 1.00 79.25 343 TYR A C 1
ATOM 2730 O O . TYR A 1 343 ? 26.560 4.306 -20.201 1.00 79.25 343 TYR A O 1
ATOM 2738 N N . PHE A 1 344 ? 26.931 2.172 -19.582 1.00 80.56 344 PHE A N 1
ATOM 2739 C CA . PHE A 1 344 ? 28.303 2.105 -20.088 1.00 80.56 344 PHE A CA 1
ATOM 2740 C C . PHE A 1 344 ? 28.378 1.927 -21.608 1.00 80.56 344 PHE A C 1
ATOM 2742 O O . PHE A 1 344 ? 29.340 2.376 -22.228 1.00 80.56 344 PHE A O 1
ATOM 2749 N N . HIS A 1 345 ? 27.365 1.321 -22.227 1.00 73.69 345 HIS A N 1
ATOM 2750 C CA . HIS A 1 345 ? 27.250 1.241 -23.680 1.00 73.69 345 HIS A CA 1
ATOM 2751 C C . HIS A 1 345 ? 26.392 2.393 -24.211 1.00 73.69 345 HIS A C 1
ATOM 2753 O O . HIS A 1 345 ? 25.269 2.601 -23.754 1.00 73.69 345 HIS A O 1
ATOM 2759 N N . THR A 1 346 ? 26.882 3.138 -25.205 1.00 65.06 346 THR A N 1
ATOM 2760 C CA . THR A 1 346 ? 26.069 4.110 -25.946 1.00 65.06 346 THR A CA 1
ATOM 2761 C C . THR A 1 346 ? 24.858 3.392 -26.531 1.00 65.06 346 THR A C 1
ATOM 2763 O O . THR A 1 346 ? 25.005 2.524 -27.389 1.00 65.06 346 THR A O 1
ATOM 2766 N N . ALA A 1 347 ? 23.660 3.726 -26.042 1.00 62.47 347 ALA A N 1
ATOM 2767 C CA . ALA A 1 347 ? 22.429 3.104 -26.509 1.00 62.47 347 ALA A CA 1
ATOM 2768 C C . ALA A 1 347 ? 22.292 3.299 -28.024 1.00 62.47 347 ALA A C 1
ATOM 2770 O O . ALA A 1 347 ? 22.118 4.422 -28.504 1.00 62.47 347 ALA A O 1
ATOM 2771 N N . ASP A 1 348 ? 22.365 2.201 -28.769 1.00 66.19 348 ASP A N 1
ATOM 2772 C CA . ASP A 1 348 ? 22.110 2.207 -30.199 1.00 66.19 348 ASP A CA 1
ATOM 2773 C C . ASP A 1 348 ? 20.635 2.541 -30.495 1.00 66.19 348 ASP A C 1
ATOM 2775 O O . ASP A 1 348 ? 19.739 2.474 -29.639 1.00 66.19 348 ASP A O 1
ATOM 2779 N N . LYS A 1 349 ? 20.364 2.932 -31.746 1.00 62.78 349 LYS A N 1
ATOM 2780 C CA . LYS A 1 349 ? 19.008 3.271 -32.209 1.00 62.78 349 LYS A CA 1
ATOM 2781 C C . LYS A 1 349 ? 18.020 2.126 -31.929 1.00 62.78 349 LYS A C 1
ATOM 2783 O O . LYS A 1 349 ? 16.871 2.383 -31.569 1.00 62.78 349 LYS A O 1
ATOM 2788 N N . TYR A 1 350 ? 18.482 0.878 -32.022 1.00 62.00 350 TYR A N 1
ATOM 2789 C CA . TYR A 1 350 ? 17.707 -0.326 -31.725 1.00 62.00 350 TYR A CA 1
ATOM 2790 C C . TYR A 1 350 ? 17.232 -0.376 -30.263 1.00 62.00 350 TYR A C 1
ATOM 2792 O O . TYR A 1 350 ? 16.036 -0.505 -29.997 1.00 62.00 350 TYR A O 1
ATOM 2800 N N . SER A 1 351 ? 18.131 -0.168 -29.303 1.00 65.38 351 SER A N 1
ATOM 2801 C CA . SER A 1 351 ? 17.848 -0.177 -27.865 1.00 65.38 351 SER A CA 1
ATOM 2802 C C . SER A 1 351 ? 16.876 0.925 -27.443 1.00 65.38 351 SER A C 1
ATOM 2804 O O . SER A 1 351 ? 16.063 0.722 -26.536 1.00 65.38 351 SER A O 1
ATOM 2806 N N . ILE A 1 352 ? 16.941 2.090 -28.095 1.00 67.94 352 ILE A N 1
ATOM 2807 C CA . ILE A 1 352 ? 16.001 3.202 -27.888 1.00 67.94 352 ILE A CA 1
ATOM 2808 C C . ILE A 1 352 ? 14.611 2.846 -28.432 1.00 67.94 352 ILE A C 1
ATOM 2810 O O . ILE A 1 352 ? 13.596 3.104 -27.782 1.00 67.94 352 ILE A O 1
ATOM 2814 N N . ASN A 1 353 ? 14.545 2.223 -29.604 1.00 63.59 353 ASN A N 1
ATOM 2815 C CA . ASN A 1 353 ? 13.283 1.794 -30.199 1.00 63.59 353 ASN A CA 1
ATOM 2816 C C . ASN A 1 353 ? 12.628 0.662 -29.398 1.00 63.59 353 ASN A C 1
ATOM 2818 O O . ASN A 1 353 ? 11.417 0.687 -29.173 1.00 63.59 353 ASN A O 1
ATOM 2822 N N . LYS A 1 354 ? 13.424 -0.277 -28.877 1.00 66.06 354 LYS A N 1
ATOM 2823 C CA . LYS A 1 354 ? 12.945 -1.357 -28.008 1.00 66.06 354 LYS A CA 1
ATOM 2824 C C . LYS A 1 354 ? 12.262 -0.822 -26.749 1.00 66.06 354 LYS A C 1
ATOM 2826 O O . LYS A 1 354 ? 11.155 -1.249 -26.432 1.00 66.06 354 LYS A O 1
ATOM 2831 N N . ILE A 1 355 ? 12.859 0.155 -26.057 1.00 70.88 355 ILE A N 1
ATOM 2832 C CA . ILE A 1 355 ? 12.228 0.724 -24.855 1.00 70.88 355 ILE A CA 1
ATOM 2833 C C . ILE A 1 355 ? 10.953 1.517 -25.177 1.00 70.88 355 ILE A C 1
ATOM 2835 O O . ILE A 1 355 ? 10.002 1.470 -24.399 1.00 70.88 355 ILE A O 1
ATOM 2839 N N . LYS A 1 356 ? 10.887 2.193 -26.333 1.00 66.94 356 LYS A N 1
ATOM 2840 C CA . LYS A 1 356 ? 9.657 2.856 -26.795 1.00 66.94 356 LYS A CA 1
ATOM 2841 C C . LYS A 1 356 ? 8.528 1.848 -27.043 1.00 66.94 356 LYS A C 1
ATOM 2843 O O . LYS A 1 356 ? 7.422 2.075 -26.560 1.00 66.94 356 LYS A O 1
ATOM 2848 N N . ARG A 1 357 ? 8.809 0.719 -27.714 1.00 62.62 357 ARG A N 1
ATOM 2849 C CA . ARG A 1 357 ? 7.829 -0.373 -27.901 1.00 62.62 357 ARG A CA 1
ATOM 2850 C C . ARG A 1 357 ? 7.341 -0.914 -26.562 1.00 62.62 357 ARG A C 1
ATOM 2852 O O . ARG A 1 357 ? 6.140 -0.957 -26.328 1.00 62.62 357 ARG A O 1
ATOM 2859 N N . LEU A 1 358 ? 8.265 -1.253 -25.662 1.00 65.31 358 LEU A N 1
ATOM 2860 C CA . LEU A 1 358 ? 7.924 -1.787 -24.340 1.00 65.31 358 LEU A CA 1
ATOM 2861 C C . LEU A 1 358 ? 7.027 -0.829 -23.550 1.00 65.31 358 LEU A C 1
ATOM 2863 O O . LEU A 1 358 ? 6.058 -1.260 -22.937 1.00 65.31 358 LEU A O 1
ATOM 2867 N N . ARG A 1 359 ? 7.299 0.476 -23.612 1.00 72.69 359 ARG A N 1
ATOM 2868 C CA . ARG A 1 359 ? 6.459 1.497 -22.978 1.00 72.69 359 ARG A CA 1
ATOM 2869 C C . ARG A 1 359 ? 5.041 1.546 -23.503 1.00 72.69 359 ARG A C 1
ATOM 2871 O O . ARG A 1 359 ? 4.096 1.637 -22.716 1.00 72.69 359 ARG A O 1
ATOM 2878 N N . LEU A 1 360 ? 4.896 1.471 -24.819 1.00 65.50 360 LEU A N 1
ATOM 2879 C CA . LEU A 1 360 ? 3.591 1.415 -25.450 1.00 65.50 360 LEU A CA 1
ATOM 2880 C C . LEU A 1 360 ? 2.825 0.172 -24.988 1.00 65.50 360 LEU A C 1
ATOM 2882 O O . LEU A 1 360 ? 1.679 0.280 -24.569 1.00 65.50 360 LEU A O 1
ATOM 2886 N N . MET A 1 361 ? 3.477 -0.990 -24.986 1.00 62.56 361 MET A N 1
ATOM 2887 C CA . MET A 1 361 ? 2.859 -2.259 -24.590 1.00 62.56 361 MET A CA 1
ATOM 2888 C C . MET A 1 361 ? 2.427 -2.252 -23.120 1.00 62.56 361 MET A C 1
ATOM 2890 O O . MET A 1 361 ? 1.272 -2.540 -22.823 1.00 62.56 361 MET A O 1
ATOM 2894 N N . VAL A 1 362 ? 3.318 -1.852 -22.206 1.00 69.81 362 VAL A N 1
ATOM 2895 C CA . VAL A 1 362 ? 3.029 -1.807 -20.763 1.00 69.81 362 VAL A CA 1
ATOM 2896 C C . VAL A 1 362 ? 1.906 -0.818 -20.451 1.00 69.81 362 VAL A C 1
ATOM 2898 O O . VAL A 1 362 ? 0.998 -1.140 -19.689 1.00 69.81 362 VAL A O 1
ATOM 2901 N N . SER A 1 363 ? 1.931 0.376 -21.052 1.00 71.56 363 SER A N 1
ATOM 2902 C CA . SER A 1 363 ? 0.861 1.362 -20.849 1.00 71.56 363 SER A CA 1
ATOM 2903 C C . SER A 1 363 ? -0.475 0.915 -21.443 1.00 71.56 363 SER A C 1
ATOM 2905 O O . SER A 1 363 ? -1.504 1.126 -20.808 1.00 71.56 363 SER A O 1
ATOM 2907 N N . SER A 1 364 ? -0.473 0.246 -22.599 1.00 66.12 364 SER A N 1
ATOM 2908 C CA . SER A 1 364 ? -1.685 -0.339 -23.190 1.00 66.12 364 SER A CA 1
ATOM 2909 C C . SER A 1 364 ? -2.304 -1.389 -22.278 1.00 66.12 364 SER A C 1
ATOM 2911 O O . SER A 1 364 ? -3.490 -1.307 -21.974 1.00 66.12 364 SER A O 1
ATOM 2913 N N . GLU A 1 365 ? -1.498 -2.347 -21.816 1.00 70.38 365 GLU A N 1
ATOM 2914 C CA . GLU A 1 365 ? -1.972 -3.444 -20.972 1.00 70.38 365 GLU A CA 1
ATOM 2915 C C . GLU A 1 365 ? -2.492 -2.927 -19.630 1.00 70.38 365 GLU A C 1
ATOM 2917 O O . GLU A 1 365 ? -3.541 -3.364 -19.162 1.00 70.38 365 GLU A O 1
ATOM 2922 N N . PHE A 1 366 ? -1.826 -1.925 -19.044 1.00 77.44 366 PHE A N 1
ATOM 2923 C CA . PHE A 1 366 ? -2.327 -1.254 -17.847 1.00 77.44 366 PHE A CA 1
ATOM 2924 C C . PHE A 1 366 ? -3.724 -0.660 -18.073 1.00 77.44 366 PHE A C 1
ATOM 2926 O O . PHE A 1 366 ? -4.622 -0.877 -17.265 1.00 77.44 366 PHE A O 1
ATOM 2933 N N . ILE A 1 367 ? -3.936 0.070 -19.174 1.00 72.38 367 ILE A N 1
ATOM 2934 C CA . ILE A 1 367 ? -5.244 0.667 -19.481 1.00 72.38 367 ILE A CA 1
ATOM 2935 C C . ILE A 1 367 ? -6.301 -0.411 -19.730 1.00 72.38 367 ILE A C 1
ATOM 2937 O O . ILE A 1 367 ? -7.395 -0.325 -19.176 1.00 72.38 367 ILE A O 1
ATOM 2941 N N . VAL A 1 368 ? -5.988 -1.439 -20.523 1.00 64.12 368 VAL A N 1
ATOM 2942 C CA . VAL A 1 368 ? -6.914 -2.548 -20.798 1.00 64.12 368 VAL A CA 1
ATOM 2943 C C . VAL A 1 368 ? -7.344 -3.202 -19.487 1.00 64.12 368 VAL A C 1
ATOM 2945 O O . VAL A 1 368 ? -8.535 -3.272 -19.185 1.00 64.12 368 VAL A O 1
ATOM 2948 N N . ARG A 1 369 ? -6.367 -3.651 -18.695 1.00 67.94 369 ARG A N 1
ATOM 2949 C CA . ARG A 1 369 ? -6.588 -4.451 -17.492 1.00 67.94 369 ARG A CA 1
ATOM 2950 C C . ARG A 1 369 ? -7.233 -3.648 -16.370 1.00 67.94 369 ARG A C 1
ATOM 2952 O O . ARG A 1 369 ? -8.216 -4.101 -15.791 1.00 67.94 369 ARG A O 1
ATOM 2959 N N . CYS A 1 370 ? -6.686 -2.475 -16.065 1.00 74.38 370 CYS A N 1
ATOM 2960 C CA . CYS A 1 370 ? -7.058 -1.722 -14.871 1.00 74.38 370 CYS A CA 1
ATOM 2961 C C . CYS A 1 370 ? -8.210 -0.746 -15.118 1.00 74.38 370 CYS A C 1
ATOM 2963 O O . CYS A 1 370 ? -9.035 -0.546 -14.240 1.00 74.38 370 CYS A O 1
ATOM 2965 N N . VAL A 1 371 ? -8.290 -0.138 -16.303 1.00 67.25 371 VAL A N 1
ATOM 2966 C CA . VAL A 1 371 ? -9.303 0.891 -16.583 1.00 67.25 371 VAL A CA 1
ATOM 2967 C C . VAL A 1 371 ? -10.494 0.294 -17.323 1.00 67.25 371 VAL A C 1
ATOM 2969 O O . VAL A 1 371 ? -11.642 0.554 -16.990 1.00 67.25 371 VAL A O 1
ATOM 2972 N N . ILE A 1 372 ? -10.244 -0.515 -18.348 1.00 58.97 372 ILE A N 1
ATOM 2973 C CA . ILE A 1 372 ? -11.281 -0.900 -19.308 1.00 58.97 372 ILE A CA 1
ATOM 2974 C C . ILE A 1 372 ? -12.047 -2.153 -18.892 1.00 58.97 372 ILE A C 1
ATOM 2976 O O . ILE A 1 372 ? -13.278 -2.142 -18.898 1.00 58.97 372 ILE A O 1
ATOM 2980 N N . LEU A 1 373 ? -11.344 -3.227 -18.532 1.00 55.22 373 LEU A N 1
ATOM 2981 C CA . LEU A 1 373 ? -11.979 -4.488 -18.145 1.00 55.22 373 LEU A CA 1
ATOM 2982 C C . LEU A 1 373 ? -12.651 -4.407 -16.768 1.00 55.22 373 LEU A C 1
ATOM 2984 O O . LEU A 1 373 ? -13.641 -5.094 -16.541 1.00 55.22 373 LEU A O 1
ATOM 2988 N N . ARG A 1 374 ? -12.144 -3.555 -15.870 1.00 58.78 374 ARG A N 1
ATOM 2989 C CA . ARG A 1 374 ? -12.676 -3.366 -14.512 1.00 58.78 374 ARG A CA 1
ATOM 2990 C C . ARG A 1 374 ? -13.895 -2.434 -14.464 1.00 58.78 374 ARG A C 1
ATOM 2992 O O . ARG A 1 374 ? -14.895 -2.817 -13.868 1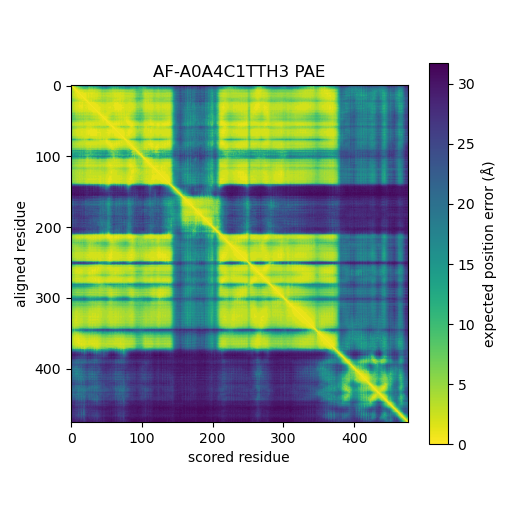.00 58.78 374 ARG A O 1
ATOM 2999 N N . ASN A 1 375 ? -13.878 -1.297 -15.173 1.00 50.09 375 ASN A N 1
ATOM 3000 C CA . ASN A 1 375 ? -14.979 -0.314 -15.144 1.00 50.09 375 ASN A CA 1
ATOM 3001 C C . ASN A 1 375 ? -16.285 -0.798 -15.802 1.00 50.09 375 ASN A C 1
ATOM 3003 O O . ASN A 1 375 ? -17.301 -0.103 -15.766 1.00 50.09 375 ASN A O 1
ATOM 3007 N N . LYS A 1 376 ? -16.296 -1.980 -16.426 1.00 45.97 376 LYS A N 1
ATOM 3008 C CA . LYS A 1 376 ? -17.546 -2.618 -16.824 1.00 45.97 376 LYS A CA 1
ATOM 3009 C C . LYS A 1 376 ? -18.031 -3.482 -15.669 1.00 45.97 376 LYS A C 1
ATOM 3011 O O . LYS A 1 376 ? -17.458 -4.534 -15.403 1.00 45.97 376 LYS A O 1
ATOM 3016 N N . HIS A 1 377 ? -19.157 -3.094 -15.065 1.00 40.19 377 HIS A N 1
ATOM 3017 C CA . HIS A 1 377 ? -20.116 -4.072 -14.558 1.00 40.19 377 HIS A CA 1
ATOM 3018 C C . HIS A 1 377 ? -20.395 -5.040 -15.710 1.00 40.19 377 HIS A C 1
ATOM 3020 O O . HIS A 1 377 ? -21.226 -4.759 -16.569 1.00 40.19 377 HIS A O 1
ATOM 3026 N N . VAL A 1 378 ? -19.638 -6.133 -15.793 1.00 35.75 378 VAL A N 1
ATOM 3027 C CA . VAL A 1 378 ? -19.985 -7.246 -16.665 1.00 35.75 378 VAL A CA 1
ATOM 3028 C C . VAL A 1 378 ? -21.341 -7.711 -16.144 1.00 35.75 378 VAL A C 1
ATOM 3030 O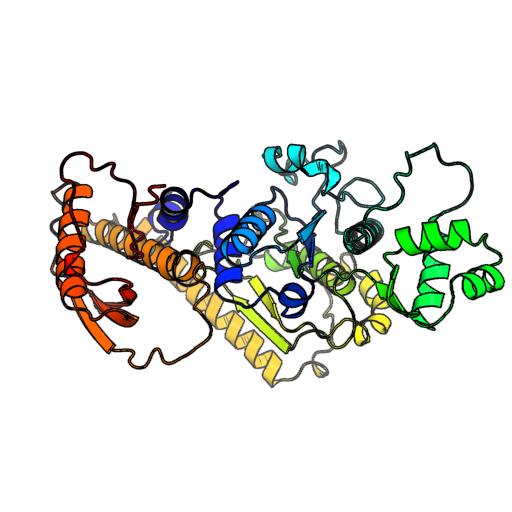 O . VAL A 1 378 ? -21.403 -8.149 -14.992 1.00 35.75 378 VAL A O 1
ATOM 3033 N N . PRO A 1 379 ? -22.434 -7.530 -16.907 1.00 29.20 379 PRO A N 1
ATOM 3034 C CA . PRO A 1 379 ? -23.755 -7.897 -16.435 1.00 29.20 379 PRO A CA 1
ATOM 3035 C C . PRO A 1 379 ? -23.725 -9.362 -16.018 1.00 29.20 379 PRO A C 1
ATOM 3037 O O . PRO A 1 379 ? -23.183 -10.217 -16.723 1.00 29.20 379 PRO A O 1
ATOM 3040 N N . SER A 1 380 ? -24.265 -9.644 -14.840 1.00 28.69 380 SER A N 1
ATOM 3041 C CA . SER A 1 380 ? -24.443 -10.998 -14.351 1.00 28.69 380 SER A CA 1
ATOM 3042 C C . SER A 1 380 ? -25.357 -11.769 -15.314 1.00 28.69 380 SER A C 1
ATOM 3044 O O . SER A 1 380 ? -26.572 -11.595 -15.283 1.00 28.69 380 SER A O 1
ATOM 3046 N N . SER A 1 381 ? -24.725 -12.660 -16.097 1.00 29.27 381 SER A N 1
ATOM 3047 C CA . SER A 1 381 ? -25.253 -13.839 -16.821 1.00 29.27 381 SER A CA 1
ATOM 3048 C C . SER A 1 381 ? -25.369 -13.723 -18.356 1.00 29.27 381 SER A C 1
ATOM 3050 O O . SER A 1 381 ? -25.857 -12.710 -18.852 1.00 29.27 381 SER A O 1
ATOM 3052 N N . PRO A 1 382 ? -25.119 -14.813 -19.121 1.00 42.56 382 PRO A N 1
ATOM 3053 C CA . PRO A 1 382 ? -24.107 -15.862 -18.943 1.00 42.56 382 PRO A CA 1
ATOM 3054 C C . PRO A 1 382 ? -23.300 -16.123 -20.240 1.00 42.56 382 PRO A C 1
ATOM 3056 O O . PRO A 1 382 ? -23.737 -15.829 -21.346 1.00 42.56 382 PRO A O 1
ATOM 3059 N N . ASN A 1 383 ? -22.149 -16.785 -20.098 1.00 34.62 383 ASN A N 1
ATOM 3060 C CA . ASN A 1 383 ? -21.334 -17.365 -21.176 1.00 34.62 383 ASN A CA 1
ATOM 3061 C C . ASN A 1 383 ? -20.568 -16.381 -22.081 1.00 34.62 383 ASN A C 1
ATOM 3063 O O . ASN A 1 383 ? -20.801 -16.327 -23.288 1.00 34.62 383 ASN A O 1
ATOM 3067 N N . PHE A 1 384 ? -19.487 -15.782 -21.563 1.00 37.44 384 PHE A N 1
ATOM 3068 C CA . PHE A 1 384 ? -18.296 -15.581 -22.405 1.00 37.44 384 PHE A CA 1
ATOM 3069 C C . PHE A 1 384 ? -17.671 -16.952 -22.704 1.00 37.44 384 PHE A C 1
ATOM 3071 O O . PHE A 1 384 ? -16.608 -17.303 -22.200 1.00 37.44 384 PHE A O 1
ATOM 3078 N N . ASN A 1 385 ? -18.364 -17.773 -23.492 1.00 39.38 385 ASN A N 1
ATOM 3079 C CA . ASN A 1 385 ? -17.746 -18.943 -24.085 1.00 39.38 385 ASN A CA 1
ATOM 3080 C C . ASN A 1 385 ? -16.876 -18.469 -25.248 1.00 39.38 385 ASN A C 1
ATOM 3082 O O . ASN A 1 385 ? -17.340 -17.736 -26.121 1.00 39.38 385 ASN A O 1
ATOM 3086 N N . CYS A 1 386 ? -15.642 -18.976 -25.267 1.00 39.28 386 CYS A N 1
ATOM 3087 C CA . CYS A 1 386 ? -14.623 -18.819 -26.306 1.00 39.28 386 CYS A CA 1
ATOM 3088 C C . CYS A 1 386 ? -13.613 -17.683 -26.057 1.00 39.28 386 CYS A C 1
ATOM 3090 O O . CYS A 1 386 ? -13.706 -16.603 -26.634 1.00 39.28 386 CYS A O 1
ATOM 3092 N N . VAL A 1 387 ? -12.562 -17.990 -25.283 1.00 44.12 387 VAL A N 1
ATOM 3093 C CA . VAL A 1 387 ? -11.248 -17.368 -25.500 1.00 44.12 387 VAL A CA 1
ATOM 3094 C C . VAL A 1 387 ? -10.727 -17.920 -26.826 1.00 44.12 387 VAL A C 1
ATOM 3096 O O . VAL A 1 387 ? -10.284 -19.065 -26.893 1.00 44.12 387 VAL A O 1
ATOM 3099 N N . LYS A 1 388 ? -10.811 -17.138 -27.908 1.00 45.72 388 LYS A N 1
ATOM 3100 C CA . LYS A 1 388 ? -10.002 -17.427 -29.101 1.00 45.72 388 LYS A CA 1
ATOM 3101 C C . LYS A 1 388 ? -8.607 -16.860 -28.871 1.00 45.72 388 LYS A C 1
ATOM 3103 O O . LYS A 1 388 ? -8.461 -15.726 -28.415 1.00 45.72 388 LYS A O 1
ATOM 3108 N N . TYR A 1 389 ? -7.600 -17.658 -29.197 1.00 45.78 389 TYR A N 1
ATOM 3109 C CA . TYR A 1 389 ? -6.202 -17.247 -29.193 1.00 45.78 389 TYR A CA 1
ATOM 3110 C C . TYR A 1 389 ? -5.844 -16.818 -30.616 1.00 45.78 389 TYR A C 1
ATOM 3112 O O . TYR A 1 389 ? -6.049 -17.588 -31.557 1.00 45.78 389 TYR A O 1
ATOM 3120 N N . LYS A 1 390 ? -5.355 -15.589 -30.794 1.00 53.00 390 LYS A N 1
ATOM 3121 C CA . LYS A 1 390 ? -4.809 -15.126 -32.079 1.00 53.00 390 LYS A CA 1
ATOM 3122 C C . LYS A 1 390 ? -3.379 -14.639 -31.888 1.00 53.00 390 LYS A C 1
ATOM 3124 O O . LYS A 1 390 ? -3.087 -13.888 -30.963 1.00 53.00 390 LYS A O 1
ATOM 3129 N N . THR A 1 391 ? -2.506 -15.052 -32.794 1.00 43.25 391 THR A N 1
ATOM 3130 C CA . THR A 1 391 ? -1.094 -14.678 -32.801 1.00 43.25 391 THR A CA 1
ATOM 3131 C C . THR A 1 391 ? -0.888 -13.551 -33.803 1.00 43.25 391 THR A C 1
ATOM 3133 O O . THR A 1 391 ? -1.273 -13.694 -34.962 1.00 43.25 391 THR A O 1
ATOM 3136 N N . MET A 1 392 ? -0.295 -12.433 -33.384 1.00 52.12 392 MET A N 1
ATOM 3137 C CA . MET A 1 392 ? 0.039 -11.326 -34.286 1.00 52.12 392 MET A CA 1
ATOM 3138 C C . MET A 1 392 ? 1.554 -11.134 -34.322 1.00 52.12 392 MET A C 1
ATOM 3140 O O . MET A 1 392 ? 2.162 -10.878 -33.283 1.00 52.12 392 MET A O 1
ATOM 3144 N N . SER A 1 393 ? 2.151 -11.235 -35.513 1.00 42.78 393 SER A N 1
ATOM 3145 C CA . SER A 1 393 ? 3.535 -10.819 -35.739 1.00 42.78 393 SER A CA 1
ATOM 3146 C C . SER A 1 393 ? 3.566 -9.355 -36.163 1.00 42.78 393 SER A C 1
ATOM 3148 O O . SER A 1 393 ? 2.785 -8.903 -37.009 1.00 42.78 393 SER A O 1
ATOM 3150 N N . VAL A 1 394 ? 4.457 -8.581 -35.551 1.00 45.59 394 VAL A N 1
ATOM 3151 C CA . VAL A 1 394 ? 4.647 -7.180 -35.921 1.00 45.59 394 VAL A CA 1
ATOM 3152 C C . VAL A 1 394 ? 5.963 -7.053 -36.683 1.00 45.59 394 VAL A C 1
ATOM 3154 O O . VAL A 1 394 ? 7.019 -7.251 -36.092 1.00 45.59 394 VAL A O 1
ATOM 3157 N N . LEU A 1 395 ? 5.873 -6.756 -37.987 1.00 41.59 395 LEU A N 1
ATOM 3158 C CA . LEU A 1 395 ? 7.017 -6.535 -38.889 1.00 41.59 395 LEU A CA 1
ATOM 3159 C C . LEU A 1 395 ? 7.919 -5.387 -38.408 1.00 41.59 395 LEU A C 1
ATOM 3161 O O . LEU A 1 395 ? 7.434 -4.465 -37.740 1.00 41.59 395 LEU A O 1
ATOM 3165 N N . GLU A 1 396 ? 9.198 -5.425 -38.805 1.00 40.84 396 GLU A N 1
ATOM 3166 C CA . GLU A 1 396 ? 10.179 -4.357 -38.576 1.00 40.84 396 GLU A CA 1
ATOM 3167 C C . GLU A 1 396 ? 9.580 -2.960 -38.807 1.00 40.84 396 GLU A C 1
ATOM 3169 O O . GLU A 1 396 ? 9.023 -2.631 -39.855 1.00 40.84 396 GLU A O 1
ATOM 3174 N N . PHE A 1 397 ? 9.691 -2.123 -37.778 1.00 45.62 397 PHE A N 1
ATOM 3175 C CA . PHE A 1 397 ? 9.210 -0.750 -37.806 1.00 45.62 397 PHE A CA 1
ATOM 3176 C C . PHE A 1 397 ? 10.324 0.159 -38.331 1.00 45.62 397 PHE A C 1
ATOM 3178 O O . PHE A 1 397 ? 11.405 0.207 -37.737 1.00 45.62 397 PHE A O 1
ATOM 3185 N N . ASP A 1 398 ? 10.040 0.932 -39.375 1.00 41.31 398 ASP A N 1
ATOM 3186 C CA . ASP A 1 398 ? 10.855 2.086 -39.749 1.00 41.31 398 ASP A CA 1
ATOM 3187 C C . ASP A 1 398 ? 10.546 3.232 -38.779 1.00 41.31 398 ASP A C 1
ATOM 3189 O O . ASP A 1 398 ? 9.390 3.591 -38.621 1.00 41.31 398 ASP A O 1
ATOM 3193 N N . TYR A 1 399 ? 11.562 3.764 -38.096 1.00 42.81 399 TYR A N 1
ATOM 3194 C CA . TYR A 1 399 ? 11.428 4.828 -37.090 1.00 42.81 399 TYR A CA 1
ATOM 3195 C C . TYR A 1 399 ? 11.819 6.223 -37.614 1.00 42.81 399 TYR A C 1
ATOM 3197 O O . TYR A 1 399 ? 12.143 7.110 -36.820 1.00 42.81 3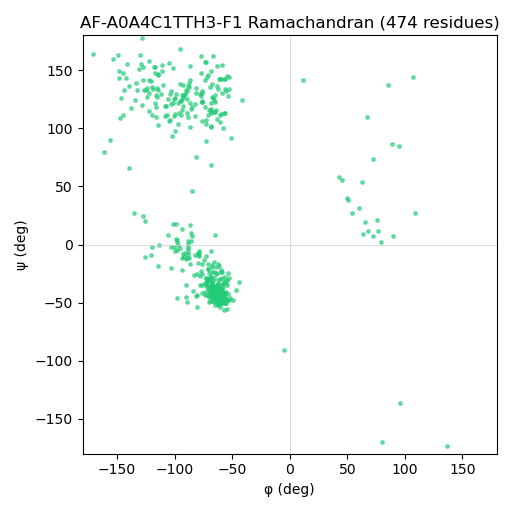99 TYR A O 1
ATOM 3205 N N . SER A 1 400 ? 11.871 6.408 -38.935 1.00 45.69 400 SER A N 1
ATOM 3206 C CA . SER A 1 400 ? 12.157 7.699 -39.579 1.00 45.69 400 SER A CA 1
ATOM 3207 C C . SER A 1 400 ? 10.947 8.648 -39.674 1.00 45.69 400 SER A C 1
ATOM 3209 O O . SER A 1 400 ? 11.121 9.863 -39.679 1.00 45.69 400 SER A O 1
ATOM 3211 N N . GLU A 1 401 ? 9.726 8.120 -39.682 1.00 40.84 401 GLU A N 1
ATOM 3212 C CA . GLU A 1 401 ? 8.448 8.843 -39.621 1.00 40.84 401 GLU A CA 1
ATOM 3213 C C . GLU A 1 401 ? 8.093 9.346 -38.186 1.00 40.84 401 GLU A C 1
ATOM 3215 O O . GLU A 1 401 ? 8.659 8.894 -37.179 1.00 40.84 401 GLU A O 1
ATOM 3220 N N . PRO A 1 402 ? 7.173 10.313 -38.046 1.00 42.50 402 PRO A N 1
ATOM 3221 C CA . PRO A 1 402 ? 6.679 10.768 -36.746 1.00 42.50 402 PRO A CA 1
ATOM 3222 C C . PRO A 1 402 ? 5.726 9.770 -36.055 1.00 42.50 402 PRO A C 1
ATOM 3224 O O . PRO A 1 402 ? 5.101 8.914 -36.677 1.00 42.50 402 PRO A O 1
ATOM 3227 N N . TYR A 1 403 ? 5.635 9.887 -34.722 1.00 40.03 403 TYR A N 1
ATOM 3228 C CA . TYR A 1 403 ? 4.952 8.940 -33.824 1.00 40.03 403 TYR A CA 1
ATOM 3229 C C . TYR A 1 403 ? 3.466 8.700 -34.163 1.00 40.03 403 TYR A C 1
ATOM 3231 O O . TYR A 1 403 ? 2.961 7.588 -34.014 1.00 40.03 403 TYR A O 1
ATOM 3239 N N . ASP A 1 404 ? 2.790 9.716 -34.695 1.00 40.03 404 ASP A N 1
ATOM 3240 C CA . ASP A 1 404 ? 1.377 9.678 -35.074 1.00 40.03 404 ASP A CA 1
ATOM 3241 C C . ASP A 1 404 ? 1.100 8.802 -36.310 1.00 40.03 404 ASP A C 1
ATOM 3243 O O . ASP A 1 404 ? 0.025 8.210 -36.428 1.00 40.03 404 ASP A O 1
ATOM 3247 N N . VAL A 1 405 ? 2.061 8.688 -37.232 1.00 41.66 405 VAL A N 1
ATOM 3248 C CA . VAL A 1 405 ? 1.949 7.842 -38.431 1.00 41.66 405 VAL A CA 1
ATOM 3249 C C . VAL A 1 405 ? 2.039 6.358 -38.053 1.00 41.66 405 VAL A C 1
ATOM 3251 O O . VAL A 1 405 ? 1.346 5.517 -38.633 1.00 41.66 405 VAL A O 1
ATOM 3254 N N . TYR A 1 406 ? 2.813 6.033 -37.013 1.00 51.16 406 TYR A N 1
ATOM 3255 C CA . TYR A 1 406 ? 2.963 4.663 -36.513 1.00 51.16 406 TYR A CA 1
ATOM 3256 C C . TYR A 1 406 ? 1.757 4.158 -35.755 1.00 51.16 406 TYR A C 1
ATOM 3258 O O . TYR A 1 406 ? 1.338 3.019 -35.980 1.00 51.16 406 TYR A O 1
ATOM 3266 N N . GLU A 1 407 ? 1.197 4.997 -34.880 1.00 44.34 407 GLU A N 1
ATOM 3267 C CA . GLU A 1 407 ? -0.051 4.673 -34.204 1.00 44.34 407 GLU A CA 1
ATOM 3268 C C . GLU A 1 407 ? -1.106 4.364 -35.272 1.00 44.34 407 GLU A C 1
ATOM 3270 O O . GLU A 1 407 ? -1.632 3.256 -35.291 1.00 44.34 407 GLU A O 1
ATOM 3275 N N . LYS A 1 408 ? -1.283 5.221 -36.285 1.00 44.91 408 LYS A N 1
ATOM 3276 C CA . LYS A 1 408 ? -2.226 4.966 -37.390 1.00 44.91 408 LYS A CA 1
ATOM 3277 C C . LYS A 1 408 ? -2.037 3.593 -38.061 1.00 44.91 408 LYS A C 1
ATOM 3279 O O . LYS A 1 408 ? -3.022 2.884 -38.239 1.00 44.91 408 LYS A O 1
ATOM 3284 N N . ARG A 1 409 ? -0.811 3.163 -38.398 1.00 50.59 409 ARG A N 1
ATOM 3285 C CA . ARG A 1 409 ? -0.572 1.853 -39.058 1.00 50.59 409 ARG A CA 1
ATOM 3286 C C . ARG A 1 409 ? -0.871 0.649 -38.156 1.00 50.59 409 ARG A C 1
ATOM 3288 O O . ARG A 1 409 ? -1.460 -0.327 -38.623 1.00 50.59 409 ARG A O 1
ATOM 3295 N N . TYR A 1 410 ? -0.486 0.707 -36.879 1.00 50.09 410 TYR A N 1
ATOM 3296 C CA . TYR A 1 410 ? -0.810 -0.343 -35.905 1.00 50.09 410 TYR A CA 1
ATOM 3297 C C . TYR A 1 410 ? -2.323 -0.412 -35.658 1.00 50.09 410 TYR A C 1
ATOM 3299 O O . TYR A 1 410 ? -2.913 -1.493 -35.687 1.00 50.09 410 TYR A O 1
ATOM 3307 N N . PHE A 1 411 ? -2.958 0.756 -35.518 1.00 47.56 411 PHE A N 1
ATOM 3308 C CA . PHE A 1 411 ? -4.402 0.894 -35.382 1.00 47.56 411 PHE A CA 1
ATOM 3309 C C . PHE A 1 411 ? -5.147 0.317 -36.586 1.00 47.56 411 PHE A C 1
ATOM 3311 O O . PHE A 1 411 ? -6.119 -0.389 -36.370 1.00 47.56 411 PHE A O 1
ATOM 3318 N N . VAL A 1 412 ? -4.681 0.520 -37.824 1.00 48.78 412 VAL A N 1
ATOM 3319 C CA . VAL A 1 412 ? -5.305 -0.061 -39.030 1.00 48.78 412 VAL A CA 1
ATOM 3320 C C . VAL A 1 412 ? -5.234 -1.591 -39.040 1.00 48.78 412 VAL A C 1
ATOM 3322 O O . VAL A 1 412 ? -6.227 -2.244 -39.345 1.00 48.78 412 VAL A O 1
ATOM 3325 N N . LYS A 1 413 ? -4.096 -2.198 -38.673 1.00 51.62 413 LYS A N 1
ATOM 3326 C CA . LYS A 1 413 ? -3.984 -3.670 -38.611 1.00 51.62 413 LYS A CA 1
ATOM 3327 C C . LYS A 1 413 ? -4.879 -4.272 -37.533 1.00 51.62 413 LYS A C 1
ATOM 3329 O O . LYS A 1 413 ? -5.556 -5.267 -37.791 1.00 51.62 413 LYS A O 1
ATOM 3334 N N . LEU A 1 414 ? -4.877 -3.657 -36.351 1.00 49.78 414 LEU A N 1
ATOM 3335 C CA . LEU A 1 414 ? -5.732 -4.058 -35.242 1.00 49.78 414 LEU A CA 1
ATOM 3336 C C . LEU A 1 414 ? -7.209 -3.849 -35.600 1.00 49.78 414 LEU A C 1
ATOM 3338 O O . LEU A 1 414 ? -8.001 -4.755 -35.396 1.00 49.78 414 LEU A O 1
ATOM 3342 N N . TYR A 1 415 ? -7.563 -2.723 -36.222 1.00 46.25 415 TYR A N 1
ATOM 3343 C CA . TYR A 1 415 ? -8.902 -2.438 -36.740 1.00 46.25 415 TYR A CA 1
ATOM 3344 C C . TYR A 1 415 ? -9.364 -3.507 -37.728 1.00 46.25 415 TYR A C 1
ATOM 3346 O O . TYR A 1 415 ? -10.417 -4.085 -37.510 1.00 46.25 415 TYR A O 1
ATOM 3354 N N . ASN A 1 416 ? -8.556 -3.848 -38.735 1.00 54.56 416 ASN A N 1
ATOM 3355 C CA . ASN A 1 416 ? -8.900 -4.896 -39.701 1.00 54.56 416 ASN A CA 1
ATOM 3356 C C . ASN A 1 416 ? -9.155 -6.253 -39.016 1.00 54.56 416 ASN A C 1
ATOM 3358 O O . ASN A 1 416 ? -10.065 -6.982 -39.394 1.00 54.56 416 ASN A O 1
ATOM 3362 N N . HIS A 1 417 ? -8.401 -6.577 -37.960 1.00 52.97 417 HIS A N 1
ATOM 3363 C CA . HIS A 1 417 ? -8.636 -7.795 -37.176 1.00 52.97 417 HIS A CA 1
ATOM 3364 C C . HIS A 1 417 ? -9.888 -7.705 -36.293 1.00 52.97 417 HIS A C 1
ATOM 3366 O O . HIS A 1 417 ? -10.577 -8.706 -36.110 1.00 52.97 417 HIS A O 1
ATOM 3372 N N . LEU A 1 418 ? -10.185 -6.525 -35.743 1.00 48.31 418 LEU A N 1
ATOM 3373 C CA . LEU A 1 418 ? -11.380 -6.267 -34.939 1.00 48.31 418 LEU A CA 1
ATOM 3374 C C . LEU A 1 418 ? -12.649 -6.230 -35.800 1.00 48.31 418 LEU A C 1
ATOM 3376 O O . LEU A 1 418 ? -13.698 -6.652 -35.326 1.00 48.31 418 LEU A O 1
ATOM 3380 N N . THR A 1 419 ? -12.571 -5.797 -37.063 1.00 49.47 419 THR A N 1
ATOM 3381 C CA . THR A 1 419 ? -13.713 -5.813 -37.992 1.00 49.47 419 THR A CA 1
ATOM 3382 C C . THR A 1 419 ? -14.159 -7.221 -38.378 1.00 49.47 419 THR A C 1
ATOM 3384 O O . THR A 1 419 ? -15.291 -7.408 -38.810 1.00 49.47 419 THR A O 1
ATOM 3387 N N . GLU A 1 420 ? -13.293 -8.216 -38.189 1.00 53.78 420 GLU A N 1
ATOM 3388 C CA . GLU A 1 420 ? -13.601 -9.636 -38.388 1.00 53.78 420 GLU A CA 1
ATOM 3389 C C . GLU A 1 420 ? -14.183 -10.310 -37.129 1.00 53.78 420 GLU A C 1
ATOM 3391 O O . GLU A 1 420 ? -14.493 -11.504 -37.155 1.00 53.78 420 GLU A O 1
ATOM 3396 N N . MET A 1 421 ? -14.285 -9.602 -35.997 1.00 52.50 421 MET A N 1
ATOM 3397 C CA . MET A 1 421 ? -14.755 -10.179 -34.735 1.00 52.50 421 MET A CA 1
ATOM 3398 C C . MET A 1 421 ? -16.280 -10.102 -34.593 1.00 52.50 421 MET A C 1
ATOM 3400 O O . MET A 1 421 ? -16.898 -9.070 -34.834 1.00 52.50 421 MET A O 1
ATOM 3404 N N . GLU A 1 422 ? -16.875 -11.202 -34.126 1.00 48.59 422 GLU A N 1
ATOM 3405 C CA . GLU A 1 422 ? -18.266 -11.233 -33.662 1.00 48.59 422 GLU A CA 1
ATOM 3406 C C . GLU A 1 422 ? -18.406 -10.502 -32.317 1.00 48.59 422 GLU A C 1
ATOM 3408 O O . GLU A 1 422 ? -17.527 -10.575 -31.450 1.00 48.59 422 GLU A O 1
ATOM 3413 N N . GLU A 1 423 ? -19.537 -9.823 -32.148 1.00 50.00 423 GLU A N 1
ATOM 3414 C CA . GLU A 1 423 ? -19.913 -9.093 -30.940 1.00 50.00 423 GLU A CA 1
ATOM 3415 C C . GLU A 1 423 ? -19.907 -9.993 -29.689 1.00 50.00 423 GLU A C 1
ATOM 3417 O O . GLU A 1 423 ? -20.252 -11.173 -29.734 1.00 50.00 423 GLU A O 1
ATOM 3422 N N . GLY A 1 424 ? -19.474 -9.439 -28.555 1.00 45.78 424 GLY A N 1
ATOM 3423 C CA . GLY A 1 424 ? -19.458 -10.109 -27.256 1.00 45.78 424 GLY A CA 1
ATOM 3424 C C . GLY A 1 424 ? -18.298 -11.084 -27.027 1.00 45.78 424 GLY A C 1
ATOM 3425 O O . GLY A 1 424 ? -18.234 -11.695 -25.963 1.00 45.78 424 GLY A O 1
ATOM 3426 N N . ARG A 1 425 ? -17.351 -11.245 -27.964 1.00 51.22 425 ARG A N 1
ATOM 3427 C CA . ARG A 1 425 ? -16.215 -12.172 -27.789 1.00 51.22 425 ARG A CA 1
ATOM 3428 C C . ARG A 1 425 ? -14.979 -11.519 -27.172 1.00 51.22 425 ARG A C 1
ATOM 3430 O O . ARG A 1 425 ? -14.466 -10.538 -27.704 1.00 51.22 425 ARG A O 1
ATOM 3437 N N . LEU A 1 426 ? -14.455 -12.137 -26.108 1.00 47.00 426 LEU A N 1
ATOM 3438 C CA . LEU A 1 426 ? -13.133 -11.850 -25.544 1.00 47.00 426 LEU A CA 1
ATOM 3439 C C . LEU A 1 426 ? -12.064 -12.643 -26.301 1.00 47.00 426 LEU A C 1
ATOM 3441 O O . LEU A 1 426 ? -12.064 -13.873 -26.298 1.00 47.00 426 LEU A O 1
ATOM 3445 N N . VAL A 1 427 ? -11.128 -11.943 -26.934 1.00 52.12 427 VAL A N 1
ATOM 3446 C CA . VAL A 1 427 ? -10.019 -12.562 -27.670 1.00 52.12 427 VAL A CA 1
ATOM 3447 C C . VAL A 1 427 ? -8.708 -12.194 -27.004 1.00 52.12 427 VAL A C 1
ATOM 3449 O O . VAL A 1 427 ? -8.436 -11.019 -26.752 1.00 52.12 427 VAL A O 1
ATOM 3452 N N . LYS A 1 428 ? -7.903 -13.222 -26.730 1.00 50.31 428 LYS A N 1
ATOM 3453 C CA . LYS A 1 428 ? -6.552 -13.093 -26.194 1.00 50.31 428 LYS A CA 1
ATOM 3454 C C . LYS A 1 428 ? -5.572 -13.091 -27.364 1.00 50.31 428 LYS A C 1
ATOM 3456 O O . LYS A 1 428 ? -5.451 -14.079 -28.090 1.00 50.31 428 LYS A O 1
ATOM 3461 N N . TYR A 1 429 ? -4.881 -11.979 -27.549 1.00 51.59 429 TYR A N 1
ATOM 3462 C CA . TYR A 1 429 ? -3.840 -11.823 -28.548 1.00 51.59 429 TYR A CA 1
ATOM 3463 C C . TYR A 1 429 ? -2.484 -12.134 -27.937 1.00 51.59 429 TYR A C 1
ATOM 3465 O O . TYR A 1 429 ? -2.102 -11.527 -26.943 1.00 51.59 429 TYR A O 1
ATOM 3473 N N . HIS A 1 430 ? -1.765 -13.062 -28.557 1.00 46.31 430 HIS A N 1
ATOM 3474 C CA . HIS A 1 430 ? -0.356 -13.314 -28.301 1.00 46.31 430 HIS A CA 1
ATOM 3475 C C . HIS A 1 430 ? 0.439 -12.567 -29.372 1.00 46.31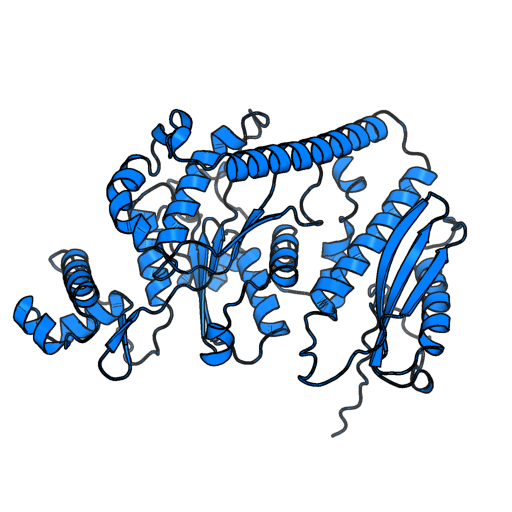 430 HIS A C 1
ATOM 3477 O O . HIS A 1 430 ? 0.438 -12.913 -30.554 1.00 46.31 430 HIS A O 1
ATOM 3483 N N . ILE A 1 431 ? 1.031 -11.450 -28.985 1.00 49.19 431 ILE A N 1
ATOM 3484 C CA . ILE A 1 431 ? 1.778 -10.572 -29.873 1.00 49.19 431 ILE A CA 1
ATOM 3485 C C . ILE A 1 431 ? 3.236 -10.977 -29.763 1.00 49.19 431 ILE A C 1
ATOM 3487 O O . ILE A 1 431 ? 3.854 -10.768 -28.720 1.00 49.19 431 ILE A O 1
ATOM 3491 N N . HIS A 1 432 ? 3.769 -11.548 -30.837 1.00 43.66 432 HIS A N 1
ATOM 3492 C CA . HIS A 1 432 ? 5.174 -11.920 -30.905 1.00 43.66 432 HIS A CA 1
ATOM 3493 C C . HIS A 1 432 ? 5.914 -10.861 -31.700 1.00 43.66 432 HIS A C 1
ATOM 3495 O O . HIS A 1 432 ? 5.564 -10.533 -32.839 1.00 43.66 432 HIS A O 1
ATOM 3501 N N . THR A 1 433 ? 6.943 -10.314 -31.082 1.00 45.84 433 THR A N 1
ATOM 3502 C CA . THR A 1 433 ? 7.911 -9.477 -31.772 1.00 45.84 433 THR A CA 1
ATOM 3503 C C . THR A 1 433 ? 9.003 -10.360 -32.374 1.00 45.84 433 THR A C 1
ATOM 3505 O O . THR A 1 433 ? 9.280 -11.453 -31.881 1.00 45.84 433 THR A O 1
ATOM 3508 N N . GLU A 1 434 ? 9.646 -9.894 -33.445 1.00 40.69 434 GLU A N 1
ATOM 3509 C CA . GLU A 1 434 ? 10.748 -10.623 -34.096 1.00 40.69 434 GLU A CA 1
ATOM 3510 C C . GLU A 1 434 ? 11.940 -10.886 -33.157 1.00 40.69 434 GLU A C 1
ATOM 3512 O O . GLU A 1 434 ? 12.684 -11.838 -33.364 1.00 40.69 434 GLU A O 1
ATOM 3517 N N . ASP A 1 435 ? 12.094 -10.103 -32.081 1.00 38.47 435 ASP A N 1
ATOM 3518 C CA . ASP A 1 435 ? 13.111 -10.309 -31.042 1.00 38.47 435 ASP A CA 1
ATOM 3519 C C . ASP A 1 435 ? 12.673 -11.272 -29.920 1.00 38.47 435 ASP A C 1
ATOM 3521 O O . ASP A 1 435 ? 13.275 -11.286 -28.845 1.00 38.47 435 ASP A O 1
ATOM 3525 N N . GLY A 1 436 ? 11.623 -12.065 -30.156 1.00 36.16 436 GLY A N 1
ATOM 3526 C CA . GLY A 1 436 ? 11.182 -13.148 -29.276 1.00 36.16 436 GLY A CA 1
ATOM 3527 C C . GLY A 1 436 ? 10.418 -12.703 -28.028 1.00 36.16 436 GLY A C 1
ATOM 3528 O O . GLY A 1 436 ? 10.198 -13.522 -27.138 1.00 36.16 436 GLY A O 1
ATOM 3529 N N . CYS A 1 437 ? 10.004 -11.433 -27.931 1.00 36.38 437 CYS A N 1
ATOM 3530 C CA . CYS A 1 437 ? 9.151 -10.989 -26.831 1.00 36.38 437 CYS A CA 1
ATOM 3531 C C . CYS A 1 437 ? 7.693 -11.347 -27.135 1.00 36.38 437 CYS A C 1
ATOM 3533 O O . CYS A 1 437 ? 7.167 -11.033 -28.203 1.00 36.38 437 CYS A O 1
ATOM 3535 N N . GLU A 1 438 ? 7.034 -11.977 -26.170 1.00 38.97 438 GLU A N 1
ATOM 3536 C CA . GLU A 1 438 ? 5.611 -12.285 -26.219 1.00 38.97 438 GLU A CA 1
ATOM 3537 C C . GLU A 1 438 ? 4.850 -11.310 -25.320 1.00 38.97 438 GLU A C 1
ATOM 3539 O O . GLU A 1 438 ? 5.198 -11.115 -24.154 1.00 38.97 438 GLU A O 1
ATOM 3544 N N . VAL A 1 439 ? 3.805 -10.687 -25.859 1.00 40.84 439 VAL A N 1
ATOM 3545 C CA . VAL A 1 439 ? 2.885 -9.850 -25.090 1.00 40.84 439 VAL A CA 1
ATOM 3546 C C . VAL A 1 439 ? 1.466 -10.328 -25.273 1.00 40.84 439 VAL A C 1
ATOM 3548 O O . VAL A 1 439 ? 0.999 -10.558 -26.383 1.00 40.84 439 VAL A O 1
ATOM 3551 N N . VAL A 1 440 ? 0.773 -10.440 -24.151 1.00 38.66 440 VAL A N 1
ATOM 3552 C CA . VAL A 1 440 ? -0.632 -10.800 -24.105 1.00 38.66 440 VAL A CA 1
ATOM 3553 C C . VAL A 1 440 ? -1.459 -9.520 -24.100 1.00 38.66 440 VAL A C 1
ATOM 3555 O O . VAL A 1 440 ? -1.227 -8.658 -23.263 1.00 38.66 440 VAL A O 1
ATOM 3558 N N . ALA A 1 441 ? -2.414 -9.401 -25.020 1.00 45.50 441 ALA A N 1
ATOM 3559 C CA . ALA A 1 441 ? -3.402 -8.324 -25.045 1.00 45.50 441 ALA A CA 1
ATOM 3560 C C . ALA A 1 441 ? -4.820 -8.903 -25.126 1.00 45.50 441 ALA A C 1
ATOM 3562 O O . ALA A 1 441 ? -5.021 -9.983 -25.679 1.00 45.50 441 ALA A O 1
ATOM 3563 N N . TYR A 1 442 ? -5.819 -8.181 -24.620 1.00 45.28 442 TYR A N 1
ATOM 3564 C CA . TYR A 1 442 ? -7.220 -8.609 -24.652 1.00 45.28 442 TYR A CA 1
ATOM 3565 C C . TYR A 1 442 ? -8.080 -7.615 -25.434 1.00 45.28 442 TYR A C 1
ATOM 3567 O O . TYR A 1 442 ? -7.965 -6.405 -25.242 1.00 45.28 442 TYR A O 1
ATOM 3575 N N . ALA A 1 443 ? -8.964 -8.120 -26.297 1.00 49.88 443 ALA A N 1
ATOM 3576 C CA . ALA A 1 443 ? -9.953 -7.307 -27.005 1.00 49.88 443 ALA A CA 1
ATOM 3577 C C . ALA A 1 443 ? -11.366 -7.868 -26.822 1.00 49.88 443 ALA A C 1
ATOM 3579 O O . ALA A 1 443 ? -11.554 -9.084 -26.849 1.00 49.88 443 ALA A O 1
ATOM 3580 N N . VAL A 1 444 ? -12.350 -6.975 -26.681 1.00 46.12 444 VAL A N 1
ATOM 3581 C CA . VAL A 1 444 ? -13.781 -7.305 -26.643 1.00 46.12 444 VAL A CA 1
ATOM 3582 C C . VAL A 1 444 ? -14.530 -6.327 -27.541 1.00 46.12 444 VAL A C 1
ATOM 3584 O O . VAL A 1 444 ? -14.424 -5.116 -27.358 1.00 46.12 444 VAL A O 1
ATOM 3587 N N . VAL A 1 445 ? -15.291 -6.843 -28.504 1.00 46.72 445 VAL A N 1
ATOM 3588 C CA . VAL A 1 445 ? -16.140 -6.031 -29.389 1.00 46.72 445 VAL A CA 1
ATOM 3589 C C . VAL A 1 445 ? -17.549 -5.975 -28.804 1.00 46.72 445 VAL A C 1
ATOM 3591 O O . VAL A 1 445 ? -18.140 -7.016 -28.548 1.00 46.72 445 VAL A O 1
ATOM 3594 N N . PHE A 1 446 ? -18.079 -4.775 -28.560 1.00 41.22 446 PHE A N 1
ATOM 3595 C CA . PHE A 1 446 ? -19.385 -4.578 -27.905 1.00 41.22 446 PHE A CA 1
ATOM 3596 C C . PHE A 1 446 ? -20.523 -4.195 -28.868 1.00 41.22 446 PHE A C 1
ATOM 3598 O O . PHE A 1 446 ? -21.634 -4.031 -28.393 1.00 41.22 446 PHE A O 1
ATOM 3605 N N . TYR A 1 447 ? -20.242 -4.031 -30.169 1.00 39.84 447 TYR A N 1
ATOM 3606 C CA . TYR A 1 447 ? -21.198 -3.638 -31.219 1.00 39.84 447 TYR A CA 1
ATOM 3607 C C . TYR A 1 447 ? -20.741 -4.166 -32.596 1.00 39.84 447 TYR A C 1
ATOM 3609 O O . TYR A 1 447 ? -19.544 -4.430 -32.756 1.00 39.84 447 TYR A O 1
ATOM 3617 N N . PRO A 1 448 ? -21.622 -4.286 -33.611 1.00 39.59 448 PRO A N 1
ATOM 3618 C CA . PRO A 1 448 ? -21.244 -4.766 -34.941 1.00 39.59 448 PRO A CA 1
ATOM 3619 C C . PRO A 1 448 ? -20.215 -3.852 -35.626 1.00 39.59 448 PRO A C 1
ATOM 3621 O O . PRO A 1 448 ? -20.359 -2.629 -35.678 1.00 39.59 448 PRO A O 1
ATOM 3624 N N . ALA A 1 449 ? -19.179 -4.463 -36.211 1.00 39.66 449 ALA A N 1
ATOM 3625 C CA . ALA A 1 449 ? -18.058 -3.781 -36.867 1.00 39.66 449 ALA A CA 1
ATOM 3626 C C . ALA A 1 449 ? -18.470 -2.762 -37.951 1.00 39.66 449 ALA A C 1
ATOM 3628 O O . ALA A 1 449 ? -17.736 -1.815 -38.230 1.00 39.66 449 ALA A O 1
ATOM 3629 N N . SER A 1 450 ? -19.655 -2.933 -38.539 1.00 38.81 450 SER A N 1
ATOM 3630 C CA . SER A 1 450 ? -20.233 -2.062 -39.566 1.00 38.81 450 SER A CA 1
ATOM 3631 C C . SER A 1 450 ? -20.580 -0.645 -39.089 1.00 38.81 450 SER A C 1
ATOM 3633 O O . SER A 1 450 ? -20.799 0.229 -39.925 1.00 38.81 450 SER A O 1
ATOM 3635 N N . GLU A 1 451 ? -20.634 -0.390 -37.778 1.00 36.91 451 GLU A N 1
ATOM 3636 C CA . GLU A 1 451 ? -20.977 0.930 -37.219 1.00 36.91 451 GLU A CA 1
ATOM 3637 C C . GLU A 1 451 ? -19.758 1.791 -36.842 1.00 36.91 451 GLU A C 1
ATOM 3639 O O . GLU A 1 451 ? -19.898 2.950 -36.443 1.00 36.91 451 GLU A O 1
ATOM 3644 N N . LEU A 1 452 ? -18.542 1.274 -37.034 1.00 38.09 452 LEU A N 1
ATOM 3645 C CA . LEU A 1 452 ? -17.303 2.033 -36.869 1.00 38.09 452 LEU A CA 1
ATOM 3646 C C . LEU A 1 452 ? -17.177 3.108 -37.966 1.00 38.09 452 LEU A C 1
ATOM 3648 O O . LEU A 1 452 ? -16.779 2.811 -39.092 1.00 38.09 452 LEU A O 1
ATOM 3652 N N . ARG A 1 453 ? -17.475 4.376 -37.651 1.00 32.78 453 ARG A N 1
ATOM 3653 C CA . ARG A 1 453 ? -17.240 5.517 -38.559 1.00 32.78 453 ARG A CA 1
ATOM 3654 C C . ARG A 1 453 ? -16.005 6.324 -38.160 1.00 32.78 453 ARG A C 1
ATOM 3656 O O . ARG A 1 453 ? -15.870 6.734 -37.011 1.00 32.78 453 ARG A O 1
ATOM 3663 N N . TRP A 1 454 ? -15.145 6.612 -39.138 1.00 34.97 454 TRP A N 1
ATOM 3664 C CA . TRP A 1 454 ? -14.020 7.540 -38.991 1.00 34.97 454 TRP A CA 1
ATOM 3665 C C . TRP A 1 454 ? -14.439 8.986 -39.293 1.00 34.97 454 TRP A C 1
ATOM 3667 O O . TRP A 1 454 ? -15.137 9.244 -40.271 1.00 34.97 454 TRP A O 1
ATOM 3677 N N . SER A 1 455 ? -13.939 9.930 -38.491 1.00 28.47 455 SER A N 1
ATOM 3678 C CA . SER A 1 455 ? -13.846 11.354 -38.836 1.00 28.47 455 SER A CA 1
ATOM 3679 C C . SER A 1 455 ? -12.372 11.690 -39.062 1.00 28.47 455 SER A C 1
ATOM 3681 O O . SER A 1 455 ? -11.547 11.513 -38.168 1.00 28.47 455 SER A O 1
ATOM 3683 N N . THR A 1 456 ? -12.020 12.132 -40.269 1.00 27.77 456 THR A N 1
ATOM 3684 C CA . THR A 1 456 ? -10.636 12.434 -40.671 1.00 27.77 456 THR A CA 1
ATOM 3685 C C . THR A 1 456 ? -10.203 13.871 -40.356 1.00 27.77 456 THR A C 1
ATOM 3687 O O . THR A 1 456 ? -9.061 14.225 -40.634 1.00 27.77 456 THR A O 1
ATOM 3690 N N . SER A 1 457 ? -11.061 14.709 -39.759 1.00 25.16 457 SER A N 1
ATOM 3691 C CA . SER A 1 457 ? -10.829 16.162 -39.678 1.00 25.16 457 SER A CA 1
ATOM 3692 C C . SER A 1 457 ? -10.411 16.720 -38.309 1.00 25.16 457 SER A C 1
ATOM 3694 O O . SER A 1 457 ? -10.302 17.933 -38.172 1.00 25.16 457 SER A O 1
ATOM 3696 N N . SER A 1 458 ? -10.118 15.896 -37.299 1.00 26.05 458 SER A N 1
ATOM 3697 C CA . SER A 1 458 ? -9.547 16.395 -36.032 1.00 26.05 458 SER A CA 1
ATOM 3698 C C . SER A 1 458 ? -8.882 15.277 -35.227 1.00 26.05 458 SER A C 1
ATOM 3700 O O . SER A 1 458 ? -9.461 14.739 -34.284 1.00 26.05 458 SER A O 1
ATOM 3702 N N . ILE A 1 459 ? -7.657 14.903 -35.597 1.00 29.31 459 ILE A N 1
ATOM 3703 C CA . ILE A 1 459 ? -6.841 13.999 -34.779 1.00 29.31 459 ILE A CA 1
ATOM 3704 C C . ILE A 1 459 ? -6.083 14.862 -33.766 1.00 29.31 459 ILE A C 1
ATOM 3706 O O . ILE A 1 459 ? -5.089 15.497 -34.107 1.00 29.31 459 ILE A O 1
ATOM 3710 N N . ASN A 1 460 ? -6.572 14.900 -32.526 1.00 24.72 460 ASN A N 1
ATOM 3711 C CA . ASN A 1 460 ? -5.810 15.392 -31.379 1.00 24.72 460 ASN A CA 1
ATOM 3712 C C . ASN A 1 460 ? -4.992 14.193 -30.831 1.00 24.72 460 ASN A C 1
ATOM 3714 O O . ASN A 1 460 ? -5.590 13.154 -30.548 1.00 24.72 460 ASN A O 1
ATOM 3718 N N . PRO A 1 461 ? -3.650 14.252 -30.744 1.00 26.30 461 PRO A N 1
ATOM 3719 C CA . PRO A 1 461 ? -2.789 13.058 -30.742 1.00 26.30 461 PRO A CA 1
ATOM 3720 C C . PRO A 1 461 ? -2.586 12.390 -29.362 1.00 26.30 461 PRO A C 1
ATOM 3722 O O . PRO A 1 461 ? -1.460 12.075 -28.988 1.00 26.30 461 PRO A O 1
ATOM 3725 N N . THR A 1 462 ? -3.633 12.177 -28.557 1.00 21.84 462 THR A N 1
ATOM 3726 C CA . THR A 1 462 ? -3.460 11.784 -27.137 1.00 21.84 462 THR A CA 1
ATOM 3727 C C . THR A 1 462 ? -4.073 10.451 -26.691 1.00 21.84 462 THR A C 1
ATOM 3729 O O . THR A 1 462 ? -3.725 9.967 -25.611 1.00 21.84 462 THR A O 1
ATOM 3732 N N . SER A 1 463 ? -4.891 9.748 -27.473 1.00 25.66 463 SER A N 1
ATOM 3733 C CA . SER A 1 463 ? -5.617 8.564 -26.974 1.00 25.66 463 SER A CA 1
ATOM 3734 C C . SER A 1 463 ? -5.210 7.255 -27.664 1.00 25.66 463 SER A C 1
ATOM 3736 O O . SER A 1 463 ? -5.379 7.053 -28.858 1.00 25.66 463 SER A O 1
ATOM 3738 N N . LEU A 1 464 ? -4.673 6.328 -26.864 1.00 28.50 464 LEU A N 1
ATOM 3739 C CA . LEU A 1 464 ? -4.413 4.945 -27.248 1.00 28.50 464 LEU A CA 1
ATOM 3740 C C . LEU A 1 464 ? -5.593 4.196 -26.653 1.00 28.50 464 LEU A C 1
ATOM 3742 O O . LEU A 1 464 ? -5.659 4.001 -25.439 1.00 28.50 464 LEU A O 1
ATOM 3746 N N . HIS A 1 465 ? -6.586 3.936 -27.485 1.00 33.56 465 HIS A N 1
ATOM 3747 C CA . HIS A 1 465 ? -7.784 3.236 -27.073 1.00 33.56 465 HIS A CA 1
ATOM 3748 C C . HIS A 1 465 ? -7.445 1.751 -26.949 1.00 33.56 465 HIS A C 1
ATOM 3750 O O . HIS A 1 465 ? -7.045 1.133 -27.934 1.00 33.56 465 HIS A O 1
ATOM 3756 N N . ALA A 1 466 ? -7.657 1.150 -25.776 1.00 32.97 466 ALA A N 1
ATOM 3757 C CA . ALA A 1 466 ? -8.225 -0.186 -25.849 1.00 32.97 466 ALA A CA 1
ATOM 3758 C C . ALA A 1 466 ? -9.660 -0.006 -26.336 1.00 32.97 466 ALA A C 1
ATOM 3760 O O . ALA A 1 466 ? -10.348 0.935 -25.935 1.00 32.97 466 ALA A O 1
ATOM 3761 N N . TYR A 1 467 ? -10.078 -0.833 -27.282 1.00 36.50 467 TYR A N 1
ATOM 3762 C CA . TYR A 1 467 ? -11.360 -0.651 -27.937 1.00 36.50 467 TYR A CA 1
ATOM 3763 C C . TYR A 1 467 ? -12.494 -1.035 -26.977 1.00 36.50 467 TYR A C 1
ATOM 3765 O O . TYR A 1 467 ? -12.941 -2.173 -26.933 1.00 36.50 467 TYR A O 1
ATOM 3773 N N . LEU A 1 468 ? -12.952 -0.054 -26.199 1.00 32.38 468 LEU A N 1
ATOM 3774 C CA . LEU A 1 468 ? -14.336 0.083 -25.767 1.00 32.38 468 LEU A CA 1
ATOM 3775 C C . LEU A 1 468 ? -14.955 1.158 -26.659 1.00 32.38 468 LEU A C 1
ATOM 3777 O O . LEU A 1 468 ? -14.440 2.272 -26.696 1.00 32.38 468 LEU A O 1
ATOM 3781 N N . ILE A 1 469 ? -16.028 0.843 -27.383 1.00 30.09 469 ILE A N 1
ATOM 3782 C CA . ILE A 1 469 ? -16.734 1.802 -28.244 1.00 30.09 469 ILE A CA 1
ATOM 3783 C C . ILE A 1 469 ? -18.025 2.218 -27.520 1.00 30.09 469 ILE A C 1
ATOM 3785 O O . ILE A 1 469 ? -18.934 1.394 -27.432 1.00 30.09 469 ILE A O 1
ATOM 3789 N N . PRO A 1 470 ? -18.146 3.443 -26.973 1.00 25.83 470 PRO A N 1
ATOM 3790 C CA . PRO A 1 470 ? -19.432 4.039 -26.633 1.00 25.83 470 PRO A CA 1
ATOM 3791 C C . PRO A 1 470 ? -19.944 4.866 -27.819 1.00 25.83 470 PRO A C 1
ATOM 3793 O O . PRO A 1 470 ? -19.235 5.734 -28.331 1.00 25.83 470 PRO A O 1
ATOM 3796 N N . SER A 1 471 ? -21.188 4.640 -28.242 1.00 25.80 471 SER A N 1
ATOM 3797 C CA . SER A 1 471 ? -21.866 5.528 -29.188 1.00 25.80 471 SER A CA 1
ATOM 3798 C C . SER A 1 471 ? -22.335 6.798 -28.474 1.00 25.80 471 SER A C 1
ATOM 3800 O O . SER A 1 471 ? -23.055 6.709 -27.479 1.00 25.80 471 SER A O 1
ATOM 3802 N N . GLN A 1 472 ? -22.047 7.980 -29.018 1.00 29.12 472 GLN A N 1
ATOM 3803 C CA . GLN A 1 472 ? -22.936 9.117 -28.789 1.00 29.12 472 GLN A CA 1
ATOM 3804 C C . GLN A 1 472 ? -24.105 9.036 -29.772 1.00 29.12 472 GLN A C 1
ATOM 3806 O O . GLN A 1 472 ? -23.939 9.279 -30.964 1.00 29.12 472 GLN A O 1
ATOM 3811 N N . LYS A 1 473 ? -25.290 8.753 -29.230 1.00 28.19 473 LYS A N 1
ATOM 3812 C CA . LYS A 1 473 ? -26.459 9.630 -29.362 1.00 28.19 473 LYS A CA 1
ATOM 3813 C C . LYS A 1 473 ? -27.416 9.363 -28.200 1.00 28.19 473 LYS A C 1
ATOM 3815 O O . LYS A 1 473 ? -28.321 8.546 -28.290 1.00 28.19 473 LYS A O 1
ATOM 3820 N N . ALA A 1 474 ? -27.207 10.110 -27.119 1.00 27.52 474 ALA A N 1
ATOM 3821 C CA . ALA A 1 474 ? -28.335 10.698 -26.419 1.00 27.52 474 ALA A CA 1
ATOM 3822 C C . ALA A 1 474 ? -28.881 11.814 -27.324 1.00 27.52 474 ALA A C 1
ATOM 3824 O O . ALA A 1 474 ? -28.186 12.792 -27.593 1.00 27.52 474 ALA A O 1
ATOM 3825 N N . VAL A 1 475 ? -30.075 11.591 -27.861 1.00 26.31 475 VAL A N 1
ATOM 3826 C CA . VAL A 1 475 ? -31.057 12.601 -28.283 1.00 26.31 475 VAL A CA 1
ATOM 3827 C C . VAL A 1 475 ? -32.391 11.895 -28.001 1.00 26.31 475 VAL A C 1
ATOM 3829 O O . VAL A 1 475 ? -32.655 10.879 -28.637 1.00 26.31 475 VAL A O 1
ATOM 3832 N N . ASN A 1 476 ? -33.217 12.243 -27.015 1.00 26.36 476 ASN A N 1
ATOM 3833 C CA . ASN A 1 476 ? -33.384 13.466 -26.223 1.00 26.36 476 ASN A CA 1
ATOM 3834 C C . ASN A 1 476 ? -33.081 13.267 -24.739 1.00 26.36 476 ASN A C 1
ATOM 3836 O O . ASN A 1 476 ? -33.322 12.144 -24.244 1.00 26.36 476 ASN A O 1
#

Solvent-accessible surface area (backbone atoms only — not comparable to full-atom values): 27837 Å² total; per-residue (Å²): 127,62,68,72,74,66,40,40,39,63,43,32,64,59,47,47,46,55,74,70,54,61,68,74,76,43,64,60,14,52,28,45,38,46,50,56,56,74,41,87,72,69,56,70,64,35,76,73,70,28,45,45,31,35,36,30,37,40,31,71,59,39,29,51,58,41,26,49,51,54,50,43,69,52,62,44,89,75,58,50,74,35,61,29,32,26,30,60,29,76,87,34,86,90,53,61,73,89,80,38,75,88,61,47,70,59,42,69,80,43,48,93,35,53,39,29,32,70,83,49,49,13,51,58,49,39,64,62,20,36,53,44,36,39,48,54,37,26,37,59,71,66,81,90,75,79,92,73,80,90,72,90,89,77,86,78,69,68,63,64,60,32,52,57,51,49,54,49,45,70,75,35,43,63,65,47,65,64,56,53,16,62,77,68,74,40,59,53,70,54,46,52,54,36,38,49,64,66,14,43,40,77,57,95,73,28,59,44,63,40,54,28,67,40,69,48,74,72,64,81,62,95,36,87,94,44,63,90,46,37,65,70,70,31,44,58,56,53,52,33,49,50,58,43,42,50,68,38,36,52,66,46,57,56,56,75,45,76,42,84,43,67,45,75,59,46,66,67,65,52,89,76,65,42,80,49,72,37,66,65,34,16,35,60,82,49,59,82,44,42,74,62,56,54,70,40,49,62,40,82,54,60,83,79,50,75,95,62,63,71,91,77,51,56,66,71,57,52,51,50,53,53,51,51,52,51,53,55,50,52,52,22,52,54,43,44,52,54,51,50,53,51,65,77,40,83,74,47,73,65,60,54,50,52,44,54,51,43,16,53,52,47,23,49,46,46,42,36,59,47,53,54,62,49,47,45,81,72,71,92,77,84,76,85,71,58,78,46,80,43,78,45,78,56,73,91,77,82,80,87,66,62,74,70,63,53,53,52,54,54,50,51,56,52,44,59,57,51,55,72,49,62,60,67,38,49,32,42,33,43,34,37,40,88,88,73,51,75,43,78,47,78,47,48,39,88,58,66,50,88,70,73,77,87,77,92,86,73,87,73,98,62,75,85,74,64,70,74,86,82,81,90,74,90,79,131

Sequence (476 aa):
MHTRRRNPAGEVGWKVKCVINPEFLTQAWTKFYECACTYNIIPNQVLVDKKMVSLHLCEAPGAFIASLNHFLQSNFQGIEWHWAASTLNPYYEGNSLANMISDDRFMFHTLDHWVFGADNTGNLMNWDNSQAIIQQAKSLGKSNNFGVKNEPRSGQPVMNKINAILEKVEQDRHITSYHIAEELGIDHKIILIHSLKAGCTKKLDTWVPHKVMLVTADGSIDCLERPDAQEEITSPLHYCEIVTGLQALSEGNLFNEVHIYKPATSRQGNSEVYAVCLGFHGYDHLKSYIPILKTAYGTELYSNKAIFPKECIPEDFLQQVVNCANYFCEKQCEVINRNLAAYFHTADKYSINKIKRLRLMVSSEFIVRCVILRNKHVPSSPNFNCVKYKTMSVLEFDYSEPYDVYEKRYFVKLYNHLTEMEEGRLVKYHIHTEDGCEVVAYAVVFYPASELRWSTSSINPTSLHAYLIPSQKAVN

Radius of gyration: 26.36 Å; Cα contacts (8 Å, |Δi|>4): 646; chains: 1; bounding box: 62×49×78 Å

Secondary structure (DSSP, 8-state):
-HHHHH-TTTTHHHHHHHHT--TT--HHHHHHHHHHHHS--S-HHHHHH-EEEEEEET-TTTHHHHHHHHHHHHH-TT-EEEEEE----TT-TTS-GGGS-S--HHHHHTGGGB---SSSS--TTSHHHHHHHHHHHHTTT-------------SS-HHHHHHHHHHHHHH-TT--HHHHHHHHT--HHHHHHHHHHTTEEEETTEEEEPPB-EEEE------TT-GGGHHHHHHHHHHHHHHHHHHHB-SSEE-SEEEEE--TTS-TTS---EEEEE--BEEGGGGGGHHHHHHHTTSTTTTTS-SS-GGGS-HHHHHHHHHHHHHHHHHHHHHHHHHHHHHHS---HHHHHHHHHHHHHHHHHHIIIIIITTSS---S-------EEEEEEE-----SS-HHHHHHHHHHHHHHHHHTPPTT-EEEEEEEETTS-EEEEEEE--S-GGG-----S---TT----S---------

Nearest PDB structures (foldseek):
  8hmz-assembly1_D  TM=3.950E-01  e=1.907E+00  Homo sapiens
  2gw6-assembly1_B  TM=3.769E-01  e=3.814E+00  Homo sapiens
  6hv9-assembly1_G  TM=2.512E-01  e=1.907E+00  Saccharomyces cerevisiae
  6z9u-assembly1_D  TM=3.671E-01  e=6.501E+00  Homo sapiens

Mean predicted aligned error: 15.04 Å

Organism: Eumeta variegata (NCBI:txid151549)

InterPro domains:
  IPR002877 Ribosomal RNA methyltransferase, FtsJ domain [PF01728] (26-254)
  IPR025807 Adrift-type ribose 2-O-methyltransferase domain [PS51614] (23-282)
  IPR050851 mRNA Cap 2'-O-Ribose Methyltransferase [PTHR16121] (2-252)

Foldseek 3Di:
DQLLLQQLQNCQQLQCCLPPNFPPGDLVLLQLLLVVLVDVLFDVVCLVVLEAFAEEEQQPPCSNVSSVVCLCVLFHPRRPYHYAYFHFQPPDPPDDPVRDDPDNPSCVVVVVRYQLFDVNRSPLLDPRGLVSSLLVSLLGRDDDDDDDDDDDDDDDDLVVLLVLLVVVCVVPQLDDLVNSCVVVVHDSVSSVVSCSSRQWDDDPSGTDTRFNSYYHYDDADDCVVPLVCRCLRGVLVVLSSVLSRQSSGAADAAAPDWDWADGSSHSQQHPDIDIDGHDGNHCPVCPVVVVVSVVSRSDSPRNPDDPDDPVVDDPVNVVVVVVVVVVSVVSNVVSVVVSVVCVVDPQDPVNSVVSVVSNVQSSQQSCVSSPNVSSDPPDPDDDLDDQAEAEAEDDDDDPPDDPQVVLVVVCVVVLVVVQPDDAQHKYWYFYAYPVGDTGIDIAHHHDHSVPDDDDPPDCPPRHDDRDDDDDDDPDD